Protein 5ZDK (pdb70)

Nearest PDB structures (foldseek):
  5zdk-assembly1_A  TM=1.002E+00  e=0.000E+00  Thermus thermophilus HB8
  5zdo-assembly1_A  TM=1.001E+00  e=0.000E+00  Thermus thermophilus HB8
  5zdl-assembly1_A  TM=9.999E-01  e=0.000E+00  Thermus thermophilus HB8
  4jyz-assembly1_A  TM=9.645E-01  e=1.864E-73  Escherichia coli K-12
  5bnz-assembly2_B  TM=9.426E-01  e=1.570E-72  Pseudomonas aeruginosa PAO1

Solvent-accessible surface area: 23709 Å² total; per-residue (Å²): 151,38,37,5,45,158,20,42,0,4,95,26,0,61,122,10,42,170,128,55,100,10,107,106,0,15,0,3,6,24,16,83,0,19,14,49,4,19,1,11,55,0,16,17,0,3,0,0,7,0,0,7,106,43,61,55,17,40,2,0,0,0,0,10,0,3,47,6,96,72,6,106,73,99,39,0,99,5,0,22,80,0,0,88,52,8,40,5,157,16,64,98,52,40,27,0,4,91,27,4,70,46,0,25,67,0,0,36,31,0,1,95,70,31,71,1,0,0,0,34,17,75,138,133,85,13,43,87,39,50,69,103,14,107,68,8,100,73,26,132,40,62,61,143,74,2,47,93,10,2,61,76,0,83,176,22,95,16,85,84,51,32,58,12,0,9,0,36,46,55,25,62,45,122,39,106,38,14,36,2,16,32,2,2,48,2,8,82,25,94,4,56,66,40,30,130,147,13,29,2,0,1,65,98,47,0,0,4,2,0,0,0,1,58,28,38,2,6,2,0,3,13,35,55,125,13,64,60,25,30,37,2,7,58,39,0,0,80,22,0,92,34,74,52,82,12,54,102,84,76,33,1,56,27,55,37,2,1,120,9,61,4,0,17,9,0,23,40,86,151,48,5,40,86,0,29,148,52,56,94,2,98,16,60,46,5,7,42,2,9,0,0,50,0,9,46,33,23,0,0,54,22,90,1,0,20,69,0,2,86,120,37,20,13,43,152,67,122,78,61,27,92,23,91,49,7,18,80,6,1,43,87,24,1,51,58,62,0,15,15,0,0,0,0,14,46,48,9,66,0,36,5,68,48,32,152,45,100,46,131,17,134,0,64,35,27,41,116,106,11,123,102,158,33,67,7,84,2,3,0,0,11,39,0,39,0,6,76,82,3,7,22,71,136,50,90,190,54,27,126,81,0,2,67,84,33,48,0,40,0,81,31,4,21,0,0,55,27,78,85,30,62,91,109,70,66,100,10,124,43,0,55,0,102,14,16,114,58,1,80,78,46,84,7,141,88,42,98,166,22,128,12,70,0,3,1,2,2,28,138,33,17,47,96,4,28,0,36,21,6,20,61,6,1,157,50,104,70,2,42,148,51,68,62,26,58,66,24,32,26,103,103,7,47,55,70,72,173,2,45,0,1,27,15,0,56,151,33,96,109,94,25,44,0,22,0,22,103,35,0,10,0,21,14,1,80,92,52,24,128,102,131,36,11,11,0,0,43,0,1,42,70,124

Radius of gyration: 30.9 Å; Cα contacts (8 Å, |Δi|>4): 1109; chains: 1; bounding box: 58×42×104 Å

CATH classification: 3.90.800.10

B-factor: mean 51.83, std 15.78, range [20.2, 187.16]

Sequence (543 aa):
MGLVPECFITELVERDLKEGKYAKLVTRFPPEPNGYLHIGHARSIVLNFGLAQDYGGECNLRFDDTNPETEKEEYARAIEEDVRWLGFRPTRVLYASDYFETMYQCALVLIQEGKAYVDDLPEEEMSELRAQGKPSPYRERSVEENLELFERMRRGEFPTGSRVLRAKIDPAHPNFKLRDPVLYRIVHAPHYHVGDRWVIYPMYDFAHPLEDFIEGVTHSLCTLEFENNRTVYDWVIENLKGKCGLPTSPRPHHQYEFARLDLSHTVLSKRKLIKLVEGGYVSGWDDPRLPTLRGLRRRGVRPEAIVEFVRKTGISRNEAQIEMDLFEEVVRDDLNPIAPRVLGVVDPLKVVLTNYEGEEWIEAPYWPRDIPKEGTRPLPFSPELYIERTDFSLNPPKGWKRLAPGQRVRLRHAYVIELEDVVEEGGEVRLLKARIVPGTLGANPEDGVRPKGVIHWVSARHALPVEFRLYGRLFRTKDPEEGGDFLQNLNPEALVVKRGFIEPSVAQDPEDTRYQLERLGYFWRDPVDSRPEALVMNRIVPLK

Organism: Thermus thermophilus (strain ATCC 27634 / DSM 579 / HB8) (NCBI:txid300852)

InterPro domains:
  IPR000924 Glutamyl/glutaminyl-tRNA synthetase [PR00987] (28-40)
  IPR000924 Glutamyl/glutaminyl-tRNA synthetase [PR00987] (42-53)
  IPR000924 Glutamyl/glutaminyl-tRNA synthetase [PR00987] (57-70)
  IPR000924 Glutamyl/glutaminyl-tRNA synthetase [PR00987] (202-212)
  IPR001412 Aminoacyl-tRNA synthetase, class I, conserved site [PS00178] (31-42)
  IPR004514 Glutamine-tRNA synthetase [TIGR00440] (27-546)
  IPR011035 Large ribosomal subunit protein bL25/Gln-tRNA synthetase, anti-codon-binding domain superfamily [SSF50715] (338-544)
  IPR014729 Rossmann-like alpha/beta/alpha sandwich fold [G3DSA:3.40.50.620] (6-341)
  IPR020056 Large ribosomal subunit protein bL25/Gln-tRNA synthetase, N-terminal [G3DSA:2.40.240.10] (346-459)
  IPR020056 Large ribosomal subunit protein bL25/Gln-tRNA synthetase, N-terminal [G3DSA:2.40.240.10] (460-544)
  IPR020058 Glutamyl/glutaminyl-tRNA synthetase, class Ib, catalytic domain [PF00749] (24-335)
  IPR020059 Glutamyl/glutaminyl-tRNA synthetase, class Ib, anti-codon binding domain [PF03950] (338-434)
  IPR049437 tRNA synthetases class I (E and Q), anti-codon binding domain [PF20974] (453-525)
  IPR050132 Glutamine/Glutamate--tRNA Ligase [PTHR43097] (20-545)

Secondary structure (DSSP, 8-state):
--SSPSSHHHHHHHHHHHTTS-SS-EEEE---SSS--BHHHHHHHHHHHHHHHHTT-EEEEEE----TTT--HHHHHHHHHHHHHTT---SEEEEGGGGHHHHHHHHHHHHHTT-EEEE-S-HHHHHHHHHHTPPPTTTT--HHHHHHHHHHHHTT-SPTTS-EEEE-S-TT-SSGGGSS-EEEEE----BTTTBTS-SEEE-HHHHHHHHHHHTT-SEEEEEGGGSTTHHHHHHHHHHHTTSTT--SS---EEEEEPPP-BTT----HHHHHHHHHTTSSSSTT-TTS-BHHHHHHHT--HHHHHHHHHHH--SS---PBPHHHHHHHHHHHHTTT--EE-EESSEEEEEETT--S-EEEEEESS-TTS----EEEEEE-SEEEEEGGGB-SS--SS--SBBTTB-EEETTS-EEEEEEEEESSSSEEEEEEEE-TT-TTS--TTS---S-EE--EETTTPEEEEEEEE--SBSSS--TTSS-STTSB-TTSEEEEEEEE-GGGGGS-TT-EEEETTTEEEEE-TTT-BTTBEEEEEEE---

Foldseek 3Di:
DQLADDDPVLVVCVVCCVVPVDVAAEEEQEEALQDFAFLLSLLVLSVRQRVCVNGVHAYAYEYAYQDQPRHAVVSVVNVVVLSCLLPGDHPYYYYLVVCVVLLVQLVLVCLVVLFKAKAQDAPVVVVVLLVVLHDGPRSPPHSVVRVVVVVCLFVVVDAFRRMFMFTPAGSNDPLSCRNRHTFKGFACHFHNPPGRNGRITTDCLQSVQVVCQVVVRAEYEEADVCPSSQVSSVVNCVVDDVHSPTHVDDGHHYDHWHGAAEFLADDDPVVVCVCDVVVVAPDPLPCLHRGSSVLVLLLQHSVLSSVLSSVVHIHNPNPYHYVVSSQVSSCVVCQQAAFEFAKEFAWAKEFAPAFADKDWAWAFRHDPPHPDTDTDTAIDGRMKTFYPVLEDCDDDDLNQGAYQAAWEAAPQAFIKHFDDFDDDPNDTHYTYIHTQPPGRVHAHPVPPGRSYYTYMHGPVAWAKEWEWEADRQFQGRDLNPDPPNVVGGDPVRTDITIITTTNVVLVDPQSHWHQHPQFAIKGFSPPPADSNYTYIYRSHGDD

Structure (mmCIF, N/CA/C/O backbone):
data_5ZDK
#
_entry.id   5ZDK
#
_cell.length_a   144.660
_cell.length_b   39.413
_cell.length_c   116.051
_cell.angle_alpha   90.000
_cell.angle_beta   116.480
_cell.angle_gamma   90.000
#
_symmetry.space_group_name_H-M   'C 1 2 1'
#
loop_
_entity.id
_entity.type
_entity.pdbx_description
1 polymer 'Glutamine--tRNA ligase'
2 non-polymer "ADENOSINE-5'-TRIPHOSPHATE"
3 non-polymer 'CESIUM ION'
4 non-polymer 'MAGNESIUM ION'
5 non-polymer 'CHLORIDE ION'
6 water water
#
loop_
_atom_site.group_PDB
_atom_site.id
_atom_site.type_symbol
_atom_site.label_atom_id
_atom_site.label_alt_id
_atom_site.label_comp_id
_atom_site.label_asym_id
_atom_site.label_entity_id
_atom_site.label_seq_id
_atom_site.pdbx_PDB_ins_code
_atom_site.Cartn_x
_atom_site.Cartn_y
_atom_site.Cartn_z
_atom_site.occupancy
_atom_site.B_iso_or_equiv
_atom_site.auth_seq_id
_atom_site.auth_comp_id
_atom_site.auth_asym_id
_atom_site.auth_atom_id
_atom_site.pdbx_PDB_model_num
ATOM 1 N N . MET A 1 1 ? 3.956 -10.716 35.741 1.00 103.79 1 MET A N 1
ATOM 2 C CA . MET A 1 1 ? 3.580 -11.709 34.689 1.00 116.35 1 MET A CA 1
ATOM 3 C C . MET A 1 1 ? 3.949 -11.190 33.296 1.00 121.35 1 MET A C 1
ATOM 4 O O . MET A 1 1 ? 4.496 -11.935 32.480 1.00 114.29 1 MET A O 1
ATOM 6 N N . GLY A 1 2 ? 3.645 -9.917 33.028 1.00 119.10 2 GLY A N 1
ATOM 7 C CA . GLY A 1 2 ? 4.064 -9.266 31.787 1.00 110.25 2 GLY A CA 1
ATOM 8 C C . GLY A 1 2 ? 5.414 -8.606 32.008 1.00 101.56 2 GLY A C 1
ATOM 9 O O . GLY A 1 2 ? 5.534 -7.745 32.882 1.00 101.06 2 GLY A O 1
ATOM 10 N N . LEU A 1 3 ? 6.430 -9.011 31.237 1.00 82.00 3 LEU A N 1
ATOM 11 C CA . LEU A 1 3 ? 7.778 -8.466 31.394 1.00 71.32 3 LEU A CA 1
ATOM 12 C C . LEU A 1 3 ? 7.763 -7.003 30.997 1.00 68.05 3 LEU A C 1
ATOM 13 O O . LEU A 1 3 ? 8.333 -6.152 31.661 1.00 65.12 3 LEU A O 1
ATOM 18 N N . VAL A 1 4 ? 7.081 -6.718 29.908 1.00 64.35 4 VAL A N 1
ATOM 19 C CA . VAL A 1 4 ? 6.889 -5.355 29.482 1.00 63.19 4 VAL A CA 1
ATOM 20 C C . VAL A 1 4 ? 5.563 -4.874 30.047 1.00 61.47 4 VAL A C 1
ATOM 21 O O . VAL A 1 4 ? 4.535 -5.474 29.747 1.00 57.32 4 VAL A O 1
ATOM 25 N N . PRO A 1 5 ? 5.571 -3.779 30.837 1.00 66.85 5 PRO A N 1
ATOM 26 C CA . PRO A 1 5 ? 4.341 -3.242 31.464 1.00 70.44 5 PRO A CA 1
ATOM 27 C C . PRO A 1 5 ? 3.380 -2.639 30.437 1.00 68.72 5 PRO A C 1
ATOM 28 O O . PRO A 1 5 ? 3.808 -2.243 29.365 1.00 66.18 5 PRO A O 1
ATOM 32 N N . GLU A 1 6 ? 2.091 -2.594 30.767 1.00 79.51 6 GLU A N 1
ATOM 33 C CA . GLU A 1 6 ? 1.031 -2.167 29.831 1.00 81.66 6 GLU A CA 1
ATOM 34 C C . GLU A 1 6 ? 1.286 -0.792 29.210 1.00 74.21 6 GLU A C 1
ATOM 35 O O . GLU A 1 6 ? 1.693 0.116 29.928 1.00 66.68 6 GLU A O 1
ATOM 41 N N . CYS A 1 7 ? 1.026 -0.657 27.899 1.00 62.69 7 CYS A N 1
ATOM 42 C CA . CYS A 1 7 ? 1.219 0.592 27.139 1.00 61.52 7 CYS A CA 1
ATOM 43 C C . CYS A 1 7 ? 0.787 0.435 25.682 1.00 61.13 7 CYS A C 1
ATOM 44 O O . CYS A 1 7 ? 0.423 -0.678 25.240 1.00 58.55 7 CYS A O 1
ATOM 47 N N . PHE A 1 8 ? 0.853 1.531 24.915 1.00 57.80 8 PHE A N 1
ATOM 48 C CA . PHE A 1 8 ? 0.299 1.510 23.555 0.50 47.48 8 PHE A CA 1
ATOM 49 C C . PHE A 1 8 ? 0.797 0.289 22.794 1.00 47.53 8 PHE A C 1
ATOM 50 O O . PHE A 1 8 ? 0.107 -0.226 21.904 1.00 55.68 8 PHE A O 1
ATOM 58 N N . ILE A 1 9 ? 1.994 -0.172 23.143 1.00 43.83 9 ILE A N 1
ATOM 59 C CA . ILE A 1 9 ? 2.713 -1.128 22.299 1.00 46.16 9 ILE A CA 1
ATOM 60 C C . ILE A 1 9 ? 2.204 -2.542 22.609 1.00 45.50 9 ILE A C 1
ATOM 61 O O . ILE A 1 9 ? 1.895 -3.321 21.707 1.00 40.35 9 ILE A O 1
ATOM 66 N N . THR A 1 10 ? 2.096 -2.857 23.896 1.00 51.86 10 THR A N 1
ATOM 67 C CA . THR A 1 10 ? 1.498 -4.129 24.338 1.00 52.07 10 THR A CA 1
ATOM 68 C C . THR A 1 10 ? 0.112 -4.252 23.754 1.00 50.11 10 THR A C 1
ATOM 69 O O . THR A 1 10 ? -0.226 -5.247 23.154 1.00 51.43 10 THR A O 1
ATOM 73 N N . GLU A 1 11 ? -0.681 -3.204 23.923 1.00 54.08 11 GLU A N 1
ATOM 74 C CA . GLU A 1 11 ? -2.035 -3.158 23.382 1.00 54.85 11 GLU A CA 1
ATOM 75 C C . GLU A 1 11 ? -2.097 -3.390 21.876 1.00 51.63 11 GLU A C 1
ATOM 76 O O . GLU A 1 11 ? -2.923 -4.161 21.371 1.00 55.47 11 GLU A O 1
ATOM 82 N N . LEU A 1 12 ? -1.199 -2.736 21.160 1.00 47.47 12 LEU A N 1
ATOM 83 C CA . LEU A 1 12 ? -1.234 -2.785 19.724 1.00 45.91 12 LEU A CA 1
ATOM 84 C C . LEU A 1 12 ? -0.898 -4.208 19.297 1.00 49.94 12 LEU A C 1
ATOM 85 O O . LEU A 1 12 ? -1.578 -4.810 18.456 1.00 56.52 12 LEU A O 1
ATOM 90 N N . VAL A 1 13 ? 0.156 -4.754 19.881 1.00 51.13 13 VAL A N 1
ATOM 91 C CA . VAL A 1 13 ? 0.522 -6.124 19.605 1.00 52.75 13 VAL A CA 1
ATOM 92 C C . VAL A 1 13 ? -0.676 -7.004 19.922 1.00 59.16 13 VAL A C 1
ATOM 93 O O . VAL A 1 13 ? -1.146 -7.737 19.050 1.00 64.23 13 VAL A O 1
ATOM 97 N N . GLU A 1 14 ? -1.187 -6.904 21.154 1.00 64.73 14 GLU A N 1
ATOM 98 C CA . GLU A 1 14 ? -2.263 -7.794 21.609 1.00 69.53 14 GLU A CA 1
ATOM 99 C C . GLU A 1 14 ? -3.414 -7.765 20.609 1.00 70.48 14 GLU A C 1
ATOM 100 O O . GLU A 1 14 ? -3.862 -8.836 20.157 1.00 65.48 14 GLU A O 1
ATOM 106 N N . ARG A 1 15 ? -3.875 -6.556 20.255 1.00 65.01 15 ARG A N 1
ATOM 107 C CA . ARG A 1 15 ? -4.875 -6.412 19.193 1.00 62.69 15 ARG A CA 1
ATOM 108 C C . ARG A 1 15 ? -4.499 -7.223 17.938 1.00 61.99 15 ARG A C 1
AT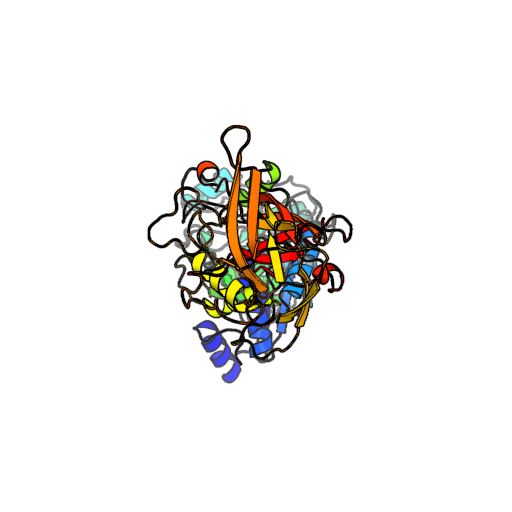OM 109 O O . ARG A 1 15 ? -5.237 -8.154 17.570 1.00 63.46 15 ARG A O 1
ATOM 117 N N . ASP A 1 16 ? -3.349 -6.918 17.322 1.00 57.61 16 ASP A N 1
ATOM 118 C CA . ASP A 1 16 ? -3.018 -7.506 16.000 1.00 62.26 16 ASP A CA 1
ATOM 119 C C . ASP A 1 16 ? -2.857 -9.021 16.130 1.00 60.27 16 ASP A C 1
ATOM 120 O O . ASP A 1 16 ? -3.134 -9.776 15.215 1.00 71.43 16 ASP A O 1
ATOM 125 N N . LEU A 1 17 ? -2.436 -9.461 17.293 1.00 64.38 17 LEU A N 1
ATOM 126 C CA . LEU A 1 17 ? -2.237 -10.877 17.540 1.00 74.32 17 LEU A CA 1
ATOM 127 C C . LEU A 1 17 ? -3.549 -11.655 17.544 1.00 76.00 17 LEU A C 1
ATOM 128 O O . LEU A 1 17 ? -3.654 -12.713 16.897 1.00 67.28 17 LEU A O 1
ATOM 133 N N . LYS A 1 18 ? -4.514 -11.101 18.286 1.00 74.71 18 LYS A N 1
ATOM 134 C CA . LYS A 1 18 ? -5.855 -11.642 18.457 1.00 74.09 18 LYS A CA 1
ATOM 135 C C . LYS A 1 18 ? -6.608 -11.605 17.142 1.00 71.63 18 LYS A C 1
ATOM 136 O O . LYS A 1 18 ? -7.203 -12.609 16.772 1.00 73.50 18 LYS A O 1
ATOM 142 N N . GLU A 1 19 ? -6.559 -10.467 16.435 1.00 72.04 19 GLU A N 1
ATOM 143 C CA . GLU A 1 19 ? -7.202 -10.320 15.106 1.00 72.07 19 GLU A CA 1
ATOM 144 C C . GLU A 1 19 ? -6.509 -11.064 13.933 1.00 71.60 19 GLU A C 1
ATOM 145 O O . GLU A 1 19 ? -6.938 -10.936 12.792 1.00 68.36 19 GLU A O 1
ATOM 151 N N . GLY A 1 20 ? -5.460 -11.841 14.210 1.00 70.60 20 GLY A N 1
ATOM 152 C CA . GLY A 1 20 ? -4.765 -12.600 13.165 1.00 70.17 20 GLY A CA 1
ATOM 153 C C . GLY A 1 20 ? -4.058 -11.764 12.089 1.00 71.80 20 GLY A C 1
ATOM 154 O O . GLY A 1 20 ? -3.616 -12.313 11.063 1.00 64.54 20 GLY A O 1
ATOM 155 N N . LYS A 1 21 ? -3.950 -10.444 12.303 1.00 62.14 21 LYS A N 1
ATOM 156 C CA . LYS A 1 21 ? -3.064 -9.630 11.478 1.00 57.65 21 LYS A CA 1
ATOM 157 C C . LYS A 1 21 ? -1.681 -10.315 11.239 1.00 57.05 21 LYS A C 1
ATOM 158 O O . LYS A 1 21 ? -1.210 -10.358 10.098 1.00 61.95 21 LYS A O 1
ATOM 164 N N . TYR A 1 22 ? -1.066 -10.868 12.291 1.00 52.67 22 TYR A N 1
ATOM 165 C CA . TYR A 1 22 ? 0.182 -11.688 12.193 1.00 48.81 22 TYR A CA 1
ATOM 166 C C . TYR A 1 22 ? -0.004 -13.006 12.947 1.00 49.16 22 TYR A C 1
ATOM 167 O O . TYR A 1 22 ? -0.641 -13.020 14.007 1.00 44.89 22 TYR A O 1
ATOM 176 N N . ALA A 1 23 ? 0.575 -14.101 12.449 1.00 52.27 23 ALA A N 1
ATOM 177 C CA . ALA A 1 23 ? 0.537 -15.370 13.208 1.00 54.10 23 ALA A CA 1
ATOM 178 C C . ALA A 1 23 ? 1.304 -15.253 14.546 1.00 55.85 23 ALA A C 1
ATOM 179 O O . ALA A 1 23 ? 0.676 -15.151 15.605 1.00 66.45 23 ALA A O 1
ATOM 181 N N . LYS A 1 24 ? 2.637 -15.203 14.496 1.00 58.91 24 LYS A N 1
ATOM 182 C CA . LYS A 1 24 ? 3.503 -14.897 15.663 1.00 56.81 24 LYS A CA 1
ATOM 183 C C . LYS A 1 24 ? 3.954 -13.444 15.681 1.00 59.47 24 LYS A C 1
ATOM 184 O O . LYS A 1 24 ? 4.000 -12.769 14.633 1.00 61.29 24 LYS A O 1
ATOM 190 N N . LEU A 1 25 ? 4.326 -12.968 16.870 1.00 63.80 25 LEU A N 1
ATOM 191 C CA . LEU A 1 25 ? 4.986 -11.661 17.016 1.00 56.71 25 LEU A CA 1
ATOM 192 C C . LEU A 1 25 ? 6.490 -11.770 16.737 1.00 58.89 25 LEU A C 1
ATOM 193 O O . LEU A 1 25 ? 7.162 -12.622 17.330 1.00 62.28 25 LEU A O 1
ATOM 198 N N . VAL A 1 26 ? 7.024 -10.909 15.864 1.00 49.04 26 VAL A N 1
ATOM 199 C CA . VAL A 1 26 ? 8.482 -10.876 15.602 1.00 44.69 26 VAL A CA 1
ATOM 200 C C . VAL A 1 26 ? 9.136 -9.474 15.746 1.00 45.28 26 VAL A C 1
ATOM 201 O O . VAL A 1 26 ? 8.960 -8.613 14.908 1.00 45.72 26 VAL A O 1
ATOM 205 N N . THR A 1 27 ? 9.863 -9.248 16.829 1.00 47.53 27 THR A N 1
ATOM 206 C CA . THR A 1 27 ? 10.602 -8.004 17.003 1.00 48.76 27 THR A CA 1
ATOM 207 C C . THR A 1 27 ? 12.056 -8.175 16.544 1.00 53.00 27 THR A C 1
ATOM 208 O O . THR A 1 27 ? 12.504 -9.298 16.238 1.00 54.54 27 THR A O 1
ATOM 212 N N . ARG A 1 28 ? 12.813 -7.082 16.499 1.00 47.17 28 ARG A N 1
ATOM 213 C CA . ARG A 1 28 ? 14.259 -7.256 16.525 1.00 44.06 28 ARG A CA 1
ATOM 214 C C . ARG A 1 28 ? 14.879 -6.259 17.453 1.00 42.46 28 ARG A C 1
ATOM 215 O O . ARG A 1 28 ? 14.263 -5.212 17.737 1.00 52.89 28 ARG A O 1
ATOM 223 N N . PHE A 1 29 ? 16.074 -6.575 17.958 1.00 39.54 29 PHE A N 1
ATOM 224 C CA . PHE A 1 29 ? 16.987 -5.508 18.451 1.00 40.45 29 PHE A CA 1
ATOM 225 C C . PHE A 1 29 ? 18.152 -5.251 17.465 1.00 43.08 29 PHE A C 1
ATOM 226 O O . PHE A 1 29 ? 18.936 -6.189 17.147 1.00 46.43 29 PHE A O 1
ATOM 234 N N . PRO A 1 30 ? 18.255 -4.010 16.944 1.00 38.92 30 PRO A N 1
ATOM 235 C CA . PRO A 1 30 ? 19.285 -3.928 15.913 1.00 39.32 30 PRO A CA 1
ATOM 236 C C . PRO A 1 30 ? 20.596 -3.122 15.980 1.00 35.22 30 PRO A C 1
ATOM 237 O O . PRO A 1 30 ? 20.996 -2.602 14.965 1.00 46.62 30 PRO A O 1
ATOM 241 N N . PRO A 1 31 ? 21.338 -3.147 17.085 1.00 38.03 31 PRO A N 1
ATOM 242 C CA . PRO A 1 31 ? 22.389 -2.123 17.171 1.00 37.61 31 PRO A CA 1
ATOM 243 C C . PRO A 1 31 ? 23.505 -2.273 16.147 1.00 39.91 31 PRO A C 1
ATOM 244 O O . PRO A 1 31 ? 23.621 -3.327 15.457 1.00 40.84 31 PRO A O 1
ATOM 248 N N . GLU A 1 32 ? 24.341 -1.227 16.095 1.00 43.36 32 GLU A N 1
ATOM 249 C CA . GLU A 1 32 ? 25.441 -1.112 15.138 1.00 42.56 32 GLU A CA 1
ATOM 250 C C . GLU A 1 32 ? 26.659 -1.706 15.816 1.00 40.38 32 GLU A C 1
ATOM 251 O O . GLU A 1 32 ? 26.963 -1.358 16.926 1.00 39.13 32 GLU A O 1
ATOM 257 N N . PRO A 1 33 ? 27.365 -2.626 15.163 1.00 40.04 33 PRO A N 1
ATOM 258 C CA . PRO A 1 33 ? 28.475 -3.204 15.889 1.00 37.93 33 PRO A CA 1
ATOM 259 C C . PRO A 1 33 ? 29.682 -2.281 15.841 1.00 47.43 33 PRO A C 1
ATOM 260 O O . PRO A 1 33 ? 30.757 -2.667 15.360 1.00 48.73 33 PRO A O 1
ATOM 264 N N . ASN A 1 34 ? 29.519 -1.057 16.328 1.00 45.67 34 ASN A N 1
ATOM 265 C CA . ASN A 1 34 ? 30.621 -0.107 16.248 1.00 47.52 34 ASN A CA 1
ATOM 266 C C . ASN A 1 34 ? 30.802 0.672 17.549 1.00 49.17 34 ASN A C 1
ATOM 267 O O . ASN A 1 34 ? 31.258 1.832 17.573 1.00 44.51 34 ASN A O 1
ATOM 272 N N . GLY A 1 35 ? 30.434 0.014 18.645 1.00 50.76 35 GLY A N 1
ATOM 273 C CA . GLY A 1 35 ? 30.498 0.630 19.973 1.00 47.09 35 GLY A CA 1
ATOM 274 C C . GLY A 1 35 ? 29.903 -0.312 20.998 1.00 42.29 35 GLY A C 1
ATOM 275 O O . GLY A 1 35 ? 29.356 -1.360 20.653 1.00 40.05 35 GLY A O 1
ATOM 276 N N . TYR A 1 36 ? 30.014 0.077 22.257 1.00 39.03 36 TYR A N 1
ATOM 277 C CA . TYR A 1 36 ? 29.572 -0.745 23.344 1.00 39.63 36 TYR A CA 1
ATOM 278 C C . TYR A 1 36 ? 28.173 -0.269 23.754 1.00 41.17 36 TYR A C 1
ATOM 279 O O . TYR A 1 36 ? 27.798 0.891 23.517 1.00 33.73 36 TYR A O 1
ATOM 288 N N . LEU A 1 37 ? 27.375 -1.169 24.320 1.00 40.29 37 LEU A N 1
ATOM 289 C CA . LEU A 1 37 ? 26.030 -0.790 24.637 1.00 40.66 37 LEU A CA 1
ATOM 290 C C . LEU A 1 37 ? 25.977 -0.146 26.021 1.00 39.40 37 LEU A C 1
ATOM 291 O O . LEU A 1 37 ? 26.819 -0.439 26.859 1.00 36.50 37 LEU A O 1
ATOM 296 N N . HIS A 1 38 ? 24.990 0.721 26.249 1.00 39.07 38 HIS A N 1
ATOM 297 C CA . HIS A 1 38 ? 24.830 1.432 27.533 1.00 39.64 38 HIS A CA 1
ATOM 298 C C . HIS A 1 38 ? 23.381 1.263 28.103 1.00 37.59 38 HIS A C 1
ATOM 299 O O . HIS A 1 38 ? 22.524 0.680 27.431 1.00 40.39 38 HIS A O 1
ATOM 306 N N . ILE A 1 39 ? 23.114 1.802 29.299 1.00 31.92 39 ILE A N 1
ATOM 307 C CA . ILE A 1 39 ? 21.764 1.771 29.914 1.00 35.83 39 ILE A CA 1
ATOM 308 C C . ILE A 1 39 ? 20.577 2.146 29.001 1.00 45.13 39 ILE A C 1
ATOM 309 O O . ILE A 1 39 ? 19.554 1.461 29.037 1.00 44.42 39 ILE A O 1
ATOM 314 N N . GLY A 1 40 ? 20.702 3.222 28.192 1.00 51.84 40 GLY A N 1
ATOM 315 C CA . GLY A 1 40 ? 19.715 3.543 27.166 1.00 41.00 40 GLY A CA 1
ATOM 316 C C . GLY A 1 40 ? 19.406 2.339 26.268 1.00 45.00 40 GLY A C 1
ATOM 317 O O . GLY A 1 40 ? 18.237 1.955 26.114 1.00 48.64 40 GLY A O 1
ATOM 318 N N . HIS A 1 41 ? 20.418 1.724 25.654 1.00 43.25 41 HIS A N 1
ATOM 319 C CA . HIS A 1 41 ? 20.117 0.516 24.873 1.00 45.30 41 HIS A CA 1
ATOM 320 C C . HIS A 1 41 ? 19.319 -0.533 25.675 1.00 41.44 41 HIS A C 1
ATOM 321 O O . HIS A 1 41 ? 18.438 -1.172 25.156 1.00 42.24 41 HIS A O 1
ATOM 328 N N . ALA A 1 42 ? 19.582 -0.695 26.956 1.00 39.03 42 ALA A N 1
ATOM 329 C CA . ALA A 1 42 ? 18.743 -1.601 27.751 1.00 39.99 42 ALA A CA 1
ATOM 330 C C . ALA A 1 42 ? 17.238 -1.430 27.551 1.00 44.83 42 ALA A C 1
ATOM 331 O O . ALA A 1 42 ? 16.496 -2.431 27.474 1.00 50.20 42 ALA A O 1
ATOM 333 N N . ARG A 1 43 ? 16.747 -0.194 27.424 1.00 40.15 43 ARG A N 1
ATOM 334 C CA . ARG A 1 43 ? 15.292 -0.037 27.155 1.00 42.21 43 ARG A CA 1
ATOM 335 C C . ARG A 1 43 ? 14.819 -0.785 25.865 1.00 43.23 43 ARG A C 1
ATOM 336 O O . ARG A 1 43 ? 13.784 -1.479 25.886 1.00 42.70 43 ARG A O 1
ATOM 344 N N . SER A 1 44 ? 15.577 -0.610 24.770 1.00 37.49 44 SER A N 1
ATOM 345 C CA . SER A 1 44 ? 15.312 -1.274 23.511 1.00 37.58 44 SER A CA 1
ATOM 346 C C . SER A 1 44 ? 15.486 -2.840 23.613 1.00 39.41 44 SER A C 1
ATOM 347 O O . SER A 1 44 ? 14.774 -3.612 22.963 1.00 35.32 44 SER A O 1
ATOM 350 N N . ILE A 1 45 ? 16.445 -3.282 24.423 1.00 37.09 45 ILE A N 1
ATOM 351 C CA . ILE A 1 45 ? 16.669 -4.697 24.643 1.00 39.17 45 ILE A CA 1
ATOM 352 C C . ILE A 1 45 ? 15.525 -5.339 25.380 1.00 39.26 45 ILE A C 1
ATOM 353 O O . ILE A 1 45 ? 14.948 -6.330 24.867 1.00 42.50 45 ILE A O 1
ATOM 358 N N . VAL A 1 46 ? 15.153 -4.754 26.535 1.00 42.38 46 VAL A N 1
ATOM 359 C CA . VAL A 1 46 ? 14.028 -5.274 27.367 1.00 39.54 46 VAL A CA 1
ATOM 360 C C . VAL A 1 46 ? 12.720 -5.204 26.591 1.00 42.75 46 VAL A C 1
ATOM 361 O O . VAL A 1 46 ? 11.884 -6.149 26.616 1.00 43.75 46 VAL A O 1
ATOM 365 N N . LEU A 1 47 ? 12.558 -4.121 25.843 1.00 39.32 47 LEU A N 1
ATOM 366 C CA . LEU A 1 47 ? 11.316 -3.976 25.093 1.00 41.48 47 LEU A CA 1
ATOM 367 C C . LEU A 1 47 ? 11.246 -5.038 24.026 1.00 41.07 47 LEU A C 1
ATOM 368 O O . LEU A 1 47 ? 10.241 -5.746 23.909 1.00 46.36 47 LEU A O 1
ATOM 373 N N . ASN A 1 48 ? 12.304 -5.137 23.225 1.00 38.02 48 ASN A N 1
ATOM 374 C CA . ASN A 1 48 ? 12.147 -5.892 22.034 1.00 38.66 48 ASN A CA 1
ATOM 375 C C . ASN A 1 48 ? 12.148 -7.400 22.384 1.00 41.27 48 ASN A C 1
ATOM 376 O O . ASN A 1 48 ? 11.385 -8.151 21.806 1.00 41.77 48 ASN A O 1
ATOM 381 N N . PHE A 1 49 ? 13.013 -7.824 23.296 1.00 38.26 49 PHE A N 1
ATOM 382 C CA . PHE A 1 49 ? 13.174 -9.267 23.571 1.00 47.32 49 PHE A CA 1
ATOM 383 C C . PHE A 1 49 ? 12.073 -9.667 24.552 1.00 53.41 49 PHE A C 1
ATOM 384 O O . PHE A 1 49 ? 11.661 -10.838 24.571 1.00 51.40 49 PHE A O 1
ATOM 392 N N . GLY A 1 50 ? 11.611 -8.678 25.344 1.00 49.41 50 GLY A N 1
ATOM 393 C CA . GLY A 1 50 ? 10.563 -8.863 26.343 1.00 49.98 50 GLY A CA 1
ATOM 394 C C . GLY A 1 50 ? 9.231 -9.200 25.709 1.00 51.82 50 GLY A C 1
ATOM 395 O O . GLY A 1 50 ? 8.558 -10.174 26.104 1.00 56.02 50 GLY A O 1
ATOM 396 N N . LEU A 1 51 ? 8.854 -8.423 24.693 1.00 47.71 51 LEU A N 1
ATOM 397 C CA . LEU A 1 51 ? 7.660 -8.757 23.941 1.00 45.96 51 LEU A CA 1
ATOM 398 C C . LEU A 1 51 ? 7.734 -10.169 23.349 1.00 49.22 51 LEU A C 1
ATOM 399 O O . LEU A 1 51 ? 6.794 -10.937 23.488 1.00 51.90 51 LEU A O 1
ATOM 404 N N . ALA A 1 52 ? 8.839 -10.538 22.718 1.00 45.45 52 ALA A N 1
ATOM 405 C CA . ALA A 1 52 ? 8.910 -11.885 22.168 1.00 56.63 52 ALA A CA 1
ATOM 406 C C . ALA A 1 52 ? 8.479 -12.951 23.221 1.00 59.70 52 ALA A C 1
ATOM 407 O O . ALA A 1 52 ? 7.616 -13.779 22.936 1.00 59.64 52 ALA A O 1
ATOM 409 N N . GLN A 1 53 ? 9.030 -12.884 24.438 1.00 59.50 53 GLN A N 1
ATOM 410 C CA . GLN A 1 53 ? 8.675 -13.846 25.469 1.00 57.30 53 GLN A CA 1
ATOM 411 C C . GLN A 1 53 ? 7.299 -13.652 26.118 1.00 57.60 53 GLN A C 1
ATOM 412 O O . GLN A 1 53 ? 6.525 -14.617 26.201 1.00 59.21 53 GLN A O 1
ATOM 418 N N . ASP A 1 54 ? 6.960 -12.418 26.515 1.00 54.25 54 ASP A N 1
ATOM 419 C CA . ASP A 1 54 ? 5.565 -12.091 26.913 1.00 45.27 54 ASP A CA 1
ATOM 420 C C . ASP A 1 54 ? 4.482 -12.697 25.987 1.00 43.55 54 ASP A C 1
ATOM 421 O O . ASP A 1 54 ? 3.417 -13.023 26.453 1.00 49.56 54 ASP A O 1
ATOM 426 N N . TYR A 1 55 ? 4.711 -12.793 24.675 1.00 43.16 55 TYR A N 1
ATOM 427 C CA . TYR A 1 55 ? 3.639 -13.184 23.741 1.00 47.06 55 TYR A CA 1
ATOM 428 C C . TYR A 1 55 ? 3.942 -14.445 22.919 1.00 46.98 55 TYR A C 1
ATOM 429 O O . TYR A 1 55 ? 3.345 -14.638 21.872 1.00 45.44 55 TYR A O 1
ATOM 438 N N . GLY A 1 56 ? 4.872 -15.277 23.392 1.00 53.27 56 GLY A N 1
ATOM 439 C CA . GLY A 1 56 ? 5.246 -16.538 22.727 1.00 50.38 56 GLY A CA 1
ATOM 440 C C . GLY A 1 56 ? 5.762 -16.323 21.318 1.00 55.12 56 GLY A C 1
ATOM 441 O O . GLY A 1 56 ? 5.581 -17.169 20.444 1.00 52.61 56 GLY A O 1
ATOM 442 N N . GLY A 1 57 ? 6.387 -15.167 21.094 1.00 54.97 57 GLY A N 1
ATOM 443 C CA . GLY A 1 57 ? 6.934 -14.842 19.777 1.00 60.19 57 GLY A CA 1
ATOM 444 C C . GLY A 1 57 ? 8.454 -14.938 19.688 1.00 55.28 57 GLY A C 1
ATOM 445 O O . GLY A 1 57 ? 9.095 -15.477 20.588 1.00 56.72 57 GLY A O 1
ATOM 446 N N . GLU A 1 58 ? 9.020 -14.395 18.608 1.00 48.71 58 GLU A N 1
ATOM 447 C CA . GLU A 1 58 ? 10.452 -14.474 18.371 1.00 53.17 58 GLU A CA 1
ATOM 448 C C . GLU A 1 58 ? 11.027 -13.076 18.435 1.00 48.24 58 GLU A C 1
ATOM 449 O O . GLU A 1 58 ? 10.312 -12.106 18.160 1.00 49.96 58 GLU A O 1
ATOM 455 N N . CYS A 1 59 ? 12.294 -12.975 18.842 1.00 43.88 59 CYS A N 1
ATOM 456 C CA . CYS A 1 59 ? 13.060 -11.735 18.687 1.00 46.28 59 CYS A CA 1
ATOM 457 C C . CYS A 1 59 ? 14.493 -11.943 18.199 1.00 46.76 59 CYS A C 1
ATOM 458 O O . CYS A 1 59 ? 15.254 -12.687 18.811 1.00 47.27 59 CYS A O 1
ATOM 461 N N . ASN A 1 60 ? 14.846 -11.278 17.097 1.00 44.63 60 ASN A N 1
ATOM 462 C CA . ASN A 1 60 ? 16.188 -11.368 16.536 1.00 40.49 60 ASN A CA 1
ATOM 463 C C . ASN A 1 60 ? 17.203 -10.345 17.074 1.00 41.13 60 ASN A C 1
ATOM 464 O O . ASN A 1 60 ? 16.891 -9.174 17.242 1.00 47.21 60 ASN A O 1
ATOM 469 N N . LEU A 1 61 ? 18.418 -10.801 17.332 1.00 39.44 61 LEU A N 1
ATOM 470 C CA . LEU A 1 61 ? 19.552 -9.921 17.510 1.00 43.87 61 LEU A CA 1
ATOM 471 C C . LEU A 1 61 ? 20.177 -9.810 16.142 1.00 49.44 61 LEU A C 1
ATOM 472 O O . LEU A 1 61 ? 20.596 -10.837 15.518 1.00 47.54 61 LEU A O 1
ATOM 477 N N . ARG A 1 62 ? 20.230 -8.577 15.671 1.00 44.33 62 ARG A N 1
ATOM 478 C CA . ARG A 1 62 ? 20.719 -8.318 14.341 1.00 43.48 62 ARG A CA 1
ATOM 479 C C . ARG A 1 62 ? 21.595 -7.104 14.369 1.00 40.50 62 ARG A C 1
ATOM 480 O O . ARG A 1 62 ? 21.236 -6.055 14.921 1.00 37.13 62 ARG A O 1
ATOM 488 N N . PHE A 1 63 ? 22.762 -7.259 13.781 1.00 38.55 63 PHE A N 1
ATOM 489 C CA . PHE A 1 63 ? 23.720 -6.199 13.787 1.00 38.75 63 PHE A CA 1
ATOM 490 C C . PHE A 1 63 ? 23.365 -5.480 12.513 1.00 39.36 63 PHE A C 1
ATOM 491 O O . PHE A 1 63 ? 23.432 -6.094 11.407 1.00 37.53 63 PHE A O 1
ATOM 499 N N . ASP A 1 64 ? 22.917 -4.231 12.662 1.00 34.37 64 ASP A N 1
ATOM 500 C CA . ASP A 1 64 ? 22.693 -3.371 11.482 1.00 41.25 64 ASP A CA 1
ATOM 501 C C . ASP A 1 64 ? 24.034 -2.835 11.088 1.00 36.21 64 ASP A C 1
ATOM 502 O O . ASP A 1 64 ? 24.476 -1.833 11.630 1.00 43.51 64 ASP A O 1
ATOM 507 N N . ASP A 1 65 ? 24.691 -3.529 10.178 1.00 37.25 65 ASP A N 1
ATOM 508 C CA . ASP A 1 65 ? 26.092 -3.265 9.878 1.00 36.49 65 ASP A CA 1
ATOM 509 C C . ASP A 1 65 ? 26.371 -2.906 8.423 1.00 41.91 65 ASP A C 1
ATOM 510 O O . ASP A 1 65 ? 26.955 -3.680 7.653 1.00 54.28 65 ASP A O 1
ATOM 515 N N . THR A 1 66 ? 25.940 -1.700 8.075 1.00 50.10 66 THR A N 1
ATOM 516 C CA . THR A 1 66 ? 26.055 -1.150 6.728 1.00 49.99 66 THR A CA 1
ATOM 517 C C . THR A 1 66 ? 27.060 0.005 6.612 1.00 50.57 66 THR A C 1
ATOM 518 O O . THR A 1 66 ? 27.064 0.745 5.612 1.00 52.74 66 THR A O 1
ATOM 522 N N . ASN A 1 67 ? 27.922 0.142 7.611 1.00 49.96 67 ASN A N 1
ATOM 523 C CA . ASN A 1 67 ? 28.876 1.235 7.628 1.00 55.32 67 ASN A CA 1
ATOM 524 C C . ASN A 1 67 ? 30.230 0.682 7.977 1.00 53.68 67 ASN A C 1
ATOM 525 O O . ASN A 1 67 ? 30.663 0.732 9.145 1.00 64.34 67 ASN A O 1
ATOM 530 N N . PRO A 1 68 ? 30.911 0.156 6.954 1.00 52.13 68 PRO A N 1
ATOM 531 C CA . PRO A 1 68 ? 32.092 -0.703 7.085 1.00 49.92 68 PRO A CA 1
A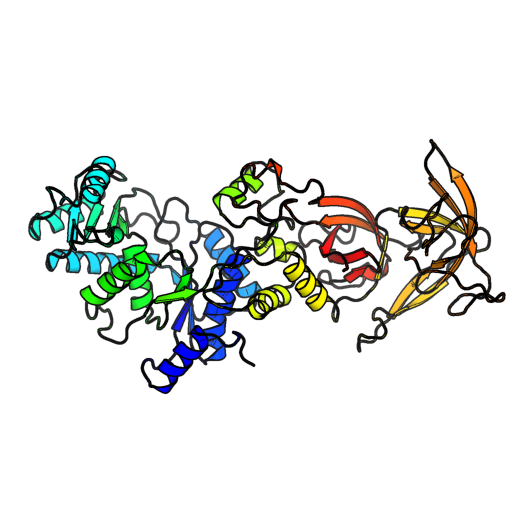TOM 532 C C . PRO A 1 68 ? 33.291 -0.068 7.759 1.00 50.94 68 PRO A C 1
ATOM 533 O O . PRO A 1 68 ? 34.166 -0.818 8.241 1.00 47.10 68 PRO A O 1
ATOM 537 N N . GLU A 1 69 ? 33.330 1.283 7.778 1.00 49.98 69 GLU A N 1
ATOM 538 C CA . GLU A 1 69 ? 34.513 2.077 8.224 1.00 45.40 69 GLU A CA 1
ATOM 539 C C . GLU A 1 69 ? 34.786 1.862 9.687 1.00 40.65 69 GLU A C 1
ATOM 540 O O . GLU A 1 69 ? 35.921 1.651 10.078 1.00 39.09 69 GLU A O 1
ATOM 546 N N . THR A 1 70 ? 33.724 1.883 10.477 1.00 43.18 70 THR A N 1
ATOM 547 C CA . THR A 1 70 ? 33.788 1.844 11.939 1.00 48.15 70 THR A CA 1
ATOM 548 C C . THR A 1 70 ? 33.523 0.474 12.583 1.00 49.39 70 THR A C 1
ATOM 549 O O . THR A 1 70 ? 33.786 0.276 13.755 1.00 56.84 70 THR A O 1
ATOM 553 N N . GLU A 1 71 ? 33.010 -0.471 11.824 1.00 44.31 71 GLU A N 1
ATOM 554 C CA . GLU A 1 71 ? 32.364 -1.626 12.437 1.00 47.76 71 GLU A CA 1
ATOM 555 C C . GLU A 1 71 ? 33.362 -2.761 12.668 1.00 48.87 71 GLU A C 1
ATOM 556 O O . GLU A 1 71 ? 34.169 -3.072 11.795 1.00 48.78 71 GLU A O 1
ATOM 562 N N . LYS A 1 72 ? 33.334 -3.328 13.869 1.00 42.55 72 LYS A N 1
ATOM 563 C CA . LYS A 1 72 ? 34.241 -4.394 14.245 1.00 49.22 72 LYS A CA 1
ATOM 564 C C . LYS A 1 72 ? 33.527 -5.606 14.918 1.00 46.49 72 LYS A C 1
ATOM 565 O O . LYS A 1 72 ? 32.491 -5.438 15.572 1.00 47.31 72 LYS A O 1
ATOM 571 N N . GLU A 1 73 ? 34.101 -6.799 14.774 1.00 45.11 73 GLU A N 1
ATOM 572 C CA . GLU A 1 73 ? 33.526 -8.049 15.303 1.00 43.99 73 GLU A CA 1
ATOM 573 C C . GLU A 1 73 ? 33.533 -8.064 16.844 1.00 45.34 73 GLU A C 1
ATOM 574 O O . GLU A 1 73 ? 32.535 -8.385 17.464 1.00 47.90 73 GLU A O 1
ATOM 580 N N . GLU A 1 74 ? 34.631 -7.673 17.474 1.00 49.24 74 GLU A N 1
ATOM 581 C CA . GLU A 1 74 ? 34.607 -7.454 18.916 1.00 54.51 74 GLU A CA 1
ATOM 582 C C . GLU A 1 74 ? 33.396 -6.604 19.404 1.00 54.65 74 GLU A C 1
ATOM 583 O O . GLU A 1 74 ? 32.920 -6.842 20.517 1.00 53.66 74 GLU A O 1
ATOM 589 N N . TYR A 1 75 ? 32.910 -5.626 18.618 1.00 44.27 75 TYR A N 1
ATOM 590 C CA . TYR A 1 75 ? 31.712 -4.916 19.068 1.00 39.45 75 TYR A CA 1
ATOM 591 C C . TYR A 1 75 ? 30.553 -5.865 18.904 1.00 35.72 75 TYR A C 1
ATOM 592 O O . TYR A 1 75 ? 29.745 -6.000 19.824 1.00 40.56 75 TYR A O 1
ATOM 601 N N . ALA A 1 76 ? 30.470 -6.568 17.783 1.00 32.89 76 ALA A N 1
ATOM 602 C CA . ALA A 1 76 ? 29.404 -7.623 17.685 1.00 41.53 76 ALA A CA 1
ATOM 603 C C . ALA A 1 76 ? 29.388 -8.540 18.890 1.00 40.17 76 ALA A C 1
ATOM 604 O O . ALA A 1 76 ? 28.349 -8.736 19.496 1.00 46.50 76 ALA A O 1
ATOM 606 N N . ARG A 1 77 ? 30.558 -9.022 19.283 1.00 40.82 77 ARG A N 1
ATOM 607 C CA . ARG A 1 77 ? 30.681 -9.933 20.395 1.00 42.02 77 ARG A CA 1
ATOM 608 C C . ARG A 1 77 ? 30.161 -9.299 21.634 1.00 40.60 77 ARG A C 1
ATOM 609 O O . ARG A 1 77 ? 29.319 -9.863 22.311 1.00 49.75 77 ARG A O 1
ATOM 617 N N . ALA A 1 78 ? 30.624 -8.090 21.897 1.00 41.29 78 ALA A N 1
ATOM 618 C CA . ALA A 1 78 ? 30.356 -7.419 23.156 1.00 37.71 78 ALA A CA 1
ATOM 619 C C . ALA A 1 78 ? 28.868 -7.256 23.256 1.00 38.22 78 ALA A C 1
ATOM 620 O O . ALA A 1 78 ? 28.261 -7.674 24.251 1.00 38.46 78 ALA A O 1
ATOM 622 N N . ILE A 1 79 ? 28.276 -6.666 22.211 1.00 38.06 79 ILE A N 1
ATOM 623 C CA . ILE A 1 79 ? 26.805 -6.606 22.051 1.00 35.99 79 ILE A CA 1
ATOM 624 C C . ILE A 1 79 ? 26.065 -7.925 22.445 1.00 37.71 79 ILE A C 1
ATOM 625 O O . ILE A 1 79 ? 25.142 -7.900 23.284 1.00 31.32 79 ILE A O 1
ATOM 630 N N . GLU A 1 80 ? 26.476 -9.064 21.852 1.00 37.40 80 GLU A N 1
ATOM 631 C CA . GLU A 1 80 ? 25.824 -10.356 22.183 1.00 39.38 80 GLU A CA 1
ATOM 632 C C . GLU A 1 80 ? 26.008 -10.761 23.645 1.00 37.40 80 GLU A C 1
ATOM 633 O O . GLU A 1 80 ? 25.070 -11.243 24.265 1.00 38.89 80 GLU A O 1
ATOM 639 N N . GLU A 1 81 ? 27.209 -10.537 24.184 1.00 35.95 81 GLU A N 1
ATOM 640 C CA . GLU A 1 81 ? 27.509 -10.766 25.584 1.00 38.86 81 GLU A CA 1
ATOM 641 C C . GLU A 1 81 ? 26.668 -9.893 26.559 1.00 45.03 81 GLU A C 1
ATOM 642 O O . GLU A 1 81 ? 26.125 -10.398 27.563 1.00 50.28 81 GLU A O 1
ATOM 648 N N . ASP A 1 82 ? 26.532 -8.599 26.279 1.00 43.52 82 ASP A N 1
ATOM 649 C CA . ASP A 1 82 ? 25.683 -7.772 27.123 1.00 39.61 82 ASP A CA 1
ATOM 650 C C . ASP A 1 82 ? 24.230 -8.147 26.969 1.00 36.89 82 ASP A C 1
ATOM 651 O O . ASP A 1 82 ? 23.447 -8.078 27.945 1.00 40.93 82 ASP A O 1
ATOM 656 N N . VAL A 1 83 ? 23.831 -8.534 25.768 1.00 34.44 83 VAL A N 1
ATOM 657 C CA . VAL A 1 83 ? 22.381 -8.927 25.600 1.00 46.03 83 VAL A CA 1
ATOM 658 C C . VAL A 1 83 ? 22.033 -10.171 26.468 1.00 44.08 83 VAL A C 1
ATOM 659 O O . VAL A 1 83 ? 20.952 -10.280 27.057 1.00 46.18 83 VAL A O 1
ATOM 663 N N . ARG A 1 84 ? 22.982 -11.080 26.589 1.00 39.76 84 ARG A N 1
ATOM 664 C CA . ARG A 1 84 ? 22.690 -12.311 27.256 1.00 44.12 84 ARG A CA 1
ATOM 665 C C . ARG A 1 84 ? 22.857 -12.057 28.748 1.00 47.03 84 ARG A C 1
ATOM 666 O O . ARG A 1 84 ? 22.117 -12.601 29.570 1.00 48.91 84 ARG A O 1
ATOM 674 N N . TRP A 1 85 ? 23.769 -11.154 29.098 1.00 47.52 85 TRP A N 1
ATOM 675 C CA . TRP A 1 85 ? 23.987 -10.825 30.512 1.00 40.66 85 TRP A CA 1
ATOM 676 C C . TRP A 1 85 ? 22.685 -10.270 31.122 1.00 41.84 85 TRP A C 1
ATOM 677 O O . TRP A 1 85 ? 22.256 -10.720 32.199 1.00 46.00 85 TRP A O 1
ATOM 688 N N . LEU A 1 86 ? 22.036 -9.329 30.433 1.00 41.58 86 LEU A N 1
ATOM 689 C CA . LEU A 1 86 ? 20.661 -8.886 30.816 1.00 45.30 86 LEU A CA 1
ATOM 690 C C . LEU A 1 86 ? 19.644 -10.013 30.914 1.00 43.48 86 LEU A C 1
ATOM 691 O O . LEU A 1 86 ? 18.534 -9.764 31.367 1.00 43.68 86 LEU A O 1
ATOM 696 N N . GLY A 1 87 ? 20.004 -11.218 30.445 1.00 41.38 87 GLY A N 1
ATOM 697 C CA . GLY A 1 87 ? 19.184 -12.419 30.667 1.00 36.89 87 GLY A CA 1
ATOM 698 C C . GLY A 1 87 ? 18.355 -12.762 29.465 1.00 37.66 87 GLY A C 1
ATOM 699 O O . GLY A 1 87 ? 17.382 -13.470 29.577 1.00 38.62 87 GLY A O 1
ATOM 700 N N . PHE A 1 88 ? 18.713 -12.262 28.296 1.00 38.72 88 PHE A N 1
ATOM 701 C CA . PHE A 1 88 ? 17.827 -12.461 27.142 1.00 44.06 88 PHE A CA 1
ATOM 702 C C . PHE A 1 88 ? 18.424 -13.447 26.155 1.00 47.14 88 PHE A C 1
ATOM 703 O O . PHE A 1 88 ? 19.628 -13.568 26.104 1.00 48.48 88 PHE A O 1
ATOM 711 N N . ARG A 1 89 ? 17.580 -14.153 25.398 1.00 51.31 89 ARG A N 1
ATOM 712 C CA . ARG A 1 89 ? 18.062 -15.267 24.569 1.00 52.28 89 ARG A CA 1
ATOM 713 C C . ARG A 1 89 ? 17.547 -15.085 23.159 1.00 53.07 89 ARG A C 1
ATOM 714 O O . ARG A 1 89 ? 16.479 -15.629 22.815 1.00 49.72 89 ARG A O 1
ATOM 722 N N . PRO A 1 90 ? 18.310 -14.345 22.326 1.00 41.80 90 PRO A N 1
ATOM 723 C CA . PRO A 1 90 ? 17.916 -14.076 20.962 1.00 37.56 90 PRO A CA 1
ATOM 724 C C . PRO A 1 90 ? 17.477 -15.367 20.264 1.00 39.36 90 PRO A C 1
ATOM 725 O O . PRO A 1 90 ? 18.152 -16.406 20.442 1.00 38.30 90 PRO A O 1
ATOM 729 N N . THR A 1 91 ? 16.368 -15.286 19.508 1.00 32.43 91 THR A N 1
ATOM 730 C CA . THR A 1 91 ? 15.943 -16.330 18.623 1.00 33.99 91 THR A CA 1
ATOM 731 C C . THR A 1 91 ? 16.963 -16.626 17.503 1.00 41.07 91 THR A C 1
ATOM 732 O O . THR A 1 91 ? 17.144 -17.774 17.079 1.00 42.20 91 THR A O 1
ATOM 736 N N . ARG A 1 92 ? 17.588 -15.568 16.979 1.00 48.04 92 ARG A N 1
ATOM 737 C CA . ARG A 1 92 ? 18.641 -15.672 15.965 1.00 42.12 92 ARG A CA 1
ATOM 738 C C . ARG A 1 92 ? 19.608 -14.547 16.192 1.00 43.72 92 ARG A C 1
ATOM 739 O O . ARG A 1 92 ? 19.263 -13.469 16.767 1.00 50.30 92 ARG A O 1
ATOM 747 N N . VAL A 1 93 ? 20.821 -14.827 15.753 1.00 38.96 93 VAL A N 1
ATOM 748 C CA . VAL A 1 93 ? 21.907 -13.889 15.677 1.00 43.52 93 VAL A CA 1
ATOM 749 C C . VAL A 1 93 ? 22.210 -13.688 14.194 1.00 45.06 93 VAL A C 1
ATOM 750 O O . VAL A 1 93 ? 22.693 -14.594 13.504 1.00 51.92 93 VAL A O 1
ATOM 754 N N . LEU A 1 94 ? 21.870 -12.503 13.701 1.00 43.05 94 LEU A N 1
ATOM 755 C CA . LEU A 1 94 ? 21.839 -12.267 12.293 1.00 37.29 94 LEU A CA 1
ATOM 756 C C . LEU A 1 94 ? 22.711 -11.035 12.020 1.00 44.35 94 LEU A C 1
ATOM 757 O O . LEU A 1 94 ? 23.015 -10.267 12.921 1.00 47.71 94 LEU A O 1
ATOM 762 N N . TYR A 1 95 ? 23.140 -10.870 10.780 1.00 40.90 95 TYR A N 1
ATOM 763 C CA . TYR A 1 95 ? 23.970 -9.769 10.401 1.00 39.45 95 TYR A CA 1
ATOM 764 C C . TYR A 1 95 ? 23.371 -9.282 9.121 1.00 40.09 95 TYR A C 1
ATOM 765 O O . TYR A 1 95 ? 23.257 -10.075 8.137 1.00 35.71 95 TYR A O 1
ATOM 774 N N . ALA A 1 96 ? 23.050 -7.981 9.108 1.00 33.53 96 ALA A N 1
ATOM 775 C CA . ALA A 1 96 ? 22.466 -7.355 7.941 1.00 33.93 96 ALA A CA 1
ATOM 776 C C . ALA A 1 96 ? 23.388 -7.509 6.732 1.00 30.56 96 ALA A C 1
ATOM 777 O O . ALA A 1 96 ? 22.908 -7.533 5.620 1.00 34.22 96 ALA A O 1
ATOM 779 N N . SER A 1 97 ? 24.699 -7.611 6.926 1.00 25.81 97 SER A N 1
ATOM 780 C CA . SER A 1 97 ? 25.573 -7.752 5.760 1.00 27.67 97 SER A CA 1
ATOM 781 C C . SER A 1 97 ? 25.365 -9.094 5.023 1.00 38.12 97 SER A C 1
ATOM 782 O O . SER A 1 97 ? 25.747 -9.210 3.785 1.00 33.13 97 SER A O 1
ATOM 785 N N . ASP A 1 98 ? 24.785 -10.094 5.739 1.00 29.25 98 ASP A N 1
ATOM 786 C CA . ASP A 1 98 ? 24.440 -11.330 5.015 1.00 37.85 98 ASP A CA 1
ATOM 787 C C . ASP A 1 98 ? 23.312 -11.092 4.051 1.00 39.68 98 ASP A C 1
ATOM 788 O O . ASP A 1 98 ? 23.033 -11.955 3.239 1.00 36.39 98 ASP A O 1
ATOM 793 N N . TYR A 1 99 ? 22.724 -9.888 4.105 1.00 42.06 99 TYR A N 1
ATOM 794 C CA . TYR A 1 99 ? 21.581 -9.524 3.226 1.00 39.76 99 TYR A CA 1
ATOM 795 C C . TYR A 1 99 ? 21.963 -8.798 1.971 1.00 34.15 99 TYR A C 1
ATOM 796 O O . TYR A 1 99 ? 21.147 -8.638 1.097 1.00 39.03 99 TYR A O 1
ATOM 805 N N . PHE A 1 100 ? 23.217 -8.427 1.840 1.00 32.93 100 PHE A N 1
ATOM 806 C CA . PHE A 1 100 ? 23.615 -7.483 0.792 1.00 33.34 100 PHE A CA 1
ATOM 807 C C . PHE A 1 100 ? 23.233 -7.855 -0.643 1.00 39.92 100 PHE A C 1
ATOM 808 O O . PHE A 1 100 ? 22.705 -6.997 -1.405 1.00 42.36 100 PHE A O 1
ATOM 816 N N . GLU A 1 101 ? 23.423 -9.135 -1.002 1.00 40.92 101 GLU A N 1
ATOM 817 C CA . GLU A 1 101 ? 23.150 -9.558 -2.361 1.00 36.11 101 GLU A CA 1
ATOM 818 C C . GLU A 1 101 ? 21.682 -9.370 -2.641 1.00 36.31 101 GLU A C 1
ATOM 819 O O . GLU A 1 101 ? 21.325 -8.861 -3.702 1.00 41.25 101 GLU A O 1
ATOM 825 N N . THR A 1 102 ? 20.823 -9.726 -1.681 1.00 35.66 102 THR A N 1
ATOM 826 C CA . THR A 1 102 ? 19.375 -9.462 -1.840 1.00 37.79 102 THR A CA 1
ATOM 827 C C . THR A 1 102 ? 19.076 -7.933 -1.959 1.00 35.62 102 THR A C 1
ATOM 828 O O . THR A 1 102 ? 18.359 -7.488 -2.871 1.00 34.20 102 THR A O 1
ATOM 832 N N . MET A 1 103 ? 19.637 -7.140 -1.059 1.00 31.43 103 MET A N 1
ATOM 833 C CA . MET A 1 103 ? 19.461 -5.712 -1.141 1.00 41.75 103 MET A CA 1
ATOM 834 C C . MET A 1 103 ? 19.921 -5.169 -2.506 1.00 42.19 103 MET A C 1
ATOM 835 O O . MET A 1 103 ? 19.219 -4.380 -3.119 1.00 44.05 103 MET A O 1
ATOM 840 N N . TYR A 1 104 ? 21.069 -5.630 -2.999 1.00 39.73 104 TYR A N 1
ATOM 841 C CA . TYR A 1 104 ? 21.530 -5.196 -4.315 1.00 42.57 104 TYR A CA 1
ATOM 842 C C . TYR A 1 104 ? 20.560 -5.639 -5.437 1.00 48.89 104 TYR A C 1
ATOM 843 O O . TYR A 1 104 ? 20.243 -4.842 -6.351 1.00 50.67 104 TYR A O 1
ATOM 852 N N . GLN A 1 105 ? 20.046 -6.875 -5.352 1.00 45.94 105 GLN A N 1
ATOM 853 C CA . GLN A 1 105 ? 19.047 -7.305 -6.338 1.00 46.54 105 GLN A CA 1
ATOM 854 C C . GLN A 1 105 ? 17.829 -6.381 -6.308 1.00 41.86 105 GLN A C 1
ATOM 855 O O . GLN A 1 105 ? 17.328 -5.952 -7.338 1.00 43.98 105 GLN A O 1
ATOM 861 N N . CYS A 1 106 ? 17.353 -6.090 -5.106 1.00 44.56 106 CYS A N 1
ATOM 862 C CA . CYS A 1 106 ? 16.325 -5.094 -4.906 1.00 41.61 106 CYS A CA 1
ATOM 863 C C . CYS A 1 106 ? 16.635 -3.740 -5.560 1.00 41.79 106 CYS A C 1
ATOM 864 O O . CYS A 1 106 ? 15.737 -3.075 -6.047 1.00 43.93 106 CYS A O 1
ATOM 867 N N . ALA A 1 107 ? 17.893 -3.313 -5.568 1.00 42.84 107 ALA A N 1
ATOM 868 C CA . ALA A 1 107 ? 18.175 -2.039 -6.216 1.00 40.99 107 ALA A CA 1
ATOM 869 C C . ALA A 1 107 ? 18.013 -2.207 -7.698 1.00 43.70 107 ALA A C 1
ATOM 870 O O . ALA A 1 107 ? 17.425 -1.312 -8.350 1.00 52.77 107 ALA A O 1
ATOM 872 N N . LEU A 1 108 ? 18.468 -3.333 -8.251 1.00 42.58 108 LEU A N 1
ATOM 873 C CA . LEU A 1 108 ? 18.269 -3.529 -9.684 1.00 42.93 108 LEU A CA 1
ATOM 874 C C . LEU A 1 108 ? 16.781 -3.298 -10.039 1.00 45.89 108 LEU A C 1
ATOM 875 O O . LEU A 1 108 ? 16.431 -2.487 -10.929 1.00 47.19 108 LEU A O 1
ATOM 880 N N . VAL A 1 109 ? 15.905 -3.953 -9.279 1.00 43.84 109 VAL A N 1
ATOM 881 C CA . VAL A 1 109 ? 14.489 -3.946 -9.592 1.00 44.20 109 VAL A CA 1
ATOM 882 C C . VAL A 1 109 ? 13.974 -2.495 -9.543 1.00 42.24 109 VAL A C 1
ATOM 883 O O . VAL A 1 109 ? 13.312 -2.065 -10.480 1.00 47.53 109 VAL A O 1
ATOM 887 N N . LEU A 1 110 ? 14.281 -1.764 -8.471 1.00 41.57 110 LEU A N 1
ATOM 888 C CA . LEU A 1 110 ? 14.014 -0.331 -8.400 1.00 45.79 110 LEU A CA 1
ATOM 889 C C . LEU A 1 110 ? 14.390 0.381 -9.697 1.00 48.87 110 LEU A C 1
ATOM 890 O O . LEU A 1 110 ? 13.560 1.058 -10.290 1.00 43.71 110 LEU A O 1
ATOM 895 N N . ILE A 1 111 ? 15.604 0.124 -10.180 1.00 50.21 111 ILE A N 1
ATOM 896 C CA . ILE A 1 111 ? 16.104 0.766 -11.373 1.00 47.65 111 ILE A CA 1
ATOM 897 C C . ILE A 1 111 ? 15.387 0.269 -12.627 1.00 50.64 111 ILE A C 1
ATOM 898 O O . ILE A 1 111 ? 15.032 1.065 -13.464 1.00 52.35 111 ILE A O 1
ATOM 903 N N . GLN A 1 112 ? 15.165 -1.038 -12.767 1.00 54.61 112 GLN A N 1
ATOM 904 C CA . GLN A 1 112 ? 14.353 -1.509 -13.893 1.00 51.91 112 GLN A CA 1
ATOM 905 C C . GLN A 1 112 ? 12.949 -0.907 -13.917 1.00 47.25 112 GLN A C 1
ATOM 906 O O . GLN A 1 112 ? 12.402 -0.664 -14.978 1.00 48.24 112 GLN A O 1
ATOM 912 N N . GLU A 1 113 ? 12.365 -0.679 -12.751 1.00 42.30 113 GLU A N 1
ATOM 913 C CA . GLU A 1 113 ? 11.028 -0.074 -12.681 1.00 49.56 113 GLU A CA 1
ATOM 914 C C . GLU A 1 113 ? 11.027 1.468 -12.791 1.00 49.28 113 GLU A C 1
ATOM 915 O O . GLU A 1 113 ? 10.010 2.096 -12.520 1.00 50.31 113 GLU A O 1
ATOM 921 N N . GLY A 1 114 ? 12.165 2.038 -13.190 1.00 42.62 114 GLY A N 1
ATOM 922 C CA . GLY A 1 114 ? 12.388 3.468 -13.215 1.00 46.15 114 GLY A CA 1
ATOM 923 C C . GLY A 1 114 ? 12.204 4.177 -11.897 1.00 49.72 114 GLY A C 1
ATOM 924 O O . GLY A 1 114 ? 11.873 5.367 -11.875 1.00 49.45 114 GLY A O 1
ATOM 925 N N . LYS A 1 115 ? 12.456 3.461 -10.794 1.00 49.58 115 LYS A N 1
ATOM 926 C CA . LYS A 1 115 ? 12.225 3.988 -9.448 1.00 43.40 115 LYS A CA 1
ATOM 927 C C . LYS A 1 115 ? 13.487 4.448 -8.736 1.00 42.26 115 LYS A C 1
ATOM 928 O O . LYS A 1 115 ? 13.430 4.983 -7.633 1.00 42.99 115 LYS A O 1
ATOM 934 N N . ALA A 1 116 ? 14.624 4.341 -9.402 1.00 41.09 116 ALA A N 1
ATOM 935 C CA . ALA A 1 116 ? 15.886 4.841 -8.807 1.00 44.02 116 ALA A CA 1
ATOM 936 C C . ALA A 1 116 ? 16.763 5.379 -9.930 1.00 48.85 116 ALA A C 1
ATOM 937 O O . ALA A 1 116 ? 16.479 5.101 -11.099 1.00 62.16 116 ALA A O 1
ATOM 939 N N . TYR A 1 117 ? 17.828 6.120 -9.616 1.00 44.48 117 TYR A N 1
ATOM 940 C CA . TYR A 1 117 ? 18.782 6.541 -10.654 1.00 40.94 117 TYR A CA 1
ATOM 941 C C . TYR A 1 117 ? 20.144 6.833 -10.049 1.00 42.05 117 TYR A C 1
ATOM 942 O O . TYR A 1 117 ? 20.275 6.929 -8.825 1.00 44.02 117 TYR A O 1
ATOM 951 N N . VAL A 1 118 ? 21.164 6.961 -10.897 1.00 42.85 118 VAL A N 1
ATOM 952 C CA . VAL A 1 118 ? 22.493 7.282 -10.412 1.00 45.72 118 VAL A CA 1
ATOM 953 C C . VAL A 1 118 ? 22.658 8.809 -10.499 1.00 48.35 118 VAL A C 1
ATOM 954 O O . VAL A 1 118 ? 22.193 9.425 -11.447 1.00 43.53 118 VAL A O 1
ATOM 958 N N . ASP A 1 119 ? 23.273 9.391 -9.473 1.00 46.86 119 ASP A N 1
ATOM 959 C CA . ASP A 1 119 ? 23.511 10.819 -9.393 1.00 46.52 119 ASP A CA 1
ATOM 960 C C . ASP A 1 119 ? 25.002 11.094 -9.389 1.00 46.42 119 ASP A C 1
ATOM 961 O O . ASP A 1 119 ? 25.738 10.602 -8.493 1.00 43.53 119 ASP A O 1
ATOM 966 N N . ASP A 1 120 ? 25.454 11.832 -10.412 1.00 50.74 120 ASP A N 1
ATOM 967 C CA . ASP A 1 120 ? 26.882 12.241 -10.546 1.00 49.45 120 ASP A CA 1
ATOM 968 C C . ASP A 1 120 ? 27.163 13.540 -9.806 1.00 49.07 120 ASP A C 1
ATOM 969 O O . ASP A 1 120 ? 28.319 13.878 -9.571 1.00 59.37 120 ASP A O 1
ATOM 974 N N . LEU A 1 121 ? 26.112 14.269 -9.433 1.00 48.98 121 LEU A N 1
ATOM 975 C CA . LEU A 1 121 ? 26.283 15.575 -8.764 1.00 54.32 121 LEU A CA 1
ATOM 976 C C . LEU A 1 121 ? 27.104 15.423 -7.475 1.00 58.58 121 LEU A C 1
ATOM 977 O O . LEU A 1 121 ? 26.978 14.395 -6.798 1.00 65.69 121 LEU A O 1
ATOM 982 N N . PRO A 1 122 ? 27.983 16.408 -7.154 1.00 58.14 122 PRO A N 1
ATOM 983 C CA . PRO A 1 122 ? 28.702 16.380 -5.869 1.00 52.05 122 PRO A CA 1
ATOM 984 C C . PRO A 1 122 ? 27.729 16.575 -4.732 1.00 51.80 122 PRO A C 1
ATOM 985 O O . PRO A 1 122 ? 26.681 17.207 -4.944 1.00 58.52 122 PRO A O 1
ATOM 989 N N . GLU A 1 123 ? 28.078 16.079 -3.544 1.00 47.98 123 GLU A N 1
ATOM 990 C CA . GLU A 1 123 ? 27.254 16.278 -2.335 1.00 49.19 123 GLU A CA 1
ATOM 991 C C . GLU A 1 123 ? 26.760 17.707 -2.074 1.00 46.80 123 GLU A C 1
ATOM 992 O O . GLU A 1 123 ? 25.577 17.905 -1.827 1.00 48.52 123 GLU A O 1
ATOM 998 N N . GLU A 1 124 ? 27.658 18.693 -2.085 1.00 46.38 124 GLU A N 1
ATOM 999 C CA . GLU A 1 124 ? 27.249 20.105 -1.804 1.00 48.89 124 GLU A CA 1
ATOM 1000 C C . GLU A 1 124 ? 26.157 20.629 -2.742 1.00 45.07 124 GLU A C 1
ATOM 1001 O O . GLU A 1 124 ? 25.131 21.153 -2.310 1.00 46.46 124 GLU A O 1
ATOM 1007 N N . GLU A 1 125 ? 26.365 20.446 -4.030 1.00 45.08 125 GLU A N 1
ATOM 1008 C CA . GLU A 1 125 ? 25.319 20.713 -4.996 1.00 52.56 125 GLU A CA 1
ATOM 1009 C C . GLU A 1 125 ? 24.006 19.927 -4.814 1.00 54.80 125 GLU A C 1
ATOM 1010 O O . GLU A 1 125 ? 22.925 20.470 -5.080 1.00 63.20 125 GLU A O 1
ATOM 1016 N N . MET A 1 126 ? 24.081 18.666 -4.379 1.00 52.97 126 MET A N 1
ATOM 1017 C CA . MET A 1 126 ? 22.861 17.873 -4.220 1.00 51.45 126 MET A CA 1
ATOM 1018 C C . MET A 1 126 ? 22.018 18.480 -3.081 1.00 47.85 126 MET A C 1
ATOM 1019 O O . MET A 1 126 ? 20.789 18.629 -3.197 1.00 51.53 126 MET A O 1
ATOM 1024 N N . SER A 1 127 ? 22.648 18.835 -1.969 1.00 39.48 127 SER A N 1
ATOM 1025 C CA . SER A 1 127 ? 21.799 19.378 -0.923 1.00 44.29 127 SER A CA 1
ATOM 1026 C C . SER A 1 127 ? 21.304 20.817 -1.195 1.00 46.86 127 SER A C 1
ATOM 1027 O O . SER A 1 127 ? 20.368 21.229 -0.546 1.00 50.44 127 SER A O 1
ATOM 1030 N N . GLU A 1 128 ? 21.906 21.575 -2.122 1.00 46.19 128 GLU A N 1
ATOM 1031 C CA . GLU A 1 128 ? 21.358 22.892 -2.442 1.00 52.87 128 GLU A CA 1
ATOM 1032 C C . GLU A 1 128 ? 20.118 22.697 -3.292 1.00 56.15 128 GLU A C 1
ATOM 1033 O O . GLU A 1 128 ? 19.051 23.248 -2.994 1.00 62.17 128 GLU A O 1
ATOM 1039 N N . LEU A 1 129 ? 20.239 21.875 -4.327 1.00 53.25 129 LEU A N 1
ATOM 1040 C CA . LEU A 1 129 ? 19.054 21.416 -5.074 1.00 54.28 129 LEU A CA 1
ATOM 1041 C C . LEU A 1 129 ? 17.929 20.827 -4.186 1.00 49.09 129 LEU A C 1
ATOM 1042 O O . LEU A 1 129 ? 16.763 21.196 -4.370 1.00 50.83 129 LEU A O 1
ATOM 1047 N N . ARG A 1 130 ? 18.249 19.940 -3.228 1.00 46.62 130 ARG A N 1
ATOM 1048 C CA . ARG A 1 130 ? 17.191 19.401 -2.347 1.00 47.34 130 ARG A CA 1
ATOM 1049 C C . ARG A 1 130 ? 16.554 20.592 -1.630 1.00 49.45 130 ARG A C 1
ATOM 1050 O O . ARG A 1 130 ? 15.326 20.762 -1.658 1.00 53.21 130 ARG A O 1
ATOM 1058 N N . ALA A 1 131 ? 17.392 21.457 -1.063 1.00 44.29 131 ALA A N 1
ATOM 1059 C CA . ALA A 1 131 ? 16.912 22.656 -0.352 1.00 45.44 131 ALA A CA 1
ATOM 1060 C C . ALA A 1 131 ? 16.035 23.517 -1.241 1.00 49.04 131 ALA A C 1
ATOM 1061 O O . ALA A 1 131 ? 15.095 24.161 -0.776 1.00 45.88 131 ALA A O 1
ATOM 1063 N N . GLN A 1 132 ? 16.347 23.551 -2.528 1.00 50.63 132 GLN A N 1
ATOM 1064 C CA . GLN A 1 132 ? 15.563 24.385 -3.423 1.00 48.66 132 GLN A CA 1
ATOM 1065 C C . GLN A 1 132 ? 14.311 23.638 -3.871 1.00 55.16 132 GLN A C 1
ATOM 1066 O O . GLN A 1 132 ? 13.447 24.216 -4.513 1.00 55.74 132 GLN A O 1
ATOM 1072 N N . GLY A 1 133 ? 14.216 22.347 -3.547 1.00 50.90 133 GLY A N 1
ATOM 1073 C CA . GLY A 1 133 ? 13.173 21.536 -4.146 1.00 48.23 133 GLY A CA 1
ATOM 1074 C C . GLY A 1 133 ? 13.342 21.233 -5.628 1.00 50.23 133 GLY A C 1
ATOM 1075 O O . GLY A 1 133 ? 12.382 20.809 -6.279 1.00 53.10 133 GLY A O 1
ATOM 1076 N N . LYS A 1 134 ? 14.550 21.422 -6.170 1.00 50.18 134 LYS A N 1
ATOM 1077 C CA . LYS A 1 134 ? 14.842 21.149 -7.611 1.00 53.78 134 LYS A CA 1
ATOM 1078 C C . LYS A 1 134 ? 15.381 19.723 -7.947 1.00 47.45 134 LYS A C 1
ATOM 1079 O O . LYS A 1 134 ? 16.033 19.104 -7.132 1.00 54.45 134 LYS A O 1
ATOM 1085 N N . PRO A 1 135 ? 15.112 19.194 -9.143 1.00 52.60 135 PRO A N 1
ATOM 1086 C CA . PRO A 1 135 ? 15.665 17.856 -9.482 1.00 53.46 135 PRO A CA 1
ATOM 1087 C C . PRO A 1 135 ? 17.111 17.841 -9.902 1.00 51.61 135 PRO A C 1
ATOM 1088 O O . PRO A 1 135 ? 17.571 18.768 -10.554 1.00 72.08 135 PRO A O 1
ATOM 1092 N N . SER A 1 136 ? 17.822 16.780 -9.582 1.00 52.67 136 SER A N 1
ATOM 1093 C CA . SER A 1 136 ? 19.100 16.561 -10.242 1.00 55.81 136 SER A CA 1
ATOM 1094 C C . SER A 1 136 ? 18.982 16.557 -11.791 1.00 49.97 136 SER A C 1
ATOM 1095 O O . SER A 1 136 ? 18.038 16.000 -12.336 1.00 57.21 136 SER A O 1
ATOM 1098 N N . PRO A 1 137 ? 19.941 17.175 -12.499 1.00 48.52 137 PRO A N 1
ATOM 1099 C CA . PRO A 1 137 ? 20.029 17.005 -13.967 1.00 47.88 137 PRO A CA 1
ATOM 1100 C C . PRO A 1 137 ? 20.009 15.548 -14.383 1.00 47.70 137 PRO A C 1
ATOM 1101 O O . PRO A 1 137 ? 19.673 15.227 -15.535 1.00 47.03 137 PRO A O 1
ATOM 1105 N N . TYR A 1 138 ? 20.427 14.678 -13.474 1.00 49.00 138 TYR A N 1
ATOM 1106 C CA . TYR A 1 138 ? 20.695 13.317 -13.847 1.00 51.53 138 TYR A CA 1
ATOM 1107 C C . TYR A 1 138 ? 19.459 12.483 -13.603 1.00 46.72 138 TYR A C 1
ATOM 1108 O O . TYR A 1 138 ? 19.357 11.379 -14.078 1.00 56.30 138 TYR A O 1
ATOM 1117 N N . ARG A 1 139 ? 18.480 13.067 -12.932 1.00 49.67 139 ARG A N 1
ATOM 1118 C CA . ARG A 1 139 ? 17.315 12.328 -12.456 1.00 53.78 139 ARG A CA 1
ATOM 1119 C C . ARG A 1 139 ? 16.519 11.565 -13.516 1.00 56.73 139 ARG A C 1
ATOM 1120 O O . ARG A 1 139 ? 15.915 10.548 -13.200 1.00 59.12 139 ARG A O 1
ATOM 1128 N N . GLU A 1 140 ? 16.479 12.065 -14.753 1.00 64.02 140 GLU A N 1
ATOM 1129 C CA . GLU A 1 140 ? 15.591 11.491 -15.772 1.00 57.12 140 GLU A CA 1
ATOM 1130 C C . GLU A 1 140 ? 16.460 10.776 -16.782 1.00 56.10 140 GLU A C 1
ATOM 1131 O O . GLU A 1 140 ? 16.107 10.668 -17.940 1.00 68.03 140 GLU A O 1
ATOM 1137 N N . ARG A 1 141 ? 17.617 10.312 -16.312 1.00 54.08 141 ARG A N 1
ATOM 1138 C CA . ARG A 1 141 ? 18.395 9.229 -16.927 1.00 47.63 141 ARG A CA 1
ATOM 1139 C C . ARG A 1 141 ? 17.580 7.970 -17.202 1.00 44.77 141 ARG A C 1
ATOM 1140 O O . ARG A 1 141 ? 16.570 7.744 -16.591 1.00 48.93 141 ARG A O 1
ATOM 1148 N N . SER A 1 142 ? 18.045 7.126 -18.105 1.00 47.90 142 SER A N 1
ATOM 1149 C CA . SER A 1 142 ? 17.232 5.989 -18.567 1.00 45.95 142 SER A CA 1
ATOM 1150 C C . SER A 1 142 ? 17.558 4.745 -17.752 1.00 48.24 142 SER A C 1
ATOM 1151 O O . SER A 1 142 ? 18.615 4.676 -17.112 1.00 51.85 142 SER A O 1
ATOM 1154 N N . VAL A 1 143 ? 16.672 3.756 -17.804 1.00 48.45 143 VAL A N 1
ATOM 1155 C CA . VAL A 1 143 ? 16.916 2.461 -17.203 1.00 50.35 143 VAL A CA 1
ATOM 1156 C C . VAL A 1 143 ? 18.264 1.892 -17.653 1.00 53.49 143 VAL A C 1
ATOM 1157 O O . VAL A 1 143 ? 19.024 1.371 -16.847 1.00 57.79 143 VAL A O 1
ATOM 1161 N N . GLU A 1 144 ? 18.595 2.037 -18.923 1.00 56.15 144 GLU A N 1
ATOM 1162 C CA . GLU A 1 144 ? 19.792 1.422 -19.451 1.00 59.43 144 GLU A CA 1
ATOM 1163 C C . GLU A 1 144 ? 21.083 2.026 -18.892 1.00 61.59 144 GLU A C 1
ATOM 1164 O O . GLU A 1 144 ? 22.012 1.300 -18.497 1.00 60.87 144 GLU A O 1
ATOM 1170 N N . GLU A 1 145 ? 21.145 3.356 -18.884 1.00 64.46 145 GLU A N 1
ATOM 1171 C CA . GLU A 1 145 ? 22.349 4.063 -18.471 1.00 59.06 145 GLU A CA 1
ATOM 1172 C C . GLU A 1 145 ? 22.544 3.936 -16.971 1.00 57.34 145 GLU A C 1
ATOM 1173 O O . GLU A 1 145 ? 23.676 3.860 -16.472 1.00 59.64 145 GLU A O 1
ATOM 1179 N N . ASN A 1 146 ? 21.426 3.929 -16.249 1.00 51.91 146 ASN A N 1
ATOM 1180 C CA . ASN A 1 146 ? 21.463 3.749 -14.828 1.00 43.60 146 ASN A CA 1
ATOM 1181 C C . ASN A 1 146 ? 22.013 2.386 -14.410 1.00 51.33 146 ASN A C 1
ATOM 1182 O O . ASN A 1 146 ? 22.788 2.321 -13.434 1.00 46.97 146 ASN A O 1
ATOM 1187 N N . LEU A 1 147 ? 21.638 1.310 -15.129 1.00 51.66 147 LEU A N 1
ATOM 1188 C CA . LEU A 1 147 ? 22.139 -0.050 -14.796 1.00 48.78 147 LEU A CA 1
ATOM 1189 C C . LEU A 1 147 ? 23.630 -0.178 -15.098 1.00 50.42 147 LEU A C 1
ATOM 1190 O O . LEU A 1 147 ? 24.373 -0.783 -14.328 1.00 56.94 147 LEU A O 1
ATOM 1195 N N . GLU A 1 148 ? 24.063 0.406 -16.211 1.00 51.16 148 GLU A N 1
ATOM 1196 C CA . GLU A 1 148 ? 25.467 0.431 -16.563 1.00 52.17 148 GLU A CA 1
ATOM 1197 C C . GLU A 1 148 ? 26.239 1.228 -15.526 1.00 60.63 148 GLU A C 1
ATOM 1198 O O . GLU A 1 148 ? 27.311 0.787 -15.126 1.00 67.22 148 GLU A O 1
ATOM 1204 N N . LEU A 1 149 ? 25.720 2.383 -15.078 1.00 51.08 149 LEU A N 1
ATOM 1205 C CA . LEU A 1 149 ? 26.474 3.181 -14.088 1.00 52.61 149 LEU A CA 1
ATOM 1206 C C . LEU A 1 149 ? 26.531 2.483 -12.713 1.00 49.24 149 LEU A C 1
ATOM 1207 O O . LEU A 1 149 ? 27.572 2.451 -12.035 1.00 47.52 149 LEU A O 1
ATOM 1212 N N . PHE A 1 150 ? 25.404 1.918 -12.311 1.00 40.06 150 PHE A N 1
ATOM 1213 C CA . PHE A 1 150 ? 25.366 1.168 -11.089 1.00 42.78 150 PHE A CA 1
ATOM 1214 C C . PHE A 1 150 ? 26.316 -0.037 -11.126 1.00 48.37 150 PHE A C 1
ATOM 1215 O O . PHE A 1 150 ? 27.005 -0.356 -10.128 1.00 56.91 150 PHE A O 1
ATOM 1223 N N . GLU A 1 151 ? 26.403 -0.672 -12.282 1.00 39.85 151 GLU A N 1
ATOM 1224 C CA . GLU A 1 151 ? 27.343 -1.739 -12.433 1.00 46.86 151 GLU A CA 1
ATOM 1225 C C . GLU A 1 151 ? 28.765 -1.175 -12.357 1.00 46.64 151 GLU A C 1
ATOM 1226 O O . GLU A 1 151 ? 29.673 -1.767 -11.703 1.00 46.69 151 GLU A O 1
ATOM 1232 N N . ARG A 1 152 ? 28.983 -0.008 -12.968 1.00 43.79 152 ARG A N 1
ATOM 1233 C CA . ARG A 1 152 ? 30.330 0.575 -12.883 1.00 40.61 152 ARG A CA 1
ATOM 1234 C C . ARG A 1 152 ? 30.703 1.014 -11.476 1.00 42.99 152 ARG A C 1
ATOM 1235 O O . ARG A 1 152 ? 31.895 1.007 -11.111 1.00 42.46 152 ARG A O 1
ATOM 1243 N N . MET A 1 153 ? 29.686 1.316 -10.656 1.00 41.13 153 MET A N 1
ATOM 1244 C CA . MET A 1 153 ? 29.921 1.622 -9.241 1.00 38.14 153 MET A CA 1
ATOM 1245 C C . MET A 1 153 ? 30.223 0.314 -8.513 1.00 37.55 153 MET A C 1
ATOM 1246 O O . MET A 1 153 ? 31.184 0.245 -7.756 1.00 38.33 153 MET A O 1
ATOM 1251 N N . ARG A 1 154 ? 29.424 -0.724 -8.742 1.00 34.69 154 ARG A N 1
ATOM 1252 C CA . ARG A 1 154 ? 29.719 -2.030 -8.129 1.00 43.20 154 ARG A CA 1
ATOM 1253 C C . ARG A 1 154 ? 31.163 -2.390 -8.329 1.00 42.85 154 ARG A C 1
ATOM 1254 O O . ARG A 1 154 ? 31.801 -2.893 -7.413 1.00 41.77 154 ARG A O 1
ATOM 1262 N N . ARG A 1 155 ? 31.675 -2.121 -9.534 1.00 51.04 155 ARG A N 1
ATOM 1263 C CA . ARG A 1 155 ? 33.005 -2.603 -9.953 1.00 49.67 155 ARG A CA 1
ATOM 1264 C C . ARG A 1 155 ? 34.107 -1.830 -9.250 1.00 50.17 155 ARG A C 1
ATOM 1265 O O . ARG A 1 155 ? 35.272 -2.261 -9.203 1.00 42.84 155 ARG A O 1
ATOM 1273 N N . GLY A 1 156 ? 33.715 -0.689 -8.672 1.00 48.87 156 GLY A N 1
ATOM 1274 C CA . GLY A 1 156 ? 34.615 0.154 -7.895 1.00 43.45 156 GLY A CA 1
ATOM 1275 C C . GLY A 1 156 ? 35.428 0.970 -8.870 1.00 44.75 156 GLY A C 1
ATOM 1276 O O . GLY A 1 156 ? 36.634 1.186 -8.649 1.00 45.75 156 GLY A O 1
ATOM 1277 N N . GLU A 1 157 ? 34.770 1.394 -9.951 1.00 43.40 157 GLU A N 1
ATOM 1278 C CA . GLU A 1 157 ? 35.379 2.249 -10.948 1.00 47.77 157 GLU A CA 1
ATOM 1279 C C . GLU A 1 157 ? 35.494 3.675 -10.405 1.00 51.45 157 GLU A C 1
ATOM 1280 O O . GLU A 1 157 ? 36.450 4.414 -10.717 1.00 50.15 157 GLU A O 1
ATOM 1286 N N . PHE A 1 158 ? 34.518 4.032 -9.586 1.00 49.08 158 PHE A N 1
ATOM 1287 C CA . PHE A 1 158 ? 34.432 5.347 -8.984 1.00 47.35 158 PHE A CA 1
ATOM 1288 C C . PHE A 1 158 ? 34.981 5.392 -7.554 1.00 49.13 158 PHE A C 1
ATOM 1289 O O . PHE A 1 158 ? 34.913 4.400 -6.797 1.00 45.63 158 PHE A O 1
ATOM 1297 N N . PRO A 1 159 ? 35.534 6.553 -7.171 1.00 49.71 159 PRO A N 1
ATOM 1298 C CA . PRO A 1 159 ? 36.127 6.642 -5.852 1.00 49.59 159 PRO A CA 1
ATOM 1299 C C . PRO A 1 159 ? 35.086 6.821 -4.700 1.00 44.50 159 PRO A C 1
ATOM 1300 O O . PRO A 1 159 ? 33.915 7.062 -4.946 1.00 47.55 159 PRO A O 1
ATOM 1304 N N . THR A 1 160 ? 35.528 6.684 -3.456 1.00 42.19 160 THR A N 1
ATOM 1305 C CA . THR A 1 160 ? 34.665 6.832 -2.294 1.00 38.09 160 THR A CA 1
ATOM 1306 C C . THR A 1 160 ? 33.935 8.192 -2.293 1.00 44.65 160 THR A C 1
ATOM 1307 O O . THR A 1 160 ? 34.590 9.261 -2.280 1.00 45.48 160 THR A O 1
ATOM 1311 N N . GLY A 1 161 ? 32.603 8.138 -2.334 1.00 41.23 161 GLY A N 1
ATOM 1312 C CA . GLY A 1 161 ? 31.726 9.283 -2.132 1.00 42.82 161 GLY A CA 1
ATOM 1313 C C . GLY A 1 161 ? 31.205 9.892 -3.425 1.00 50.59 161 GLY A C 1
ATOM 1314 O O . GLY A 1 161 ? 30.321 10.734 -3.408 1.00 52.63 161 GLY A O 1
ATOM 1315 N N . SER A 1 162 ? 31.722 9.445 -4.561 1.00 51.43 162 SER A N 1
ATOM 1316 C CA . SER A 1 162 ? 31.616 10.236 -5.784 1.00 45.67 162 SER A CA 1
ATOM 1317 C C . SER A 1 162 ? 30.290 10.134 -6.523 1.00 51.72 162 SER A C 1
ATOM 1318 O O . SER A 1 162 ? 29.851 11.112 -7.098 1.00 63.00 162 SER A O 1
ATOM 1321 N N . ARG A 1 163 ? 29.691 8.944 -6.557 1.00 48.58 163 ARG A N 1
ATOM 1322 C CA . ARG A 1 163 ? 28.358 8.733 -7.117 1.00 46.58 163 ARG A CA 1
ATOM 1323 C C . ARG A 1 163 ? 27.505 8.011 -6.066 1.00 48.76 163 ARG A C 1
ATOM 1324 O O . ARG A 1 163 ? 28.036 7.264 -5.256 1.00 45.75 163 ARG A O 1
ATOM 1332 N N . VAL A 1 164 ? 26.198 8.272 -6.079 1.00 44.39 164 VAL A N 1
ATOM 1333 C CA . VAL A 1 164 ? 25.231 7.608 -5.242 1.00 38.59 164 VAL A CA 1
ATOM 1334 C C . VAL A 1 164 ? 24.019 7.239 -6.062 1.00 44.48 164 VAL A C 1
ATOM 1335 O O . VAL A 1 164 ? 23.814 7.821 -7.121 1.00 45.97 164 VAL A O 1
ATOM 1339 N N . LEU A 1 165 ? 23.229 6.262 -5.587 1.00 48.75 165 LEU A N 1
ATOM 1340 C CA . LEU A 1 165 ? 21.942 5.897 -6.205 1.00 42.38 165 LEU A CA 1
ATOM 1341 C C . LEU A 1 165 ? 20.879 6.458 -5.280 1.00 47.80 165 LEU A C 1
ATOM 1342 O O . LEU A 1 165 ? 21.015 6.393 -4.036 1.00 53.64 165 LEU A O 1
ATOM 1347 N N . ARG A 1 166 ? 19.847 7.045 -5.885 1.00 42.21 166 ARG A N 1
ATOM 1348 C CA . ARG A 1 166 ? 18.757 7.662 -5.155 1.00 38.50 166 ARG A CA 1
ATOM 1349 C C . ARG A 1 166 ? 17.490 7.187 -5.769 1.00 38.36 166 ARG A C 1
ATOM 1350 O O . ARG A 1 166 ? 17.393 7.092 -6.978 1.00 41.32 166 ARG A O 1
ATOM 1358 N N . ALA A 1 167 ? 16.499 6.941 -4.932 1.00 42.54 167 ALA A N 1
ATOM 1359 C CA . ALA A 1 167 ? 15.131 6.762 -5.381 1.00 46.84 167 ALA A CA 1
ATOM 1360 C C . ALA A 1 167 ? 14.573 8.044 -6.031 1.00 53.49 167 ALA A C 1
ATOM 1361 O O . ALA A 1 167 ? 14.956 9.148 -5.666 1.00 47.36 167 ALA A O 1
ATOM 1363 N N . LYS A 1 168 ? 13.634 7.861 -6.962 1.00 58.02 168 LYS A N 1
ATOM 1364 C CA . LYS A 1 168 ? 12.943 8.933 -7.640 1.00 56.52 168 LYS A CA 1
ATOM 1365 C C . LYS A 1 168 ? 11.598 9.018 -6.975 1.00 61.28 168 LYS A C 1
ATOM 1366 O O . LYS A 1 168 ? 10.744 8.167 -7.200 1.00 70.06 168 LYS A O 1
ATOM 1372 N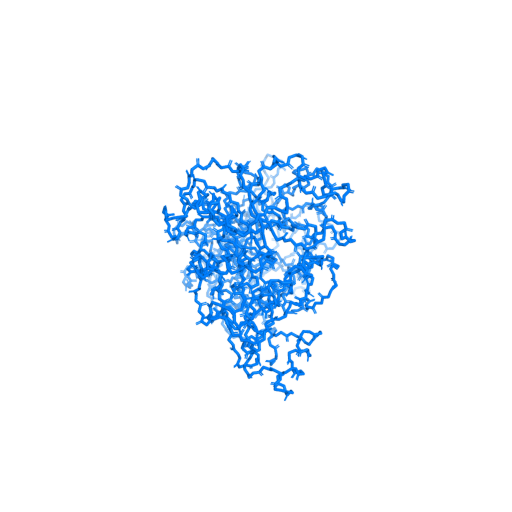 N . ILE A 1 169 ? 11.397 10.011 -6.126 1.00 60.68 169 ILE A N 1
ATOM 1373 C CA . ILE A 1 169 ? 10.099 10.153 -5.436 1.00 59.24 169 ILE A CA 1
ATOM 1374 C C . ILE A 1 169 ? 9.505 11.523 -5.808 1.00 55.01 169 ILE A C 1
ATOM 1375 O O . ILE A 1 169 ? 8.737 11.620 -6.749 1.00 53.19 169 ILE A O 1
ATOM 1380 N N . ASP A 1 170 ? 9.898 12.581 -5.118 1.00 55.98 170 ASP A N 1
ATOM 1381 C CA . ASP A 1 170 ? 9.463 13.904 -5.506 1.00 60.44 170 ASP A CA 1
ATOM 1382 C C . ASP A 1 170 ? 10.537 14.843 -5.057 1.00 57.93 170 ASP A C 1
ATOM 1383 O O . ASP A 1 170 ? 10.748 14.990 -3.858 1.00 63.01 170 ASP A O 1
ATOM 1388 N N . PRO A 1 171 ? 11.225 15.487 -6.011 1.00 56.20 171 PRO A N 1
ATOM 1389 C CA . PRO A 1 171 ? 12.246 16.425 -5.575 1.00 52.59 171 PRO A CA 1
ATOM 1390 C C . PRO A 1 171 ? 11.681 17.646 -4.816 1.00 53.27 171 PRO A C 1
ATOM 1391 O O . PRO A 1 171 ? 12.425 18.247 -4.062 1.00 52.61 171 PRO A O 1
ATOM 1395 N N . ALA A 1 172 ? 10.395 17.982 -4.982 1.00 52.78 172 ALA A N 1
ATOM 1396 C CA . ALA A 1 172 ? 9.789 19.098 -4.234 1.00 62.08 172 ALA A CA 1
ATOM 1397 C C . ALA A 1 172 ? 8.865 18.647 -3.092 1.00 68.87 172 ALA A C 1
ATOM 1398 O O . ALA A 1 172 ? 7.980 19.415 -2.635 1.00 63.85 172 ALA A O 1
ATOM 1400 N N . HIS A 1 173 ? 9.056 17.410 -2.635 1.00 65.82 173 HIS A N 1
ATOM 1401 C CA . HIS A 1 173 ? 8.170 16.850 -1.636 1.00 64.89 173 HIS A CA 1
ATOM 1402 C C . HIS A 1 173 ? 8.198 17.730 -0.391 1.00 65.73 173 HIS A C 1
ATOM 1403 O O . HIS A 1 173 ? 9.239 18.310 -0.087 1.00 58.60 173 HIS A O 1
ATOM 1410 N N . PRO A 1 174 ? 7.049 17.861 0.315 1.00 77.29 174 PRO A N 1
ATOM 1411 C CA . PRO A 1 174 ? 7.013 18.653 1.573 1.00 78.24 174 PRO A CA 1
ATOM 1412 C C . PRO A 1 174 ? 7.821 18.005 2.695 1.00 78.69 174 PRO A C 1
ATOM 1413 O O . PRO A 1 174 ? 8.487 18.702 3.469 1.00 76.98 174 PRO A O 1
ATOM 1417 N N . ASN A 1 175 ? 7.771 16.678 2.773 1.00 73.05 175 ASN A N 1
ATOM 1418 C CA . ASN A 1 175 ? 8.715 15.941 3.598 1.00 68.58 175 ASN A CA 1
ATOM 1419 C C . ASN A 1 175 ? 10.080 15.931 2.881 1.00 73.79 175 ASN A C 1
ATOM 1420 O O . ASN A 1 175 ? 10.281 15.289 1.820 1.00 56.33 175 ASN A O 1
ATOM 1425 N N . PHE A 1 176 ? 10.998 16.698 3.462 1.00 73.23 176 PHE A N 1
ATOM 1426 C CA . PHE A 1 176 ? 12.318 16.906 2.909 1.00 71.54 176 PHE A CA 1
ATOM 1427 C C . PHE A 1 176 ? 13.030 15.567 2.676 1.00 65.98 176 PHE A C 1
ATOM 1428 O O . PHE A 1 176 ? 13.818 15.421 1.744 1.00 70.95 176 PHE A O 1
ATOM 1436 N N . LYS A 1 177 ? 12.733 14.584 3.511 1.00 62.52 177 LYS A N 1
ATOM 1437 C CA . LYS A 1 177 ? 13.464 13.331 3.489 1.00 61.34 177 LYS A CA 1
ATOM 1438 C C . LYS A 1 177 ? 13.025 12.494 2.287 1.00 55.55 177 LYS A C 1
ATOM 1439 O O . LYS A 1 177 ? 13.740 11.594 1.845 1.00 57.98 177 LYS A O 1
ATOM 1441 N N . LEU A 1 178 ? 11.858 12.820 1.743 1.00 54.78 178 LEU A N 1
ATOM 1442 C CA . LEU A 1 178 ? 11.362 12.166 0.515 1.00 54.91 178 LEU A CA 1
ATOM 1443 C C . LEU A 1 178 ? 11.845 12.770 -0.847 1.00 53.59 178 LEU A C 1
ATOM 1444 O O . LEU A 1 178 ? 11.476 12.330 -1.945 1.00 47.10 178 LEU A O 1
ATOM 1449 N N . ARG A 1 179 ? 12.730 13.751 -0.755 1.00 53.46 179 ARG A N 1
ATOM 1450 C CA . ARG A 1 179 ? 13.336 14.305 -1.921 1.00 47.08 179 ARG A CA 1
ATOM 1451 C C . ARG A 1 179 ? 14.424 13.359 -2.453 1.00 44.73 179 ARG A C 1
ATOM 1452 O O . ARG A 1 179 ? 15.651 13.551 -2.252 1.00 38.67 179 ARG A O 1
ATOM 1460 N N . ASP A 1 180 ? 13.965 12.327 -3.151 1.00 42.47 180 ASP A N 1
ATOM 1461 C CA . ASP A 1 180 ? 14.900 11.412 -3.792 1.00 41.29 180 ASP A CA 1
ATOM 1462 C C . ASP A 1 180 ? 15.993 10.938 -2.802 1.00 42.87 180 ASP A C 1
ATOM 1463 O O . ASP A 1 180 ? 17.195 11.104 -3.042 1.00 44.74 180 ASP A O 1
ATOM 1468 N N . PRO A 1 181 ? 15.593 10.332 -1.680 1.00 46.33 181 PRO A N 1
ATOM 1469 C CA . PRO A 1 181 ? 16.637 10.024 -0.693 1.00 47.33 181 PRO A CA 1
ATOM 1470 C C . PRO A 1 181 ? 17.642 9.057 -1.286 1.00 53.14 181 PRO A C 1
ATOM 1471 O O . PRO A 1 181 ? 17.278 8.308 -2.232 1.00 51.16 181 PRO A O 1
ATOM 1475 N N . VAL A 1 182 ? 18.866 9.070 -0.734 1.00 48.85 182 VAL A N 1
ATOM 1476 C CA . VAL A 1 182 ? 19.963 8.205 -1.178 1.00 47.71 182 VAL A CA 1
ATOM 1477 C C . VAL A 1 182 ? 19.767 6.744 -0.739 1.00 44.37 182 VAL A C 1
ATOM 1478 O O . VAL A 1 182 ? 19.569 6.508 0.426 1.00 45.23 182 VAL A O 1
ATOM 1482 N N . LEU A 1 183 ? 19.873 5.790 -1.669 1.00 43.78 183 LEU A N 1
ATOM 1483 C CA . LEU A 1 183 ? 1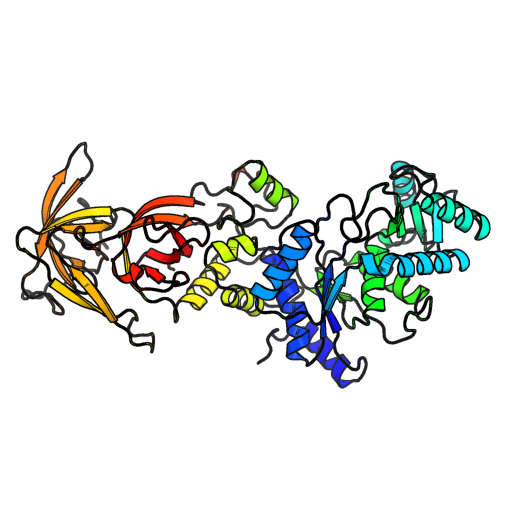9.835 4.345 -1.352 1.00 41.71 183 LEU A CA 1
ATOM 1484 C C . LEU A 1 183 ? 21.213 3.693 -1.212 1.00 42.01 183 LEU A C 1
ATOM 1485 O O . LEU A 1 183 ? 21.435 2.897 -0.283 1.00 42.55 183 LEU A O 1
ATOM 1490 N N . TYR A 1 184 ? 22.132 4.000 -2.146 1.00 43.27 184 TYR A N 1
ATOM 1491 C CA . TYR A 1 184 ? 23.464 3.351 -2.180 1.00 42.14 184 TYR A CA 1
ATOM 1492 C C . TYR A 1 184 ? 24.569 4.386 -2.251 1.00 40.31 184 TYR A C 1
ATOM 1493 O O . TYR A 1 184 ? 24.462 5.314 -3.065 1.00 34.11 184 TYR A O 1
ATOM 1502 N N . ARG A 1 185 ? 25.641 4.201 -1.457 1.00 38.80 185 ARG A N 1
ATOM 1503 C CA . ARG A 1 185 ? 26.872 5.016 -1.596 1.00 37.98 185 ARG A CA 1
ATOM 1504 C C . ARG A 1 185 ? 28.068 4.148 -1.908 1.00 40.70 185 ARG A C 1
ATOM 1505 O O . ARG A 1 185 ? 27.968 2.908 -1.830 1.00 38.31 185 ARG A O 1
ATOM 1513 N N . ILE A 1 186 ? 29.181 4.811 -2.265 1.00 37.09 186 ILE A N 1
ATOM 1514 C CA . ILE A 1 186 ? 30.443 4.164 -2.496 1.00 37.34 186 ILE A CA 1
ATOM 1515 C C . ILE A 1 186 ? 31.416 4.334 -1.360 1.00 40.79 186 ILE A C 1
ATOM 1516 O O . ILE A 1 186 ? 31.703 5.448 -1.003 1.00 48.24 186 ILE A O 1
ATOM 1521 N N . VAL A 1 187 ? 31.885 3.225 -0.773 1.00 42.45 187 VAL A N 1
ATOM 1522 C CA . VAL A 1 187 ? 33.014 3.237 0.157 1.00 44.10 187 VAL A CA 1
ATOM 1523 C C . VAL A 1 187 ? 33.973 2.119 -0.218 1.00 41.77 187 VAL A C 1
ATOM 1524 O O . VAL A 1 187 ? 33.627 0.990 -0.031 1.00 44.51 187 VAL A O 1
ATOM 1528 N N . HIS A 1 188 ? 35.149 2.449 -0.758 1.00 44.92 188 HIS A N 1
ATOM 1529 C CA . HIS A 1 188 ? 36.274 1.503 -1.022 1.00 44.88 188 HIS A CA 1
ATOM 1530 C C . HIS A 1 188 ? 36.922 1.017 0.236 1.00 45.69 188 HIS A C 1
ATOM 1531 O O . HIS A 1 188 ? 38.020 1.417 0.563 1.00 55.41 188 HIS A O 1
ATOM 1538 N N . ALA A 1 189 ? 36.235 0.182 0.973 1.00 48.10 189 ALA A N 1
ATOM 1539 C CA . ALA A 1 189 ? 36.699 -0.165 2.295 1.00 49.48 189 ALA A CA 1
ATOM 1540 C C . ALA A 1 189 ? 36.074 -1.499 2.616 1.00 47.89 189 ALA A C 1
ATOM 1541 O O . ALA A 1 189 ? 34.906 -1.732 2.269 1.00 46.46 189 ALA A O 1
ATOM 1543 N N . PRO A 1 190 ? 36.858 -2.377 3.262 1.00 46.04 190 PRO A N 1
ATOM 1544 C CA . PRO A 1 190 ? 36.391 -3.752 3.575 1.00 44.00 190 PRO A CA 1
ATOM 1545 C C . PRO A 1 190 ? 35.504 -3.806 4.821 1.00 46.32 190 PRO A C 1
ATOM 1546 O O . PRO A 1 190 ? 35.602 -2.966 5.726 1.00 47.37 190 PRO A O 1
ATOM 1550 N N . HIS A 1 191 ? 34.662 -4.824 4.867 1.00 44.05 191 HIS A N 1
ATOM 1551 C CA . HIS A 1 191 ? 33.696 -4.992 5.927 1.00 39.95 191 HIS A CA 1
ATOM 1552 C C . HIS A 1 191 ? 34.145 -6.153 6.813 1.00 42.17 191 HIS A C 1
ATOM 1553 O O . HIS A 1 191 ? 34.487 -7.228 6.305 1.00 47.26 191 HIS A O 1
ATOM 1560 N N . TYR A 1 192 ? 34.065 -5.939 8.127 1.00 38.29 192 TYR A N 1
ATOM 1561 C CA . TYR A 1 192 ? 34.471 -6.854 9.150 1.00 31.81 192 TYR A CA 1
ATOM 1562 C C . TYR A 1 192 ? 33.784 -8.227 9.014 1.00 36.75 192 TYR A C 1
ATOM 1563 O O . TYR A 1 192 ? 34.351 -9.252 9.465 1.00 40.50 192 TYR A O 1
ATOM 1572 N N . HIS A 1 193 ? 32.580 -8.266 8.435 1.00 36.50 193 HIS A N 1
ATOM 1573 C CA . HIS A 1 193 ? 31.819 -9.535 8.348 1.00 43.15 193 HIS A CA 1
ATOM 1574 C C . HIS A 1 193 ? 31.920 -10.178 6.963 1.00 44.19 193 HIS A C 1
ATOM 1575 O O . HIS A 1 193 ? 32.144 -11.384 6.831 1.00 46.18 193 HIS A O 1
ATOM 1582 N N . VAL A 1 194 ? 31.781 -9.376 5.922 1.00 39.66 194 VAL A N 1
ATOM 1583 C CA . VAL A 1 194 ? 31.732 -9.978 4.612 1.00 41.78 194 VAL A CA 1
ATOM 1584 C C . VAL A 1 194 ? 32.984 -9.715 3.797 1.00 44.61 194 VAL A C 1
ATOM 1585 O O . VAL A 1 194 ? 33.098 -10.227 2.701 1.00 49.19 194 VAL A O 1
ATOM 1589 N N . GLY A 1 195 ? 33.920 -8.925 4.331 1.00 41.92 195 GLY A N 1
ATOM 1590 C CA . GLY A 1 195 ? 35.215 -8.763 3.677 1.00 45.20 195 GLY A CA 1
ATOM 1591 C C . GLY A 1 195 ? 35.290 -7.706 2.582 1.00 44.27 195 GLY A C 1
ATOM 1592 O O . GLY A 1 195 ? 34.673 -6.640 2.684 1.00 40.11 195 GLY A O 1
ATOM 1593 N N . ASP A 1 196 ? 36.019 -8.032 1.518 1.00 45.36 196 ASP A N 1
ATOM 1594 C CA . ASP A 1 196 ? 36.326 -7.088 0.440 1.00 42.90 196 ASP A CA 1
ATOM 1595 C C . ASP A 1 196 ? 35.409 -7.278 -0.747 1.00 44.35 196 ASP A C 1
ATOM 1596 O O . ASP A 1 196 ? 35.682 -6.760 -1.809 1.00 49.43 196 ASP A O 1
ATOM 1601 N N . ARG A 1 197 ? 34.315 -8.004 -0.569 1.00 41.93 197 ARG A N 1
ATOM 1602 C CA . ARG A 1 197 ? 33.360 -8.224 -1.646 1.00 42.62 197 ARG A CA 1
ATOM 1603 C C . ARG A 1 197 ? 32.696 -6.967 -2.221 1.00 42.69 197 ARG A C 1
ATOM 1604 O O . ARG A 1 197 ? 32.429 -6.911 -3.407 1.00 50.20 197 ARG A O 1
ATOM 1612 N N . TRP A 1 198 ? 32.356 -6.004 -1.383 1.00 38.08 198 TRP A N 1
ATOM 1613 C CA . TRP A 1 198 ? 31.546 -4.897 -1.840 1.00 42.90 198 TRP A CA 1
ATOM 1614 C C . TRP A 1 198 ? 32.244 -3.596 -1.650 1.00 43.72 198 TRP A C 1
ATOM 1615 O O . TRP A 1 198 ? 32.963 -3.369 -0.650 1.00 36.78 198 TRP A O 1
ATOM 1626 N N . VAL A 1 199 ? 31.933 -2.729 -2.596 1.00 45.71 199 VAL A N 1
ATOM 1627 C CA . VAL A 1 199 ? 32.449 -1.353 -2.643 1.00 47.35 199 VAL A CA 1
ATOM 1628 C C . VAL A 1 199 ? 31.262 -0.387 -2.628 1.00 46.35 199 VAL A C 1
ATOM 1629 O O . VAL A 1 199 ? 31.424 0.849 -2.404 1.00 47.33 199 VAL A O 1
ATOM 1633 N N . ILE A 1 200 ? 30.071 -0.968 -2.856 1.00 39.89 200 ILE A N 1
ATOM 1634 C CA . ILE A 1 200 ? 28.796 -0.268 -2.713 1.00 39.61 200 ILE A CA 1
ATOM 1635 C C . ILE A 1 200 ? 28.021 -0.825 -1.529 1.00 44.67 200 ILE A C 1
ATOM 1636 O O . ILE A 1 200 ? 27.841 -2.095 -1.359 1.00 43.28 200 ILE A O 1
ATOM 1641 N N . TYR A 1 201 ? 27.607 0.118 -0.679 1.00 39.19 201 TYR A N 1
ATOM 1642 C CA . TYR A 1 201 ? 26.874 -0.223 0.535 1.00 42.37 201 TYR A CA 1
ATOM 1643 C C . TYR A 1 201 ? 25.576 0.563 0.599 1.00 39.77 201 TYR A C 1
ATOM 1644 O O . TYR A 1 201 ? 25.567 1.706 0.219 1.00 37.78 201 TYR A O 1
ATOM 1653 N N . PRO A 1 202 ? 24.482 -0.063 1.091 1.00 42.25 202 PRO A N 1
ATOM 1654 C CA . PRO A 1 202 ? 23.203 0.648 1.203 1.00 45.83 202 PRO A CA 1
ATOM 1655 C C . PRO A 1 202 ? 23.186 1.703 2.348 1.00 51.17 202 PRO A C 1
ATOM 1656 O O . PRO A 1 202 ? 24.113 1.740 3.192 1.00 49.26 202 PRO A O 1
ATOM 1660 N N . MET A 1 203 ? 22.169 2.568 2.361 1.00 37.87 203 MET A N 1
ATOM 1661 C CA . MET A 1 203 ? 22.090 3.541 3.438 1.00 40.13 203 MET A CA 1
ATOM 1662 C C . MET A 1 203 ? 21.123 2.925 4.360 1.00 36.32 203 MET A C 1
ATOM 1663 O O . MET A 1 203 ? 20.292 2.122 3.903 1.00 37.71 203 MET A O 1
ATOM 1668 N N . TYR A 1 204 ? 21.197 3.316 5.632 1.00 32.77 204 TYR A N 1
ATOM 1669 C CA . TYR A 1 204 ? 20.174 2.922 6.608 1.00 37.59 204 TYR A CA 1
ATOM 1670 C C . TYR A 1 204 ? 18.717 2.875 6.085 1.00 44.46 204 TYR A C 1
ATOM 1671 O O . TYR A 1 204 ? 18.010 1.858 6.268 1.00 45.56 204 TYR A O 1
ATOM 1680 N N . ASP A 1 205 ? 18.285 3.972 5.447 1.00 42.84 205 ASP A N 1
ATOM 1681 C CA . ASP A 1 205 ? 16.895 4.165 5.069 1.00 39.88 205 ASP A CA 1
ATOM 1682 C C . ASP A 1 205 ? 16.398 3.131 4.118 1.00 41.69 205 ASP A C 1
ATOM 1683 O O . ASP A 1 205 ? 15.191 2.919 4.037 1.00 43.82 205 ASP A O 1
ATOM 1688 N N . PHE A 1 206 ? 17.320 2.468 3.416 1.00 40.47 206 PHE A N 1
ATOM 1689 C CA . PHE A 1 206 ? 16.985 1.419 2.459 1.00 37.63 206 PHE A CA 1
ATOM 1690 C C . PHE A 1 206 ? 17.205 -0.008 3.046 1.00 42.81 206 PHE A C 1
ATOM 1691 O O . PHE A 1 206 ? 16.372 -0.917 2.829 1.00 41.96 206 PHE A O 1
ATOM 1699 N N . ALA A 1 207 ? 18.294 -0.214 3.794 1.00 38.89 207 ALA A N 1
ATOM 1700 C CA . ALA A 1 207 ? 18.605 -1.560 4.291 1.00 42.91 207 ALA A CA 1
ATOM 1701 C C . ALA A 1 207 ? 17.681 -1.893 5.479 1.00 44.71 207 ALA A C 1
ATOM 1702 O O . ALA A 1 207 ? 17.164 -3.005 5.613 1.00 37.90 207 ALA A O 1
ATOM 1704 N N . HIS A 1 208 ? 17.404 -0.915 6.326 1.00 41.91 208 HIS A N 1
ATOM 1705 C CA . HIS A 1 208 ? 16.674 -1.296 7.506 1.00 45.83 208 HIS A CA 1
ATOM 1706 C C . HIS A 1 208 ? 15.319 -1.977 7.167 1.00 47.70 208 HIS A C 1
ATOM 1707 O O . HIS A 1 208 ? 15.091 -3.108 7.578 1.00 40.69 208 HIS A O 1
ATOM 1714 N N . PRO A 1 209 ? 14.424 -1.312 6.387 1.00 46.24 209 PRO A N 1
ATOM 1715 C CA . PRO A 1 209 ? 13.144 -1.983 6.121 1.00 41.03 209 PRO A CA 1
ATOM 1716 C C . PRO A 1 209 ? 13.373 -3.387 5.548 1.00 37.70 209 PRO A C 1
ATOM 1717 O O . PRO A 1 209 ? 12.644 -4.314 5.830 1.00 34.11 209 PRO A O 1
ATOM 1721 N N . LEU A 1 210 ? 14.369 -3.504 4.700 1.00 35.25 210 LEU A N 1
ATOM 1722 C CA . LEU A 1 210 ? 14.608 -4.721 3.959 1.00 36.15 210 LEU A CA 1
ATOM 1723 C C . LEU A 1 210 ? 15.059 -5.909 4.890 1.00 39.19 210 LEU A C 1
ATOM 1724 O O . LEU A 1 210 ? 14.516 -7.011 4.837 1.00 41.61 210 LEU A O 1
ATOM 1729 N N . GLU A 1 211 ? 16.025 -5.654 5.757 1.00 35.34 211 GLU A N 1
ATOM 1730 C CA . GLU A 1 211 ? 16.261 -6.511 6.911 1.00 40.60 211 GLU A CA 1
ATOM 1731 C C . GLU A 1 211 ? 15.009 -6.876 7.724 1.00 42.98 211 GLU A C 1
ATOM 1732 O O . GLU A 1 211 ? 14.750 -8.086 7.985 1.00 38.64 211 GLU A O 1
ATOM 1738 N N . ASP A 1 212 ? 14.244 -5.866 8.143 1.00 38.61 212 ASP A N 1
ATOM 1739 C CA . ASP A 1 212 ? 12.932 -6.161 8.726 1.00 39.46 212 ASP A CA 1
ATOM 1740 C C . ASP A 1 212 ? 12.112 -7.159 7.861 1.00 40.93 212 ASP A C 1
ATOM 1741 O O . ASP A 1 212 ? 11.573 -8.160 8.349 1.00 44.79 212 ASP A O 1
ATOM 1746 N N . PHE A 1 213 ? 12.025 -6.883 6.574 1.00 40.12 213 PHE A N 1
ATOM 1747 C CA . PHE A 1 213 ? 11.074 -7.571 5.722 1.00 41.84 213 PHE A CA 1
ATOM 1748 C C . PHE A 1 213 ? 11.536 -9.021 5.547 1.00 47.39 213 PHE A C 1
ATOM 1749 O O . PHE A 1 213 ? 10.745 -9.971 5.741 1.00 41.57 213 PHE A O 1
ATOM 1757 N N . ILE A 1 214 ? 12.823 -9.142 5.194 1.00 36.44 214 ILE A N 1
ATOM 1758 C CA . ILE A 1 214 ? 13.499 -10.381 5.023 1.00 42.25 214 ILE A CA 1
ATOM 1759 C C . ILE A 1 214 ? 13.327 -11.317 6.217 1.00 46.88 214 ILE A C 1
ATOM 1760 O O . ILE A 1 214 ? 13.126 -12.545 6.032 1.00 39.23 214 ILE A O 1
ATOM 1765 N N . GLU A 1 215 ? 13.372 -10.737 7.416 1.00 41.61 215 GLU A N 1
ATOM 1766 C CA . GLU A 1 215 ? 13.227 -11.525 8.647 1.00 42.65 215 GLU A CA 1
ATOM 1767 C C . GLU A 1 215 ? 11.782 -11.749 9.070 1.00 41.05 215 GLU A C 1
ATOM 1768 O O . GLU A 1 215 ? 11.567 -12.251 10.145 1.00 41.86 215 GLU A O 1
ATOM 1774 N N . GLY A 1 216 ? 10.807 -11.369 8.230 1.00 41.57 216 GLY A N 1
ATOM 1775 C CA . GLY A 1 216 ? 9.402 -11.292 8.644 1.00 33.88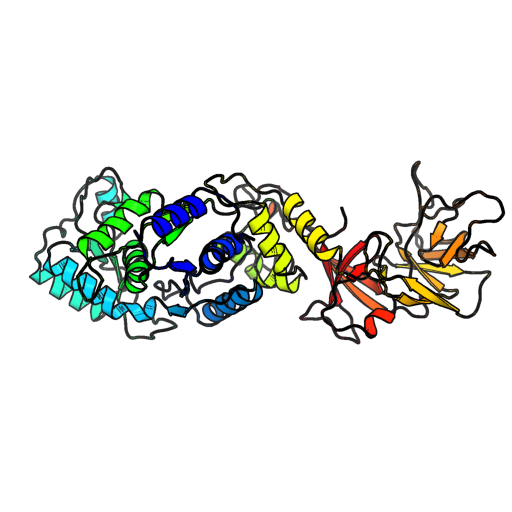 216 GLY A CA 1
ATOM 1776 C C . GLY A 1 216 ? 9.171 -10.689 10.018 1.00 38.83 216 GLY A C 1
ATOM 1777 O O . GLY A 1 216 ? 8.296 -11.174 10.780 1.00 41.14 216 GLY A O 1
ATOM 1778 N N . VAL A 1 217 ? 9.939 -9.648 10.376 1.00 41.54 217 VAL A N 1
ATOM 1779 C CA . VAL A 1 217 ? 9.584 -8.841 11.571 1.00 39.64 217 VAL A CA 1
ATOM 1780 C C . VAL A 1 217 ? 8.113 -8.480 11.426 1.00 38.00 217 VAL A C 1
ATOM 1781 O O . VAL A 1 217 ? 7.645 -8.164 10.329 1.00 43.11 217 VAL A O 1
ATOM 1785 N N . THR A 1 218 ? 7.366 -8.525 12.503 1.00 38.48 218 THR A N 1
ATOM 1786 C CA . THR A 1 218 ? 6.055 -7.911 12.441 1.00 43.85 218 THR A CA 1
ATOM 1787 C C . THR A 1 218 ? 6.016 -6.424 12.901 1.00 39.07 218 THR A C 1
ATOM 1788 O O . THR A 1 218 ? 5.414 -5.616 12.237 1.00 42.77 218 THR A O 1
ATOM 1792 N N . HIS A 1 219 ? 6.652 -6.089 14.018 1.00 38.70 219 HIS A N 1
ATOM 1793 C CA . HIS A 1 219 ? 6.579 -4.735 14.632 1.00 43.53 219 HIS A CA 1
ATOM 1794 C C . HIS A 1 219 ? 7.976 -4.251 14.819 1.00 44.94 219 HIS A C 1
ATOM 1795 O O . HIS A 1 219 ? 8.666 -4.693 15.775 1.00 47.69 219 HIS A O 1
ATOM 1802 N N . SER A 1 220 ? 8.438 -3.420 13.886 1.00 39.00 220 SER A N 1
ATOM 1803 C CA . SER A 1 220 ? 9.787 -2.897 13.983 1.00 41.75 220 SER A CA 1
ATOM 1804 C C . SER A 1 220 ? 9.810 -1.748 14.991 1.00 39.28 220 SER A C 1
ATOM 1805 O O . SER A 1 220 ? 9.238 -0.724 14.715 1.00 38.59 220 SER A O 1
ATOM 1808 N N . LEU A 1 221 ? 10.438 -1.925 16.155 1.00 40.81 221 LEU A N 1
ATOM 1809 C CA . LEU A 1 221 ? 10.404 -0.882 17.198 1.00 41.80 221 LEU A CA 1
ATOM 1810 C C . LEU A 1 221 ? 11.624 0.042 17.316 1.00 45.95 221 LEU A C 1
ATOM 1811 O O . LEU A 1 221 ? 12.739 -0.383 17.676 1.00 44.39 221 LEU A O 1
ATOM 1816 N N . CYS A 1 222 ? 11.383 1.321 17.057 1.00 48.70 222 CYS A N 1
ATOM 1817 C CA . CYS A 1 222 ? 12.451 2.320 16.992 1.00 56.34 222 CYS A CA 1
ATOM 1818 C C . CYS A 1 222 ? 12.177 3.491 17.934 1.00 52.10 222 CYS A C 1
ATOM 1819 O O . CYS A 1 222 ? 11.045 3.724 18.330 1.00 53.94 222 CYS A O 1
ATOM 1822 N N . THR A 1 223 ? 13.231 4.199 18.317 1.00 55.82 223 THR A N 1
ATOM 1823 C CA . THR A 1 223 ? 13.121 5.386 19.128 1.00 53.95 223 THR A CA 1
ATOM 1824 C C . THR A 1 223 ? 12.738 6.489 18.192 1.00 62.70 223 THR A C 1
ATOM 1825 O O . THR A 1 223 ? 12.875 6.313 16.974 1.00 53.00 223 THR A O 1
ATOM 1829 N N . LEU A 1 224 ? 12.355 7.636 18.786 1.00 72.87 224 LEU A N 1
ATOM 1830 C CA . LEU A 1 224 ? 11.607 8.715 18.138 1.00 77.09 224 LEU A CA 1
ATOM 1831 C C . LEU A 1 224 ? 12.362 9.587 17.148 1.00 82.01 224 LEU A C 1
ATOM 1832 O O . LEU A 1 224 ? 11.770 10.486 16.555 1.00 96.31 224 LEU A O 1
ATOM 1837 N N . GLU A 1 225 ? 13.651 9.332 16.952 1.00 94.27 225 GLU A N 1
ATOM 1838 C CA . GLU A 1 225 ? 14.427 10.065 15.930 1.00 107.89 225 GLU A CA 1
ATOM 1839 C C . GLU A 1 225 ? 13.933 9.766 14.500 1.00 122.62 225 GLU A C 1
ATOM 1840 O O . GLU A 1 225 ? 14.064 10.604 13.601 1.00 120.54 225 GLU A O 1
ATOM 1846 N N . PHE A 1 226 ? 13.351 8.579 14.305 1.00 142.33 226 PHE A N 1
ATOM 1847 C CA . PHE A 1 226 ? 12.827 8.161 12.996 1.00 165.03 226 PHE A CA 1
ATOM 1848 C C . PHE A 1 226 ? 11.350 8.552 12.797 1.00 176.93 226 PHE A C 1
ATOM 1849 O O . PHE A 1 226 ? 10.523 7.722 12.388 1.00 187.16 226 PHE A O 1
ATOM 1851 N N . GLU A 1 227 ? 11.035 9.819 13.084 1.00 171.56 227 GLU A N 1
ATOM 1852 C CA . GLU A 1 227 ? 9.688 10.366 12.901 1.00 153.40 227 GLU A CA 1
ATOM 1853 C C . GLU A 1 227 ? 9.421 10.655 11.421 1.00 146.32 227 GLU A C 1
ATOM 1854 O O . GLU A 1 227 ? 8.498 10.091 10.824 1.00 136.89 227 GLU A O 1
ATOM 1856 N N . ASN A 1 228 ? 10.241 11.520 10.830 1.00 136.90 228 ASN A N 1
ATOM 1857 C CA . ASN A 1 228 ? 10.112 11.836 9.412 1.00 138.79 228 ASN A CA 1
ATOM 1858 C C . ASN A 1 228 ? 10.640 10.700 8.516 1.00 137.95 228 ASN A C 1
ATOM 1859 O O . ASN A 1 228 ? 10.305 10.629 7.319 1.00 133.48 228 ASN A O 1
ATOM 1861 N N . ASN A 1 229 ? 11.450 9.814 9.105 1.00 124.36 229 ASN A N 1
ATOM 1862 C CA . ASN A 1 229 ? 12.004 8.653 8.391 1.00 121.63 229 ASN A CA 1
ATOM 1863 C C . ASN A 1 229 ? 10.962 7.567 8.036 1.00 113.80 229 ASN A C 1
ATOM 1864 O O . ASN A 1 229 ? 11.199 6.749 7.136 1.00 112.60 229 ASN A O 1
ATOM 1866 N N . ARG A 1 230 ? 9.812 7.587 8.724 1.00 103.75 230 ARG A N 1
ATOM 1867 C CA . ARG A 1 230 ? 8.731 6.584 8.547 1.00 96.10 230 ARG A CA 1
ATOM 1868 C C . ARG A 1 230 ? 8.183 6.474 7.112 1.00 75.60 230 ARG A C 1
ATOM 1869 O O . ARG A 1 230 ? 7.906 5.360 6.623 1.00 61.04 230 ARG A O 1
ATOM 1871 N N . THR A 1 231 ? 8.043 7.627 6.455 1.00 58.82 231 THR A N 1
ATOM 1872 C CA . THR A 1 231 ? 7.519 7.705 5.094 1.00 52.89 231 THR A CA 1
ATOM 1873 C C . THR A 1 231 ? 8.407 6.940 4.076 1.00 48.73 231 THR A C 1
ATOM 1874 O O . THR A 1 231 ? 7.866 6.298 3.180 1.00 44.60 231 THR A O 1
ATOM 1876 N N . VAL A 1 232 ? 9.741 7.016 4.220 1.00 45.02 232 VAL A N 1
ATOM 1877 C CA . VAL A 1 232 ? 10.698 6.307 3.327 1.00 50.36 232 VAL A CA 1
ATOM 1878 C C . VAL A 1 232 ? 10.686 4.784 3.608 1.00 47.12 232 VAL A C 1
ATOM 1879 O O . VAL A 1 232 ? 10.760 3.955 2.684 1.00 45.50 232 VAL A O 1
ATOM 1883 N N . TYR A 1 233 ? 10.598 4.441 4.895 1.00 49.44 233 TYR A N 1
ATOM 1884 C CA . TYR A 1 233 ? 10.452 3.060 5.354 1.00 49.44 233 TYR A CA 1
ATOM 1885 C C . TYR A 1 233 ? 9.309 2.385 4.601 1.00 52.99 233 TYR A C 1
ATOM 1886 O O . TYR A 1 233 ? 9.501 1.298 4.058 1.00 52.33 233 TYR A O 1
ATOM 1895 N N . ASP A 1 234 ? 8.144 3.041 4.525 1.00 56.08 234 ASP A N 1
ATOM 1896 C CA . ASP A 1 234 ? 6.956 2.454 3.853 1.00 51.62 234 ASP A CA 1
ATOM 1897 C C . ASP A 1 234 ? 7.195 2.356 2.363 1.00 50.92 234 ASP A C 1
ATOM 1898 O O . ASP A 1 234 ? 6.804 1.333 1.711 1.00 43.72 234 ASP A O 1
ATOM 1903 N N . TRP A 1 235 ? 7.801 3.433 1.830 1.00 43.85 235 TRP A N 1
ATOM 1904 C CA . TRP A 1 235 ? 8.122 3.511 0.409 1.00 45.89 235 TRP A CA 1
ATOM 1905 C C . TRP A 1 235 ? 8.981 2.300 -0.056 1.00 43.52 235 TRP A C 1
ATOM 1906 O O . TRP A 1 235 ? 8.739 1.741 -1.110 1.00 43.31 235 TRP A O 1
ATOM 1917 N N . VAL A 1 236 ? 9.987 1.909 0.725 1.00 44.42 236 VAL A N 1
ATOM 1918 C CA . VAL A 1 236 ? 10.821 0.753 0.357 1.00 41.86 236 VAL A CA 1
ATOM 1919 C C . VAL A 1 236 ? 10.019 -0.547 0.444 1.00 41.51 236 VAL A C 1
ATOM 1920 O O . VAL A 1 236 ? 10.032 -1.331 -0.489 1.00 38.34 236 VAL A O 1
ATOM 1924 N N . ILE A 1 237 ? 9.331 -0.765 1.564 1.00 41.60 237 ILE A N 1
ATOM 1925 C CA . ILE A 1 237 ? 8.425 -1.886 1.707 1.00 49.38 237 ILE A CA 1
ATOM 1926 C C . ILE A 1 237 ? 7.451 -2.019 0.530 1.00 56.95 237 ILE A C 1
ATOM 1927 O O . ILE A 1 237 ? 7.359 -3.091 -0.111 1.00 64.14 237 ILE A O 1
ATOM 1932 N N . GLU A 1 238 ? 6.745 -0.925 0.240 1.00 59.28 238 GLU A N 1
ATOM 1933 C CA . GLU A 1 238 ? 5.648 -0.938 -0.728 1.00 56.30 238 GLU A CA 1
ATOM 1934 C C . GLU A 1 238 ? 6.089 -1.100 -2.174 1.00 53.23 238 GLU A C 1
ATOM 1935 O O . GLU A 1 238 ? 5.373 -1.729 -2.979 1.00 48.01 238 GLU A O 1
ATOM 1941 N N . ASN A 1 239 ? 7.253 -0.541 -2.517 1.00 50.56 239 ASN A N 1
ATOM 1942 C CA . ASN A 1 239 ? 7.744 -0.686 -3.907 1.00 50.57 239 ASN A CA 1
ATOM 1943 C C . ASN A 1 239 ? 8.465 -2.006 -4.206 1.00 53.01 239 ASN A C 1
ATOM 1944 O O . ASN A 1 239 ? 8.797 -2.277 -5.370 1.00 51.52 239 ASN A O 1
ATOM 1949 N N . LEU A 1 240 ? 8.665 -2.825 -3.158 1.00 51.68 240 LEU A N 1
ATOM 1950 C CA . LEU A 1 240 ? 9.435 -4.066 -3.222 1.00 50.23 240 LEU A CA 1
ATOM 1951 C C . LEU A 1 240 ? 8.729 -5.340 -2.706 1.00 57.73 240 LEU A C 1
ATOM 1952 O O . LEU A 1 240 ? 9.224 -6.446 -2.935 1.00 51.23 240 LEU A O 1
ATOM 1957 N N . LYS A 1 241 ? 7.599 -5.199 -2.006 1.00 58.89 241 LYS A N 1
ATOM 1958 C CA . LYS A 1 241 ? 6.805 -6.371 -1.634 1.00 55.67 241 LYS A CA 1
ATOM 1959 C C . LYS A 1 241 ? 6.606 -7.355 -2.803 1.00 53.22 241 LYS A C 1
ATOM 1960 O O . LYS A 1 241 ? 6.360 -6.964 -3.930 1.00 51.53 241 LYS A O 1
ATOM 1966 N N . GLY A 1 242 ? 6.759 -8.642 -2.520 1.00 57.39 242 GLY A N 1
ATOM 1967 C CA . GLY A 1 242 ? 6.680 -9.645 -3.553 1.00 52.65 242 GLY A CA 1
ATOM 1968 C C . GLY A 1 242 ? 7.760 -9.572 -4.622 1.00 56.29 242 GLY A C 1
ATOM 1969 O O . GLY A 1 242 ? 7.635 -10.238 -5.666 1.00 59.99 242 GLY A O 1
ATOM 1970 N N . LYS A 1 243 ? 8.838 -8.815 -4.374 1.00 49.17 243 LYS A N 1
ATOM 1971 C CA . LYS A 1 243 ? 9.966 -8.797 -5.330 1.00 43.86 243 LYS A CA 1
ATOM 1972 C C . LYS A 1 243 ? 11.259 -9.411 -4.772 1.00 41.59 243 LYS A C 1
ATOM 1973 O O . LYS A 1 243 ? 11.486 -9.442 -3.545 1.00 41.65 243 LYS A O 1
ATOM 1979 N N . CYS A 1 244 ? 12.125 -9.889 -5.655 1.00 40.90 244 CYS A N 1
ATOM 1980 C CA . CYS A 1 244 ? 13.359 -10.639 -5.231 1.00 54.97 244 CYS A CA 1
ATOM 1981 C C . CYS A 1 244 ? 13.210 -11.632 -4.043 1.00 57.29 244 CYS A C 1
ATOM 1982 O O . CYS A 1 244 ? 14.139 -11.779 -3.242 1.00 54.16 244 CYS A O 1
ATOM 1985 N N . GLY A 1 245 ? 12.057 -12.290 -3.921 1.00 53.06 245 GLY A N 1
ATOM 1986 C CA . GLY A 1 245 ? 11.883 -13.310 -2.900 1.00 48.62 245 GLY A CA 1
ATOM 1987 C C . GLY A 1 245 ? 11.380 -12.758 -1.587 1.00 57.98 245 GLY A C 1
ATOM 1988 O O . GLY A 1 245 ? 11.379 -13.459 -0.559 1.00 53.00 245 GLY A O 1
ATOM 1989 N N . LEU A 1 246 ? 10.977 -11.485 -1.607 1.00 58.15 246 LEU A N 1
ATOM 1990 C CA . LEU A 1 246 ? 10.318 -10.883 -0.452 1.00 51.21 246 LEU A CA 1
ATOM 1991 C C . LEU A 1 246 ? 8.867 -11.320 -0.406 1.00 52.22 246 LEU A C 1
ATOM 1992 O O . LEU A 1 246 ? 8.243 -11.558 -1.456 1.00 51.24 246 LEU A O 1
ATOM 1997 N N . PRO A 1 247 ? 8.297 -11.383 0.802 1.00 56.11 247 PRO A N 1
ATOM 1998 C CA . PRO A 1 247 ? 6.891 -11.756 0.884 1.00 58.13 247 PRO A CA 1
ATOM 1999 C C . PRO A 1 247 ? 6.027 -10.613 0.334 1.00 59.48 247 PRO A C 1
ATOM 2000 O O . PRO A 1 247 ? 6.448 -9.456 0.385 1.00 60.63 247 PRO A O 1
ATOM 2004 N N . THR A 1 248 ? 4.865 -10.947 -0.228 1.00 60.48 248 THR A N 1
ATOM 2005 C CA . THR A 1 248 ? 3.898 -9.953 -0.714 1.00 56.76 248 THR A CA 1
ATOM 2006 C C . THR A 1 248 ? 3.035 -9.494 0.443 1.00 56.18 248 THR A C 1
ATOM 2007 O O . THR A 1 248 ? 2.490 -8.400 0.389 1.00 56.77 248 THR A O 1
ATOM 2011 N N . SER A 1 249 ? 2.887 -10.384 1.440 1.00 54.04 249 SER A N 1
ATOM 2012 C CA . SER A 1 249 ? 2.232 -10.151 2.739 1.00 56.73 249 SER A CA 1
ATOM 2013 C C . SER A 1 249 ? 2.526 -11.312 3.733 1.00 55.29 249 SER A C 1
ATOM 2014 O O . SER A 1 249 ? 2.795 -12.452 3.302 1.00 53.83 249 SER A O 1
ATOM 2017 N N . PRO A 1 250 ? 2.521 -11.020 5.063 1.00 49.07 250 PRO A N 1
ATOM 2018 C CA . PRO A 1 250 ? 2.318 -9.715 5.718 1.00 47.39 250 PRO A CA 1
ATOM 2019 C C . PRO A 1 250 ? 3.547 -8.807 5.608 1.00 48.00 250 PRO A C 1
ATOM 2020 O O . PRO A 1 250 ? 4.488 -9.084 4.866 1.00 47.81 250 PRO A O 1
ATOM 2024 N N . ARG A 1 251 ? 3.519 -7.706 6.322 1.00 50.87 251 ARG A N 1
ATOM 2025 C CA . ARG A 1 251 ? 4.619 -6.780 6.256 1.00 46.74 251 ARG A CA 1
ATOM 2026 C C . ARG A 1 251 ? 4.792 -6.122 7.614 1.00 45.61 251 ARG A C 1
ATOM 2027 O O . ARG A 1 251 ? 3.789 -5.975 8.365 1.00 43.55 251 ARG A O 1
ATOM 2035 N N . PRO A 1 252 ? 6.054 -5.757 7.936 1.00 40.04 252 PRO A N 1
ATOM 2036 C CA . PRO A 1 252 ? 6.447 -5.108 9.180 1.00 43.32 252 PRO A CA 1
ATOM 2037 C C . PRO A 1 252 ? 6.003 -3.656 9.194 1.00 40.77 252 PRO A C 1
ATOM 2038 O O . PRO A 1 252 ? 5.957 -3.093 8.119 1.00 38.90 252 PRO A O 1
ATOM 2042 N N . HIS A 1 253 ? 5.651 -3.104 10.367 1.00 40.50 253 HIS A N 1
ATOM 2043 C CA A HIS A 1 253 ? 5.350 -1.668 10.539 0.50 48.31 253 HIS A CA 1
ATOM 2044 C CA B HIS A 1 253 ? 5.379 -1.666 10.518 0.50 47.85 253 HIS A CA 1
ATOM 2045 C C . HIS A 1 253 ? 6.144 -1.073 11.703 1.00 49.75 253 HIS A C 1
ATOM 2046 O O . HIS A 1 253 ? 6.342 -1.732 12.722 1.00 58.22 253 HIS A O 1
ATOM 2059 N N . GLN A 1 254 ? 6.577 0.176 11.548 1.00 50.97 254 GLN A N 1
ATOM 2060 C CA . GLN A 1 254 ? 7.367 0.907 12.534 1.00 50.79 254 GLN A CA 1
ATOM 2061 C C . GLN A 1 254 ? 6.495 1.444 13.658 1.00 47.92 254 GLN A C 1
ATOM 2062 O O . GLN A 1 254 ? 5.384 1.814 13.430 1.00 44.75 254 GLN A O 1
ATOM 2068 N N . TYR A 1 255 ? 7.005 1.452 14.880 1.00 52.84 255 TYR A N 1
ATOM 2069 C CA . TYR A 1 255 ? 6.336 2.070 16.032 1.00 56.69 255 TYR A CA 1
ATOM 2070 C C . TYR A 1 255 ? 7.439 2.642 16.886 1.00 57.84 255 TYR A C 1
ATOM 2071 O O . TYR A 1 255 ? 8.533 2.079 16.951 1.00 63.04 255 TYR A O 1
ATOM 2080 N N . GLU A 1 256 ? 7.147 3.762 17.522 1.00 58.09 256 GLU A N 1
ATOM 2081 C CA . GLU A 1 256 ? 8.161 4.596 18.137 1.00 63.21 256 GLU A CA 1
ATOM 2082 C C . GLU A 1 256 ? 7.940 4.787 19.637 1.00 60.54 256 GLU A C 1
ATOM 2083 O O . GLU A 1 256 ? 6.832 5.121 20.051 1.00 62.41 256 GLU A O 1
ATOM 2089 N N . PHE A 1 257 ? 8.993 4.587 20.440 1.00 51.41 257 PHE A N 1
ATOM 2090 C CA . PHE A 1 257 ? 8.940 4.736 21.910 1.00 46.44 257 PHE A CA 1
ATOM 2091 C C . PHE A 1 257 ? 9.985 5.790 22.329 1.00 48.40 257 PHE A C 1
ATOM 2092 O O . PHE A 1 257 ? 10.868 6.131 21.545 1.00 48.57 257 PHE A O 1
ATOM 2100 N N . ALA A 1 258 ? 9.891 6.328 23.539 1.00 48.96 258 ALA A N 1
ATOM 2101 C CA . ALA A 1 258 ? 10.825 7.400 23.909 1.00 50.58 258 ALA A CA 1
ATOM 2102 C C . ALA A 1 258 ? 12.159 6.808 24.343 1.00 52.82 258 ALA A C 1
ATOM 2103 O O . ALA A 1 258 ? 12.223 5.823 25.086 1.00 55.49 258 ALA A O 1
ATOM 2105 N N . ARG A 1 259 ? 13.227 7.436 23.877 1.00 53.74 259 ARG A N 1
ATOM 2106 C CA . ARG A 1 259 ? 14.571 6.977 24.141 1.00 47.00 259 ARG A CA 1
ATOM 2107 C C . ARG A 1 259 ? 14.817 7.411 25.539 1.00 45.73 259 ARG A C 1
ATOM 2108 O O . ARG A 1 259 ? 14.263 8.392 25.955 1.00 45.87 259 ARG A O 1
ATOM 2116 N N . LEU A 1 260 ? 15.646 6.677 26.258 1.00 47.30 260 LEU A N 1
ATOM 2117 C CA . LEU A 1 260 ? 15.942 7.002 27.627 1.00 49.36 260 LEU A CA 1
ATOM 2118 C C . LEU A 1 260 ? 17.017 8.089 27.710 1.00 48.12 260 LEU A C 1
ATOM 2119 O O . LEU A 1 260 ? 18.010 8.086 26.950 1.00 43.57 260 LEU A O 1
ATOM 2124 N N . ASP A 1 261 ? 16.771 9.037 28.611 1.00 47.09 261 ASP A N 1
ATOM 2125 C CA . ASP A 1 261 ? 17.700 10.145 28.894 1.00 45.55 261 ASP A CA 1
ATOM 2126 C C . ASP A 1 261 ? 17.626 10.157 30.379 1.00 45.69 261 ASP A C 1
ATOM 2127 O O . ASP A 1 261 ? 16.536 10.314 30.975 1.00 44.76 261 ASP A O 1
ATOM 2132 N N . LEU A 1 262 ? 18.804 9.971 30.962 1.00 40.29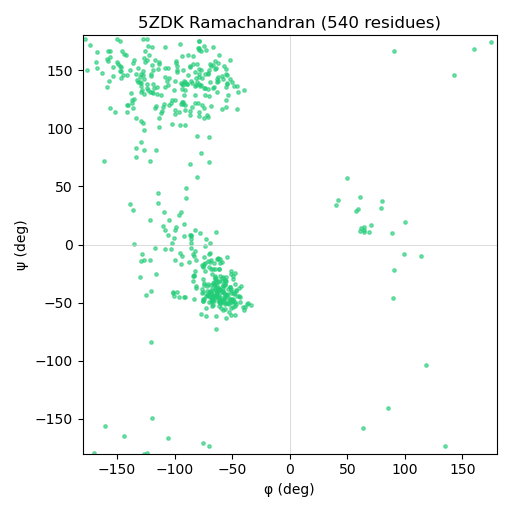 262 LEU A N 1
ATOM 2133 C CA . LEU A 1 262 ? 18.962 9.701 32.366 1.00 39.91 262 LEU A CA 1
ATOM 2134 C C . LEU A 1 262 ? 19.768 10.852 32.936 1.00 43.09 262 LEU A C 1
ATOM 2135 O O . LEU A 1 262 ? 20.794 11.237 32.355 1.00 44.57 262 LEU A O 1
ATOM 2140 N N . SER A 1 263 ? 19.352 11.380 34.081 1.00 45.10 263 SER A N 1
ATOM 2141 C CA . SER A 1 263 ? 20.038 12.569 34.612 1.00 49.77 263 SER A CA 1
ATOM 2142 C C . SER A 1 263 ? 21.475 12.194 34.958 1.00 50.49 263 SER A C 1
ATOM 2143 O O . SER A 1 263 ? 21.785 11.014 35.138 1.00 54.07 263 SER A O 1
ATOM 2146 N N . HIS A 1 264 ? 22.348 13.183 35.005 1.00 50.30 264 HIS A N 1
ATOM 2147 C CA . HIS A 1 264 ? 23.707 12.991 35.522 1.00 51.01 264 HIS A CA 1
ATOM 2148 C C . HIS A 1 264 ? 24.637 12.140 34.696 1.00 48.13 264 HIS A C 1
ATOM 2149 O O . HIS A 1 264 ? 25.736 11.842 35.124 1.00 47.57 264 HIS A O 1
ATOM 2156 N N . THR A 1 265 ? 24.225 11.815 33.482 1.00 56.13 265 THR A N 1
ATOM 2157 C CA . THR A 1 265 ? 24.928 10.817 32.678 1.00 58.22 265 THR A CA 1
ATOM 2158 C C . THR A 1 265 ? 24.770 11.283 31.278 1.00 56.39 265 THR A C 1
ATOM 2159 O O . THR A 1 265 ? 23.694 11.788 30.934 1.00 51.18 265 THR A O 1
ATOM 2163 N N . VAL A 1 266 ? 25.821 11.087 30.478 1.00 53.03 266 VAL A N 1
ATOM 2164 C CA . VAL A 1 266 ? 25.740 11.187 29.023 1.00 50.17 266 VAL A CA 1
ATOM 2165 C C . VAL A 1 266 ? 25.755 9.775 28.389 1.00 53.68 266 VAL A C 1
ATOM 2166 O O . VAL A 1 266 ? 26.439 8.849 28.900 1.00 51.10 266 VAL A O 1
ATOM 2170 N N . LEU A 1 267 ? 24.973 9.621 27.305 1.00 49.31 267 LEU A N 1
ATOM 2171 C CA . LEU A 1 267 ? 24.938 8.393 26.535 1.00 42.86 267 LEU A CA 1
ATOM 2172 C C . LEU A 1 267 ? 25.416 8.527 25.075 1.00 47.07 267 LEU A C 1
ATOM 2173 O O . LEU A 1 267 ? 25.436 7.514 24.349 1.00 49.89 267 LEU A O 1
ATOM 2178 N N . SER A 1 268 ? 25.754 9.735 24.604 1.00 47.29 268 SER A N 1
ATOM 2179 C CA . SER A 1 268 ? 26.088 9.894 23.153 1.00 51.34 268 SER A CA 1
ATOM 2180 C C . SER A 1 268 ? 27.478 9.378 22.936 1.00 48.87 268 SER A C 1
ATOM 2181 O O . SER A 1 268 ? 28.359 9.609 23.780 1.00 49.67 268 SER A O 1
ATOM 2184 N N . LYS A 1 269 ? 27.638 8.634 21.841 1.00 53.68 269 LYS A N 1
ATOM 2185 C CA . LYS A 1 269 ? 28.882 7.921 21.518 1.00 54.02 269 LYS A CA 1
ATOM 2186 C C . LYS A 1 269 ? 30.031 8.914 21.472 1.00 51.57 269 LYS A C 1
ATOM 2187 O O . LYS A 1 269 ? 31.112 8.638 22.007 1.00 52.24 269 LYS A O 1
ATOM 2193 N N . ARG A 1 270 ? 29.767 10.075 20.868 1.00 51.15 270 ARG A N 1
ATOM 2194 C CA . ARG A 1 270 ? 30.740 11.161 20.759 1.00 57.15 270 ARG A CA 1
ATOM 2195 C C . ARG A 1 270 ? 31.311 11.502 22.112 1.00 57.13 270 ARG A C 1
ATOM 2196 O O . ARG A 1 270 ? 32.544 11.417 22.333 1.00 60.13 270 ARG A O 1
ATOM 2204 N N . LYS A 1 271 ? 30.419 11.863 23.029 1.00 46.56 271 LYS A N 1
ATOM 2205 C CA . LYS A 1 271 ? 30.891 12.268 24.319 1.00 51.53 271 LYS A CA 1
ATOM 2206 C C . LYS A 1 271 ? 31.557 11.113 25.047 1.00 51.89 271 LYS A C 1
ATOM 2207 O O . LYS A 1 271 ? 32.599 11.292 25.694 1.00 56.17 271 LYS A O 1
ATOM 2213 N N . LEU A 1 272 ? 31.005 9.911 24.898 1.00 51.57 272 LEU A N 1
ATOM 2214 C CA . LEU A 1 272 ? 31.598 8.768 25.595 1.00 50.55 272 LEU A CA 1
ATOM 2215 C C . LEU A 1 272 ? 33.007 8.497 25.121 1.00 47.77 272 LEU A C 1
ATOM 2216 O O . LEU A 1 272 ? 33.900 8.301 25.948 1.00 46.70 272 LEU A O 1
ATOM 2221 N N . ILE A 1 273 ? 33.212 8.519 23.795 1.00 56.98 273 ILE A N 1
ATOM 2222 C CA . ILE A 1 273 ? 34.564 8.407 23.200 1.00 54.97 273 ILE A CA 1
ATOM 2223 C C . ILE A 1 273 ? 35.499 9.499 23.742 1.00 55.72 273 ILE A C 1
ATOM 2224 O O . ILE A 1 273 ? 36.696 9.244 23.959 1.00 47.92 273 ILE A O 1
ATOM 2229 N N . LYS A 1 274 ? 34.937 10.683 24.006 1.00 52.72 274 LYS A N 1
ATOM 2230 C CA . LYS A 1 274 ? 35.706 11.791 24.548 1.00 58.41 274 LYS A CA 1
ATOM 2231 C C . LYS A 1 274 ? 36.316 11.384 25.902 1.00 55.63 274 LYS A C 1
ATOM 2232 O O . LYS A 1 274 ? 37.557 11.481 26.106 1.00 54.71 274 LYS A O 1
ATOM 2238 N N . LEU A 1 275 ? 35.427 10.939 26.805 1.00 49.71 275 LEU A N 1
ATOM 2239 C CA . LEU A 1 275 ? 35.745 10.514 28.179 1.00 47.73 275 LEU A CA 1
ATOM 2240 C C . LEU A 1 275 ? 36.761 9.391 28.219 1.00 53.20 275 LEU A C 1
ATOM 2241 O O . LEU A 1 275 ? 37.646 9.398 29.066 1.00 56.40 275 LEU A O 1
ATOM 2246 N N . VAL A 1 276 ? 36.651 8.412 27.324 1.00 57.40 276 VAL A N 1
ATOM 2247 C CA . VAL A 1 276 ? 37.651 7.360 27.365 1.00 56.98 276 VAL A CA 1
ATOM 2248 C C . VAL A 1 276 ? 38.988 7.860 26.839 1.00 64.30 276 VAL A C 1
ATOM 2249 O O . VAL A 1 276 ? 39.972 7.900 27.596 1.00 63.57 276 VAL A O 1
ATOM 2253 N N . GLU A 1 277 ? 39.017 8.282 25.577 1.00 66.40 277 GLU A N 1
ATOM 2254 C CA . GLU A 1 277 ? 40.271 8.752 24.969 1.00 76.41 277 GLU A CA 1
ATOM 2255 C C . GLU A 1 277 ? 41.047 9.784 25.819 1.00 75.35 277 GLU A C 1
ATOM 2256 O O . GLU A 1 277 ? 42.262 9.607 26.042 1.00 72.16 277 GLU A O 1
ATOM 2262 N N . GLY A 1 278 ? 40.341 10.801 26.338 1.00 64.03 278 GLY A N 1
ATOM 2263 C CA . GLY A 1 278 ? 40.963 11.829 27.191 1.00 65.72 278 GLY A CA 1
ATOM 2264 C C . GLY A 1 278 ? 41.237 11.418 28.637 1.00 65.69 278 GLY A C 1
ATOM 2265 O O . GLY A 1 278 ? 41.549 12.278 29.464 1.00 62.21 278 GLY A O 1
ATOM 2266 N N . GLY A 1 279 ? 41.075 10.116 28.936 1.00 64.99 279 GLY A N 1
ATOM 2267 C CA . GLY A 1 279 ? 41.425 9.480 30.222 1.00 55.52 279 GLY A CA 1
ATOM 2268 C C . GLY A 1 279 ? 40.690 10.014 31.433 1.00 57.87 279 GLY A C 1
ATOM 2269 O O . GLY A 1 279 ? 41.078 9.740 32.567 1.00 65.56 279 GLY A O 1
ATOM 2270 N N . TYR A 1 280 ? 39.652 10.807 31.189 1.00 52.28 280 TYR A N 1
ATOM 2271 C CA . TYR A 1 280 ? 38.683 11.211 32.199 1.00 51.51 280 TYR A CA 1
ATOM 2272 C C . TYR A 1 280 ? 38.107 10.006 33.003 1.00 51.54 280 TYR A C 1
ATOM 2273 O O . TYR A 1 280 ? 37.610 10.156 34.116 1.00 46.34 280 TYR A O 1
ATOM 2282 N N . VAL A 1 281 ? 38.181 8.824 32.393 1.00 46.37 281 VAL A N 1
ATOM 2283 C CA . VAL A 1 281 ? 37.604 7.571 32.891 1.00 45.10 281 VAL A CA 1
ATOM 2284 C C . VAL A 1 281 ? 38.556 6.487 32.403 1.00 43.17 281 VAL A C 1
ATOM 2285 O O . VAL A 1 281 ? 39.227 6.642 31.377 1.00 39.95 281 VAL A O 1
ATOM 2289 N N . SER A 1 282 ? 38.683 5.413 33.148 1.00 43.94 282 SER A N 1
ATOM 2290 C CA . SER A 1 282 ? 39.811 4.486 32.864 1.00 47.98 282 SER A CA 1
ATOM 2291 C C . SER A 1 282 ? 39.703 3.589 31.613 1.00 42.53 282 SER A C 1
ATOM 2292 O O . SER A 1 282 ? 40.677 2.979 31.218 1.00 41.76 282 SER A O 1
ATOM 2295 N N . GLY A 1 283 ? 38.536 3.521 30.986 1.00 39.48 283 GLY A N 1
ATOM 2296 C CA . GLY A 1 283 ? 38.288 2.440 30.013 1.00 47.61 283 GLY A CA 1
ATOM 2297 C C . GLY A 1 283 ? 36.799 2.261 29.789 1.00 43.09 283 GLY A C 1
ATOM 2298 O O . GLY A 1 283 ? 35.990 2.822 30.545 1.00 44.90 283 GLY A O 1
ATOM 2299 N N . TRP A 1 284 ? 36.417 1.502 28.763 1.00 40.29 284 TRP A N 1
ATOM 2300 C CA . TRP A 1 284 ? 34.969 1.331 28.470 1.00 39.82 284 TRP A CA 1
ATOM 2301 C C . TRP A 1 284 ? 34.172 0.599 29.564 1.00 41.58 284 TRP A C 1
ATOM 2302 O O . TRP A 1 284 ? 32.970 0.865 29.718 1.00 37.81 284 TRP A O 1
ATOM 2313 N N . ASP A 1 285 ? 34.830 -0.298 30.321 1.00 41.48 285 ASP A N 1
ATOM 2314 C CA . ASP A 1 285 ? 34.175 -0.970 31.462 1.00 40.34 285 ASP A CA 1
ATOM 2315 C C . ASP A 1 285 ? 34.257 -0.185 32.798 1.00 42.38 285 ASP A C 1
ATOM 2316 O O . ASP A 1 285 ? 33.904 -0.693 33.867 1.00 39.64 285 ASP A O 1
ATOM 2321 N N . ASP A 1 286 ? 34.740 1.054 32.750 1.00 38.91 286 ASP A N 1
ATOM 2322 C CA . ASP A 1 286 ? 34.827 1.838 33.989 1.00 40.95 286 ASP A CA 1
ATOM 2323 C C . ASP A 1 286 ? 33.482 1.907 34.725 1.00 37.07 286 ASP A C 1
ATOM 2324 O O . ASP A 1 286 ? 32.461 2.251 34.118 1.00 38.93 286 ASP A O 1
ATOM 2329 N N . PRO A 1 287 ? 33.466 1.582 36.025 1.00 35.96 287 PRO A N 1
ATOM 2330 C CA . PRO A 1 287 ? 32.188 1.632 36.723 1.00 36.31 287 PRO A CA 1
ATOM 2331 C C . PRO A 1 287 ? 31.570 3.056 36.753 1.00 39.25 287 PRO A C 1
ATOM 2332 O O . PRO A 1 287 ? 30.398 3.206 37.086 1.00 36.46 287 PRO A O 1
ATOM 2336 N N . ARG A 1 288 ? 32.339 4.074 36.379 1.00 38.72 288 ARG A N 1
ATOM 2337 C CA . ARG A 1 288 ? 31.806 5.454 36.353 1.00 40.25 288 ARG A CA 1
ATOM 2338 C C . ARG A 1 288 ? 30.881 5.622 35.192 1.00 40.12 288 ARG A C 1
ATOM 2339 O O . ARG A 1 288 ? 30.023 6.502 35.237 1.00 43.97 288 ARG A O 1
ATOM 2347 N N . LEU A 1 289 ? 31.045 4.769 34.171 1.00 35.40 289 LEU A N 1
ATOM 2348 C CA . LEU A 1 289 ? 30.271 4.854 32.927 1.00 34.04 289 LEU A CA 1
ATOM 2349 C C . LEU A 1 289 ? 28.980 4.136 32.976 1.00 34.58 289 LEU A C 1
ATOM 2350 O O . LEU A 1 289 ? 28.866 3.123 33.669 1.00 54.58 289 LEU A O 1
ATOM 2355 N N . PRO A 1 290 ? 27.998 4.584 32.175 1.00 37.18 290 PRO A N 1
ATOM 2356 C CA . PRO A 1 290 ? 26.728 3.839 32.106 1.00 34.54 290 PRO A CA 1
ATOM 2357 C C . PRO A 1 290 ? 26.731 2.799 30.965 1.00 32.53 290 PRO A C 1
ATOM 2358 O O . PRO A 1 290 ? 25.667 2.386 30.525 1.00 39.17 290 PRO A O 1
ATOM 2362 N N . THR A 1 291 ? 27.885 2.431 30.434 1.00 32.12 291 THR A N 1
ATOM 2363 C CA . THR A 1 291 ? 27.943 1.280 29.536 1.00 37.49 291 THR A CA 1
ATOM 2364 C C . THR A 1 291 ? 27.396 0.092 30.313 1.00 35.05 291 THR A C 1
ATOM 2365 O O . THR A 1 291 ? 27.466 0.083 31.544 1.00 37.92 291 THR A O 1
ATOM 2369 N N . LEU A 1 292 ? 26.851 -0.899 29.604 1.00 38.61 292 LEU A N 1
ATOM 2370 C CA . LEU A 1 292 ? 26.425 -2.160 30.239 1.00 36.18 292 LEU A CA 1
ATOM 2371 C C . LEU A 1 292 ? 27.623 -2.839 30.879 1.00 35.62 292 LEU A C 1
ATOM 2372 O O . LEU A 1 292 ? 27.559 -3.163 32.064 1.00 44.58 292 LEU A O 1
ATOM 2377 N N . ARG A 1 293 ? 28.713 -2.998 30.122 1.00 40.44 293 ARG A N 1
ATOM 2378 C CA . ARG A 1 293 ? 30.097 -3.367 30.611 1.00 43.10 293 ARG A CA 1
ATOM 2379 C C . ARG A 1 293 ? 30.486 -2.756 31.960 1.00 43.22 293 ARG A C 1
ATOM 2380 O O . ARG A 1 293 ? 31.044 -3.449 32.837 1.00 46.60 293 ARG A O 1
ATOM 2388 N N . GLY A 1 294 ? 30.290 -1.436 32.069 1.00 37.51 294 GLY A N 1
ATOM 2389 C CA . GLY A 1 294 ? 30.706 -0.673 33.223 1.00 33.13 294 GLY A CA 1
ATOM 2390 C C . GLY A 1 294 ? 29.746 -0.940 34.370 1.00 30.59 294 GLY A C 1
ATOM 2391 O O . GLY A 1 294 ? 30.182 -1.197 35.507 1.00 30.88 294 GLY A O 1
ATOM 2392 N N . LEU A 1 295 ? 28.439 -0.847 34.109 1.00 30.16 295 LEU A N 1
ATOM 2393 C CA . LEU A 1 295 ? 27.454 -1.259 35.135 1.00 34.07 295 LEU A CA 1
ATOM 2394 C C . LEU A 1 295 ? 27.689 -2.710 35.632 1.00 33.40 295 LEU A C 1
ATOM 2395 O O . LEU A 1 295 ? 27.676 -2.946 36.826 1.00 30.72 295 LEU A O 1
ATOM 2400 N N . ARG A 1 296 ? 27.986 -3.645 34.719 1.00 33.66 296 ARG A N 1
ATOM 2401 C CA . ARG A 1 296 ? 28.337 -4.997 35.134 1.00 35.64 296 ARG A CA 1
ATOM 2402 C C . ARG A 1 296 ? 29.513 -5.015 36.089 1.00 38.83 296 ARG A C 1
ATOM 2403 O O . ARG A 1 296 ? 29.451 -5.638 37.163 1.00 43.58 296 ARG A O 1
ATOM 2411 N N . ARG A 1 297 ? 30.586 -4.330 35.686 1.00 36.22 297 ARG A N 1
ATOM 2412 C CA . ARG A 1 297 ? 31.817 -4.324 36.439 1.00 31.21 297 ARG A CA 1
ATOM 2413 C C . ARG A 1 297 ? 31.601 -3.626 37.767 1.00 37.47 297 ARG A C 1
ATOM 2414 O O . ARG A 1 297 ? 32.166 -4.046 38.794 1.00 42.68 297 ARG A O 1
ATOM 2422 N N . ARG A 1 298 ? 30.738 -2.599 37.755 1.00 36.03 298 ARG A N 1
ATOM 2423 C CA . ARG A 1 298 ? 30.433 -1.839 38.932 1.00 35.03 298 ARG A CA 1
ATOM 2424 C C . ARG A 1 298 ? 29.865 -2.728 40.034 1.00 37.21 298 ARG A C 1
ATOM 2425 O O . ARG A 1 298 ? 29.994 -2.425 41.214 1.00 36.82 298 ARG A O 1
ATOM 2433 N N . GLY A 1 299 ? 29.194 -3.813 39.650 1.00 42.08 299 GLY A N 1
ATOM 2434 C CA . GLY A 1 299 ? 28.445 -4.629 40.607 1.00 41.28 299 GLY A CA 1
ATOM 2435 C C . GLY A 1 299 ? 26.942 -4.646 40.431 1.00 43.00 299 GLY A C 1
ATOM 2436 O O . GLY A 1 299 ? 26.227 -5.488 41.035 1.00 42.55 299 GLY A O 1
ATOM 2437 N N . VAL A 1 300 ? 26.444 -3.768 39.572 1.00 36.36 300 VAL A N 1
ATOM 2438 C CA . VAL A 1 300 ? 25.021 -3.762 39.344 1.00 42.65 300 VAL A CA 1
ATOM 2439 C C . VAL A 1 300 ? 24.614 -5.103 38.728 1.00 47.01 300 VAL A C 1
ATOM 2440 O O . VAL A 1 300 ? 25.350 -5.697 37.940 1.00 53.42 300 VAL A O 1
ATOM 2444 N N . ARG A 1 301 ? 23.480 -5.617 39.177 1.00 53.26 301 ARG A N 1
ATOM 2445 C CA . ARG A 1 301 ? 22.943 -6.887 38.686 1.00 48.80 301 ARG A CA 1
ATOM 2446 C C . ARG A 1 301 ? 22.053 -6.666 37.470 1.00 44.14 301 ARG A C 1
ATOM 2447 O O . ARG A 1 301 ? 21.301 -5.689 37.405 1.00 50.04 301 ARG A O 1
ATOM 2455 N N . PRO A 1 302 ? 22.070 -7.614 36.537 1.00 39.38 302 PRO A N 1
ATOM 2456 C CA . PRO A 1 302 ? 21.262 -7.326 35.394 1.00 40.60 302 PRO A CA 1
ATOM 2457 C C . PRO A 1 302 ? 19.800 -7.163 35.808 1.00 44.97 302 PRO A C 1
ATOM 2458 O O . PRO A 1 302 ? 19.043 -6.419 35.144 1.00 51.78 302 PRO A O 1
ATOM 2462 N N . GLU A 1 303 ? 19.411 -7.811 36.908 1.00 41.39 303 GLU A N 1
ATOM 2463 C CA . GLU A 1 303 ? 17.999 -7.781 37.324 1.00 40.35 303 GLU A CA 1
ATOM 2464 C C . GLU A 1 303 ? 17.614 -6.365 37.678 1.00 37.30 303 GLU A C 1
ATOM 2465 O O . GLU A 1 303 ? 16.486 -5.968 37.381 1.00 36.80 303 GLU A O 1
ATOM 2471 N N . ALA A 1 304 ? 18.534 -5.615 38.295 1.00 32.24 304 ALA A N 1
ATOM 2472 C CA . ALA A 1 304 ? 18.219 -4.200 38.629 1.00 42.79 304 ALA A CA 1
ATOM 2473 C C . ALA A 1 304 ? 18.066 -3.377 37.353 1.00 43.23 304 ALA A C 1
ATOM 2474 O O . ALA A 1 304 ? 17.259 -2.453 37.302 1.00 47.37 304 ALA A O 1
ATOM 2476 N N . ILE A 1 305 ? 18.828 -3.730 36.315 1.00 40.50 305 ILE A N 1
ATOM 2477 C CA . ILE A 1 305 ? 18.742 -2.982 35.076 1.00 35.19 305 ILE A CA 1
ATOM 2478 C C . ILE A 1 305 ? 17.445 -3.254 34.368 1.00 38.38 305 ILE A C 1
ATOM 2479 O O . ILE A 1 305 ? 16.784 -2.336 33.886 1.00 38.53 305 ILE A O 1
ATOM 2484 N N . VAL A 1 306 ? 17.053 -4.526 34.318 1.00 39.71 306 VAL A N 1
ATOM 2485 C CA . VAL A 1 306 ? 15.808 -4.851 33.693 1.00 38.04 306 VAL A CA 1
ATOM 2486 C C . VAL A 1 306 ? 14.678 -4.198 34.455 1.00 40.41 306 VAL A C 1
ATOM 2487 O O . VAL A 1 306 ? 13.764 -3.608 33.852 1.00 37.39 306 VAL A O 1
ATOM 2491 N N . GLU A 1 307 ? 14.741 -4.319 35.782 1.00 41.45 307 GLU A N 1
ATOM 2492 C CA . GLU A 1 307 ? 13.697 -3.809 36.639 1.00 44.61 307 GLU A CA 1
ATOM 2493 C C . GLU A 1 307 ? 13.587 -2.277 36.457 1.00 43.56 307 GLU A C 1
ATOM 2494 O O . GLU A 1 307 ? 12.487 -1.756 36.248 1.00 39.57 307 GLU A O 1
ATOM 2500 N N . PHE A 1 308 ? 14.731 -1.593 36.488 1.00 36.55 308 PHE A N 1
ATOM 2501 C CA . PHE A 1 308 ? 14.794 -0.158 36.197 1.00 45.64 308 PHE A CA 1
ATOM 2502 C C . PHE A 1 308 ? 14.054 0.262 34.915 1.00 48.40 308 PHE A C 1
ATOM 2503 O O . PHE A 1 308 ? 13.390 1.332 34.863 1.00 54.73 308 PHE A O 1
ATOM 2511 N N . VAL A 1 309 ? 14.239 -0.547 33.878 1.00 42.47 309 VAL A N 1
ATOM 2512 C CA . VAL A 1 309 ? 13.689 -0.302 32.589 1.00 41.85 309 VAL A CA 1
ATOM 2513 C C . VAL A 1 309 ? 12.231 -0.576 32.699 1.00 46.20 309 VAL A C 1
ATOM 2514 O O . VAL A 1 309 ? 11.433 0.272 32.376 1.00 57.56 309 VAL A O 1
ATOM 2518 N N . ARG A 1 310 ? 11.885 -1.766 33.168 1.00 56.36 310 ARG A N 1
ATOM 2519 C CA . ARG A 1 310 ? 10.499 -2.146 33.385 1.00 58.63 310 ARG A CA 1
ATOM 2520 C C . ARG A 1 310 ? 9.787 -1.060 34.234 1.00 59.54 310 ARG A C 1
ATOM 2521 O O . ARG A 1 310 ? 8.832 -0.392 33.744 1.00 58.73 310 ARG A O 1
ATOM 2529 N N . LYS A 1 311 ? 10.279 -0.830 35.454 1.00 52.50 311 LYS A N 1
ATOM 2530 C CA . LYS A 1 311 ? 9.695 0.206 36.331 1.00 48.40 311 LYS A CA 1
ATOM 2531 C C . LYS A 1 311 ? 9.317 1.474 35.546 1.00 51.91 311 LYS A C 1
ATOM 2532 O O . LYS A 1 311 ? 8.157 1.835 35.525 1.00 54.77 311 LYS A O 1
ATOM 2538 N N . THR A 1 312 ? 10.274 2.085 34.836 1.00 57.07 312 THR A N 1
ATOM 2539 C CA . THR A 1 312 ? 10.089 3.441 34.261 1.00 55.41 312 THR A CA 1
ATOM 2540 C C . THR A 1 312 ? 9.090 3.543 33.130 1.00 51.43 312 THR A C 1
ATOM 2541 O O . THR A 1 312 ? 8.623 4.634 32.808 1.00 59.54 312 THR A O 1
ATOM 2545 N N . GLY A 1 313 ? 8.808 2.420 32.493 1.00 47.02 313 GLY A N 1
ATOM 2546 C CA . GLY A 1 313 ? 7.766 2.343 31.484 1.00 43.45 313 GLY A CA 1
ATOM 2547 C C . GLY A 1 313 ? 8.236 2.616 30.059 1.00 49.21 313 GLY A C 1
ATOM 2548 O O . GLY A 1 313 ? 9.364 3.109 29.802 1.00 47.51 313 GLY A O 1
ATOM 2549 N N . ILE A 1 314 ? 7.343 2.263 29.137 1.00 50.25 314 ILE A N 1
ATOM 2550 C CA . ILE A 1 314 ? 7.502 2.480 27.719 1.00 49.86 314 ILE A CA 1
ATOM 2551 C C . ILE A 1 314 ? 6.353 3.397 27.311 1.00 54.50 314 ILE A C 1
ATOM 2552 O O . ILE A 1 314 ? 5.175 3.134 27.651 1.00 46.86 314 ILE A O 1
ATOM 2557 N N . SER A 1 315 ? 6.719 4.467 26.587 1.00 55.70 315 SER A N 1
ATOM 2558 C CA . SER A 1 315 ? 5.807 5.535 26.157 1.00 60.61 315 SER A CA 1
ATOM 2559 C C . SER A 1 315 ? 6.450 6.493 25.153 1.00 56.87 315 SER A C 1
ATOM 2560 O O . SER A 1 315 ? 7.598 6.328 24.745 1.00 55.58 315 SER A O 1
ATOM 2563 N N . ARG A 1 316 ? 5.678 7.487 24.742 1.00 62.71 316 ARG A N 1
ATOM 2564 C CA . ARG A 1 316 ? 6.198 8.597 23.963 1.00 66.97 316 ARG A CA 1
ATOM 2565 C C . ARG A 1 316 ? 6.766 9.678 24.915 1.00 62.03 316 ARG A C 1
ATOM 2566 O O . ARG A 1 316 ? 7.168 10.733 24.449 1.00 60.82 316 ARG A O 1
ATOM 2574 N N . ASN A 1 317 ? 6.832 9.372 26.224 1.00 63.51 317 ASN A N 1
ATOM 2575 C CA . ASN A 1 317 ? 7.062 10.352 27.322 1.00 67.89 317 ASN A CA 1
ATOM 2576 C C . ASN A 1 317 ? 8.531 10.671 27.662 1.00 71.63 317 ASN A C 1
ATOM 2577 O O . ASN A 1 317 ? 9.053 10.348 28.745 1.00 70.91 317 ASN A O 1
ATOM 2579 N N . GLU A 1 318 ? 9.177 11.350 26.729 1.00 76.71 318 GLU A N 1
ATOM 2580 C CA . GLU A 1 318 ? 10.621 11.580 26.772 1.00 89.55 318 GLU A CA 1
ATOM 2581 C C . GLU A 1 318 ? 11.158 12.445 27.954 1.00 91.25 318 GLU A C 1
ATOM 2582 O O . GLU A 1 318 ? 12.350 12.844 27.947 1.00 87.40 318 GLU A O 1
ATOM 2588 N N . ALA A 1 319 ? 10.301 12.719 28.954 1.00 71.97 319 ALA A N 1
ATOM 2589 C CA . ALA A 1 319 ? 10.739 13.271 30.258 1.00 64.06 319 ALA A CA 1
ATOM 2590 C C . ALA A 1 319 ? 12.084 12.646 30.788 1.00 64.79 319 ALA A C 1
ATOM 2591 O O . ALA A 1 319 ? 12.267 11.411 30.776 1.00 63.07 319 ALA A O 1
ATOM 2593 N N . GLN A 1 320 ? 13.030 13.472 31.237 1.00 55.87 320 GLN A N 1
ATOM 2594 C CA . GLN A 1 320 ? 14.296 12.920 31.755 1.00 55.97 320 GLN A CA 1
ATOM 2595 C C . GLN A 1 320 ? 14.097 12.179 33.073 1.00 60.46 320 GLN A C 1
ATOM 2596 O O . GLN A 1 320 ? 13.344 12.639 33.960 1.00 58.04 320 GLN A O 1
ATOM 2602 N N . ILE A 1 321 ? 14.804 11.054 33.197 1.00 58.49 321 ILE A N 1
ATOM 2603 C CA . ILE A 1 321 ? 14.718 10.189 34.376 1.00 54.09 321 ILE A CA 1
ATOM 2604 C C . ILE A 1 321 ? 15.769 10.638 35.365 1.00 57.27 321 ILE A C 1
ATOM 2605 O O . ILE A 1 321 ? 16.879 11.004 34.961 1.00 57.06 321 ILE A O 1
ATOM 2610 N N . GLU A 1 322 ? 15.430 10.655 36.654 1.00 57.58 322 GLU A N 1
ATOM 2611 C CA . GLU A 1 322 ? 16.394 11.129 37.631 1.00 58.21 322 GLU A CA 1
ATOM 2612 C C . GLU A 1 322 ? 17.283 9.972 38.034 1.00 52.79 322 GLU A C 1
ATOM 2613 O O . GLU A 1 322 ? 16.831 8.852 38.221 1.00 48.41 322 GLU A O 1
ATOM 2619 N N . MET A 1 323 ? 18.556 10.261 38.199 1.00 52.08 323 MET A N 1
ATOM 2620 C CA . MET A 1 323 ? 19.470 9.268 38.676 1.00 52.77 323 MET A CA 1
ATOM 2621 C C . MET A 1 323 ? 18.997 8.778 40.059 1.00 56.69 323 MET A C 1
ATOM 2622 O O . MET A 1 323 ? 18.993 7.581 40.286 1.00 49.34 323 MET A O 1
ATOM 2627 N N . ASP A 1 324 ? 18.529 9.666 40.952 1.00 56.56 324 ASP A N 1
ATOM 2628 C CA . ASP A 1 324 ? 17.927 9.176 42.207 1.00 57.47 324 ASP A CA 1
ATOM 2629 C C . ASP A 1 324 ? 17.200 7.850 42.002 1.00 55.53 324 ASP A C 1
ATOM 2630 O O . ASP A 1 324 ? 17.445 6.852 42.706 1.00 45.19 324 ASP A O 1
ATOM 2635 N N . LEU A 1 325 ? 16.319 7.852 41.006 1.00 56.46 325 LEU A N 1
ATOM 2636 C CA . LEU A 1 325 ? 15.486 6.703 40.703 1.00 56.58 325 LEU A CA 1
ATOM 2637 C C . LEU A 1 325 ? 16.310 5.410 40.513 1.00 61.48 325 LEU A C 1
ATOM 2638 O O . LEU A 1 325 ? 16.024 4.367 41.164 1.00 63.79 325 LEU A O 1
ATOM 2643 N N . PHE A 1 326 ? 17.349 5.498 39.671 1.00 57.93 326 PHE A N 1
ATOM 2644 C CA . PHE A 1 326 ? 18.177 4.327 39.294 1.00 53.31 326 PHE A CA 1
ATOM 2645 C C . PHE A 1 326 ? 18.842 3.733 40.511 1.00 51.58 326 PHE A C 1
ATOM 2646 O O . PHE A 1 326 ? 18.773 2.510 40.745 1.00 51.24 326 PHE A O 1
ATOM 2654 N N . GLU A 1 327 ? 19.469 4.624 41.277 1.00 44.83 327 GLU A N 1
ATOM 2655 C CA . GLU A 1 327 ? 20.110 4.293 42.518 1.00 45.12 327 GLU A CA 1
ATOM 2656 C C . GLU A 1 327 ? 19.190 3.540 43.502 1.00 51.40 327 GLU A C 1
ATOM 2657 O O . GLU A 1 327 ? 19.594 2.478 44.055 1.00 48.90 327 GLU A O 1
ATOM 2663 N N . GLU A 1 328 ? 17.961 4.032 43.669 1.00 46.98 328 GLU A N 1
ATOM 2664 C CA . GLU A 1 328 ? 16.970 3.353 44.505 1.00 50.25 328 GLU A CA 1
ATOM 2665 C C . GLU A 1 328 ? 16.579 1.905 44.004 1.00 53.27 328 GLU A C 1
ATOM 2666 O O . GLU A 1 328 ? 16.296 1.019 44.799 1.00 46.78 328 GLU A O 1
ATOM 2672 N N . VAL A 1 329 ? 16.591 1.662 42.697 1.00 49.35 329 VAL A N 1
ATOM 2673 C CA . VAL A 1 329 ? 16.264 0.340 42.174 1.00 49.50 329 VAL A CA 1
ATOM 2674 C C . VAL A 1 329 ? 17.431 -0.661 42.417 1.00 58.40 329 VAL A C 1
ATOM 2675 O O . VAL A 1 329 ? 17.225 -1.855 42.694 1.00 56.40 329 VAL A O 1
ATOM 2679 N N . VAL A 1 330 ? 18.656 -0.150 42.342 1.00 58.49 330 VAL A N 1
ATOM 2680 C CA . VAL A 1 330 ? 19.829 -0.938 42.639 1.00 50.94 330 VAL A CA 1
ATOM 2681 C C . VAL A 1 330 ? 19.794 -1.347 44.123 1.00 54.30 330 VAL A C 1
ATOM 2682 O O . VAL A 1 330 ? 19.740 -2.552 44.473 1.00 51.12 330 VAL A O 1
ATOM 2686 N N . ARG A 1 331 ? 19.805 -0.343 44.989 1.00 53.95 331 ARG A N 1
ATOM 2687 C CA . ARG A 1 331 ? 19.551 -0.536 46.422 1.00 54.15 331 ARG A CA 1
ATOM 2688 C C . ARG A 1 331 ? 18.457 -1.561 46.693 1.00 54.65 331 ARG A C 1
ATOM 2689 O O . ARG A 1 331 ? 18.688 -2.536 47.418 1.00 54.19 331 ARG A O 1
ATOM 2697 N N . ASP A 1 332 ? 17.287 -1.364 46.074 1.00 50.93 332 ASP A N 1
ATOM 2698 C CA . ASP A 1 332 ? 16.179 -2.314 46.238 1.00 53.17 332 ASP A CA 1
ATOM 2699 C C . ASP A 1 332 ? 16.494 -3.709 45.728 1.00 47.92 332 ASP A C 1
ATOM 2700 O O . ASP A 1 332 ? 16.111 -4.665 46.349 1.00 54.62 332 ASP A O 1
ATOM 2705 N N . ASP A 1 333 ? 17.195 -3.819 44.608 1.00 45.54 333 ASP A N 1
ATOM 2706 C CA . ASP A 1 333 ? 17.522 -5.128 44.058 1.00 48.12 333 ASP A CA 1
ATOM 2707 C C . ASP A 1 333 ? 18.482 -5.879 45.015 1.00 53.01 333 ASP A C 1
ATOM 2708 O O . ASP A 1 333 ? 18.415 -7.113 45.139 1.00 49.73 333 ASP A O 1
ATOM 2713 N N . LEU A 1 334 ? 19.341 -5.131 45.713 1.00 50.01 334 LEU A N 1
ATOM 2714 C CA . LEU A 1 334 ? 20.423 -5.773 46.474 1.00 45.82 334 LEU A CA 1
ATOM 2715 C C . LEU A 1 334 ? 20.023 -6.009 47.915 1.00 46.93 334 LEU A C 1
ATOM 2716 O O . LEU A 1 334 ? 20.643 -6.817 48.594 1.00 48.37 334 LEU A O 1
ATOM 2721 N N . ASN A 1 335 ? 18.972 -5.324 48.364 1.00 47.14 335 ASN A N 1
ATOM 2722 C CA . ASN A 1 335 ? 18.533 -5.406 49.754 1.00 48.67 335 ASN A CA 1
ATOM 2723 C C . ASN A 1 335 ? 18.300 -6.804 50.308 1.00 48.44 335 ASN A C 1
ATOM 2724 O O . ASN A 1 335 ? 18.799 -7.093 51.394 1.00 58.87 335 ASN A O 1
ATOM 2729 N N . PRO A 1 336 ? 17.572 -7.680 49.586 1.00 46.60 336 PRO A N 1
ATOM 2730 C CA . PRO A 1 336 ? 17.373 -9.044 50.158 1.00 49.88 336 PRO A CA 1
ATOM 2731 C C . PRO A 1 336 ? 18.464 -10.069 49.870 1.00 49.35 336 PRO A C 1
ATOM 2732 O O . PRO A 1 336 ? 18.333 -11.218 50.272 1.00 56.20 336 PRO A O 1
ATOM 2736 N N . ILE A 1 337 ? 19.524 -9.697 49.171 1.00 51.71 337 ILE A N 1
ATOM 2737 C CA . ILE A 1 337 ? 20.477 -10.724 48.695 1.00 51.11 337 ILE A CA 1
ATOM 2738 C C . ILE A 1 337 ? 21.916 -10.404 49.073 1.00 54.70 337 ILE A C 1
ATOM 2739 O O . ILE A 1 337 ? 22.814 -11.221 48.856 1.00 58.37 337 ILE A O 1
ATOM 2744 N N . ALA A 1 338 ? 22.132 -9.204 49.611 1.00 50.47 338 ALA A N 1
ATOM 2745 C CA . ALA A 1 338 ? 23.453 -8.768 50.049 1.00 47.58 338 ALA A CA 1
ATOM 2746 C C . ALA A 1 338 ? 23.592 -9.033 51.530 1.00 45.22 338 ALA A C 1
ATOM 2747 O O . ALA A 1 338 ? 23.055 -8.273 52.315 1.00 47.58 338 ALA A O 1
ATOM 2749 N N . PRO A 1 339 ? 24.319 -10.103 51.923 1.00 41.86 339 PRO A N 1
ATOM 2750 C CA . PRO A 1 339 ? 24.638 -10.258 53.314 1.00 38.56 339 PRO A CA 1
ATOM 2751 C C . PRO A 1 339 ? 25.324 -9.017 53.857 1.00 43.17 339 PRO A C 1
ATOM 2752 O O . PRO A 1 339 ? 26.091 -8.384 53.118 1.00 50.39 339 PRO A O 1
ATOM 2756 N N . ARG A 1 340 ? 25.069 -8.696 55.133 1.00 42.97 340 ARG A N 1
ATOM 2757 C CA . ARG A 1 340 ? 25.686 -7.560 55.819 1.00 45.25 340 ARG A CA 1
ATOM 2758 C C . ARG A 1 340 ? 26.935 -8.006 56.582 1.00 48.37 340 ARG A C 1
ATOM 2759 O O . ARG A 1 340 ? 26.877 -8.906 57.453 1.00 45.60 340 ARG A O 1
ATOM 2767 N N . VAL A 1 341 ? 28.060 -7.381 56.206 1.00 44.05 341 VAL A N 1
ATOM 2768 C CA . VAL A 1 341 ? 29.337 -7.533 56.863 1.00 40.16 341 VAL A CA 1
ATOM 2769 C C . VAL A 1 341 ? 29.796 -6.146 57.263 1.00 40.11 341 VAL A C 1
ATOM 2770 O O . VAL A 1 341 ? 29.135 -5.161 56.949 1.00 39.55 341 VAL A O 1
ATOM 2774 N N . LEU A 1 342 ? 30.922 -6.064 57.950 1.00 35.35 342 LEU A N 1
ATOM 2775 C CA . LEU A 1 342 ? 31.412 -4.811 58.423 1.00 36.22 342 LEU A CA 1
ATOM 2776 C C . LEU A 1 342 ? 32.799 -4.611 57.878 1.00 38.07 342 LEU A C 1
ATOM 2777 O O . LEU A 1 342 ? 33.640 -5.517 58.027 1.00 32.69 342 LEU A O 1
ATOM 2782 N N . GLY A 1 343 ? 33.044 -3.399 57.343 1.00 36.04 343 GLY A N 1
ATOM 2783 C CA . GLY A 1 343 ? 34.349 -2.969 56.811 1.00 36.30 343 GLY A CA 1
ATOM 2784 C C . GLY A 1 343 ? 34.524 -1.510 57.186 1.00 43.26 343 GLY A C 1
ATOM 2785 O O . GLY A 1 343 ? 33.566 -0.830 57.536 1.00 43.92 343 GLY A O 1
ATOM 2786 N N . VAL A 1 344 ? 35.755 -1.022 57.117 1.00 44.34 344 VAL A N 1
ATOM 2787 C CA . VAL A 1 344 ? 36.065 0.357 57.462 1.00 39.79 344 VAL A CA 1
ATOM 2788 C C . VAL A 1 344 ? 36.854 1.011 56.324 1.00 42.50 344 VAL A C 1
ATOM 2789 O O . VAL A 1 344 ? 37.819 0.458 55.781 1.00 37.94 344 VAL A O 1
ATOM 2793 N N . VAL A 1 345 ? 36.406 2.207 55.981 1.00 43.43 345 VAL A N 1
ATOM 2794 C CA . VAL A 1 345 ? 36.835 2.918 54.787 1.00 45.46 345 VAL A CA 1
ATOM 2795 C C . VAL A 1 345 ? 37.896 4.025 55.106 1.00 48.93 345 VAL A C 1
ATOM 2796 O O . VAL A 1 345 ? 38.917 4.179 54.411 1.00 47.80 345 VAL A O 1
ATOM 2800 N N . ASP A 1 346 ? 37.683 4.757 56.200 1.00 50.69 346 ASP A N 1
ATOM 2801 C CA . ASP A 1 346 ? 38.630 5.754 56.635 1.00 47.32 346 ASP A CA 1
ATOM 2802 C C . ASP A 1 346 ? 39.156 5.319 57.978 1.00 49.94 346 ASP A C 1
ATOM 2803 O O . ASP A 1 346 ? 38.698 5.799 59.005 1.00 55.85 346 ASP A O 1
ATOM 2808 N N . PRO A 1 347 ? 40.134 4.411 57.996 1.00 52.72 347 PRO A N 1
ATOM 2809 C CA . PRO A 1 347 ? 40.305 3.751 59.286 1.00 47.80 347 PRO A CA 1
ATOM 2810 C C . PRO A 1 347 ? 40.927 4.644 60.285 1.00 44.95 347 PRO A C 1
ATOM 2811 O O . PRO A 1 347 ? 41.926 5.281 59.955 1.00 45.62 347 PRO A O 1
ATOM 2815 N N . LEU A 1 348 ? 40.368 4.658 61.503 1.00 38.03 348 LEU A N 1
ATOM 2816 C CA . LEU A 1 348 ? 41.056 5.228 62.630 1.00 37.29 348 LEU A CA 1
ATOM 2817 C C . LEU A 1 348 ? 41.181 4.217 63.775 1.00 44.52 348 LEU A C 1
ATOM 2818 O O . LEU A 1 348 ? 40.228 3.473 64.089 1.00 49.52 348 LEU A O 1
ATOM 2823 N N . LYS A 1 349 ? 42.352 4.181 64.402 1.00 46.83 349 LYS A N 1
ATOM 2824 C CA . LYS A 1 349 ? 42.632 3.138 65.385 1.00 48.86 349 LYS A CA 1
ATOM 2825 C C . LYS A 1 349 ? 42.045 3.469 66.751 1.00 50.91 349 LYS A C 1
ATOM 2826 O O . LYS A 1 349 ? 41.936 4.632 67.124 1.00 49.64 349 LYS A O 1
ATOM 2832 N N . VAL A 1 350 ? 41.653 2.434 67.487 1.00 50.61 350 VAL A N 1
ATOM 2833 C CA . VAL A 1 350 ? 41.119 2.553 68.840 1.00 45.17 350 VAL A CA 1
ATOM 2834 C C . VAL A 1 350 ? 41.673 1.386 69.634 1.00 49.08 350 VAL A C 1
ATOM 2835 O O . VAL A 1 350 ? 41.484 0.207 69.280 1.00 52.49 350 VAL A O 1
ATOM 2839 N N . VAL A 1 351 ? 42.400 1.733 70.683 1.00 45.13 351 VAL A N 1
ATOM 2840 C CA . VAL A 1 351 ? 42.993 0.781 71.557 1.00 44.11 351 VAL A CA 1
ATOM 2841 C C . VAL A 1 351 ? 42.096 0.678 72.806 1.00 50.26 351 VAL A C 1
ATOM 2842 O O . VAL A 1 351 ? 41.694 1.694 73.385 1.00 58.30 351 VAL A O 1
ATOM 2846 N N . LEU A 1 352 ? 41.796 -0.542 73.226 1.00 51.46 352 LEU A N 1
ATOM 2847 C CA . LEU A 1 352 ? 41.040 -0.761 74.460 1.00 51.81 352 LEU A CA 1
ATOM 2848 C C . LEU A 1 352 ? 41.913 -1.142 75.684 1.00 59.50 352 LEU A C 1
ATOM 2849 O O . LEU A 1 352 ? 42.520 -2.227 75.746 1.00 61.82 352 LEU A O 1
ATOM 2854 N N . THR A 1 353 ? 41.956 -0.222 76.653 1.00 60.04 353 THR A N 1
ATOM 2855 C CA . THR A 1 353 ? 42.815 -0.324 77.827 1.00 59.99 353 THR A CA 1
ATOM 2856 C C . THR A 1 353 ? 42.306 -1.430 78.761 1.00 57.57 353 THR A C 1
ATOM 2857 O O . THR A 1 353 ? 43.090 -2.223 79.237 1.00 60.32 353 THR A O 1
ATOM 2861 N N . ASN A 1 354 ? 40.998 -1.508 78.977 1.00 52.00 354 ASN A N 1
ATOM 2862 C CA . ASN A 1 354 ? 40.407 -2.561 79.826 1.00 60.43 354 ASN A CA 1
ATOM 2863 C C . ASN A 1 354 ? 39.977 -3.882 79.124 1.00 63.87 354 ASN A C 1
ATOM 2864 O O . ASN A 1 354 ? 38.905 -4.419 79.446 1.00 72.64 354 ASN A O 1
ATOM 2869 N N . TYR A 1 355 ? 40.766 -4.379 78.160 1.00 56.09 355 TYR A N 1
ATOM 2870 C CA . TYR A 1 355 ? 40.425 -5.608 77.441 1.00 50.79 355 TYR A CA 1
ATOM 2871 C C . TYR A 1 355 ? 41.676 -6.244 76.938 1.00 49.72 355 TYR A C 1
ATOM 2872 O O . TYR A 1 355 ? 42.623 -5.562 76.594 1.00 50.10 355 TYR A O 1
ATOM 2881 N N . GLU A 1 356 ? 41.696 -7.566 76.938 1.00 55.86 356 GLU A N 1
ATOM 2882 C CA . GLU A 1 356 ? 42.867 -8.302 76.480 1.00 57.95 356 GLU A CA 1
ATOM 2883 C C . GLU A 1 356 ? 42.395 -9.553 75.761 1.00 51.36 356 GLU A C 1
ATOM 2884 O O . GLU A 1 356 ? 41.231 -9.948 75.906 1.00 44.59 356 GLU A O 1
ATOM 2890 N N . GLY A 1 357 ? 43.309 -10.168 75.001 1.00 53.79 357 GLY A N 1
ATOM 2891 C CA . GLY A 1 357 ? 43.050 -11.363 74.191 1.00 51.28 357 GLY A CA 1
ATOM 2892 C C . GLY A 1 357 ? 42.036 -11.156 73.068 1.00 58.84 357 GLY A C 1
ATOM 2893 O O . GLY A 1 357 ? 41.793 -10.033 72.595 1.00 53.19 357 GLY A O 1
ATOM 2894 N N . GLU A 1 358 ? 41.440 -12.255 72.633 1.00 56.39 358 GLU A N 1
ATOM 2895 C CA . GLU A 1 358 ? 40.480 -12.192 71.572 1.00 54.31 358 GLU A CA 1
ATOM 2896 C C . GLU A 1 358 ? 39.209 -12.862 72.035 1.00 50.85 358 GLU A C 1
ATOM 2897 O O . GLU A 1 358 ? 39.116 -13.261 73.179 1.00 62.82 358 GLU A O 1
ATOM 2903 N N . GLU A 1 359 ? 38.210 -12.899 71.174 1.00 51.68 359 GLU A N 1
ATOM 2904 C CA . GLU A 1 359 ? 36.894 -13.481 71.438 1.00 47.39 359 GLU A CA 1
ATOM 2905 C C . GLU A 1 359 ? 36.196 -13.343 70.087 1.00 47.66 359 GLU A C 1
ATOM 2906 O O . GLU A 1 359 ? 36.538 -12.465 69.281 1.00 48.33 359 GLU A O 1
ATOM 2912 N N . TRP A 1 360 ? 35.286 -14.251 69.790 1.00 50.42 360 TRP A N 1
ATOM 2913 C CA . TRP A 1 360 ? 34.679 -14.267 68.468 1.00 51.71 360 TRP A CA 1
ATOM 2914 C C . TRP A 1 360 ? 33.193 -14.264 68.671 1.00 51.88 360 TRP A C 1
ATOM 2915 O O . TRP A 1 360 ? 32.687 -14.864 69.629 1.00 61.78 360 TRP A O 1
ATOM 2926 N N . ILE A 1 361 ? 32.480 -13.606 67.780 1.00 50.20 361 ILE A N 1
ATOM 2927 C CA . ILE A 1 361 ? 31.087 -13.266 68.071 1.00 52.70 361 ILE A CA 1
ATOM 2928 C C . ILE A 1 361 ? 30.238 -13.827 66.964 1.00 57.62 361 ILE A C 1
ATOM 2929 O O . ILE A 1 361 ? 30.627 -13.737 65.789 1.00 68.66 361 ILE A O 1
ATOM 2934 N N . GLU A 1 362 ? 29.128 -14.478 67.327 1.00 63.30 362 GLU A N 1
ATOM 2935 C CA . GLU A 1 362 ? 28.169 -14.901 66.312 1.00 61.44 362 GLU A CA 1
ATOM 2936 C C . GLU A 1 362 ? 27.516 -13.601 65.936 1.00 58.47 362 GLU A C 1
ATOM 2937 O O . GLU A 1 362 ? 26.923 -12.937 66.796 1.00 59.78 362 GLU A O 1
ATOM 2943 N N . ALA A 1 363 ? 27.675 -13.217 64.674 1.00 52.41 363 ALA A N 1
ATOM 2944 C CA . ALA A 1 363 ? 26.965 -12.064 64.140 1.00 52.16 363 ALA A CA 1
ATOM 2945 C C . ALA A 1 363 ? 26.046 -12.414 62.945 1.00 45.30 363 ALA A C 1
ATOM 2946 O O . ALA A 1 363 ? 26.487 -13.048 61.996 1.00 47.16 363 ALA A O 1
ATOM 2948 N N . PRO A 1 364 ? 24.778 -11.954 62.984 1.00 43.83 364 PRO A N 1
ATOM 2949 C CA . PRO A 1 364 ? 23.825 -12.144 61.884 1.00 45.55 364 PRO A CA 1
ATOM 2950 C C . PRO A 1 364 ? 24.139 -11.292 60.615 1.00 45.99 364 PRO A C 1
ATOM 2951 O O . PRO A 1 364 ? 24.424 -10.090 60.714 1.00 43.85 364 PRO A O 1
ATOM 2955 N N . TYR A 1 365 ? 24.078 -11.957 59.464 1.00 43.85 365 TYR A N 1
ATOM 2956 C CA . TYR A 1 365 ? 24.262 -11.395 58.128 1.00 49.40 365 TYR A CA 1
ATOM 2957 C C . TYR A 1 365 ? 23.023 -10.602 57.686 1.00 50.04 365 TYR A C 1
ATOM 2958 O O . TYR A 1 365 ? 23.142 -9.659 56.898 1.00 49.41 365 TYR A O 1
ATOM 2967 N N . TRP A 1 366 ? 21.848 -11.009 58.188 1.00 50.26 366 TRP A N 1
ATOM 2968 C CA . TRP A 1 366 ? 20.558 -10.432 57.816 1.00 45.69 366 TRP A CA 1
ATOM 2969 C C . TRP A 1 366 ? 19.870 -9.728 58.975 1.00 51.75 366 TRP A C 1
ATOM 2970 O O . TRP A 1 366 ? 19.800 -10.253 60.072 1.00 55.71 366 TRP A O 1
ATOM 2981 N N . PRO A 1 367 ? 19.348 -8.567 58.709 1.00 59.74 367 PRO A N 1
ATOM 2982 C CA . PRO A 1 367 ? 18.648 -7.786 59.704 1.00 55.82 367 PRO A CA 1
ATOM 2983 C C . PRO A 1 367 ? 17.276 -8.341 59.863 1.00 52.67 367 PRO A C 1
ATOM 2984 O O . PRO A 1 367 ? 16.891 -9.221 59.161 1.00 54.85 367 PRO A O 1
ATOM 2988 N N . ARG A 1 368 ? 16.539 -7.815 60.803 0.68 53.76 368 ARG A N 1
ATOM 2989 C CA . ARG A 1 368 ? 15.287 -8.393 61.188 0.68 59.24 368 ARG A CA 1
ATOM 2990 C C . ARG A 1 368 ? 14.292 -8.500 60.040 0.68 60.68 368 ARG A C 1
ATOM 2991 O O . ARG A 1 368 ? 13.544 -9.457 59.970 0.68 46.99 368 ARG A O 1
ATOM 2993 N N . ASP A 1 369 ? 14.260 -7.507 59.162 1.00 68.17 369 ASP A N 1
ATOM 2994 C CA . ASP A 1 369 ? 13.330 -7.510 58.052 1.00 67.52 369 ASP A CA 1
ATOM 2995 C C . ASP A 1 369 ? 13.603 -8.504 56.956 1.00 62.76 369 ASP A C 1
ATOM 2996 O O . ASP A 1 369 ? 12.771 -8.696 56.118 1.00 61.09 369 ASP A O 1
ATOM 3001 N N . ILE A 1 370 ? 14.775 -9.099 56.917 1.00 60.57 370 ILE A N 1
ATOM 3002 C CA . ILE A 1 370 ? 15.089 -10.044 55.823 1.00 68.69 370 ILE A CA 1
ATOM 3003 C C . ILE A 1 370 ? 14.901 -11.506 56.318 1.00 79.08 370 ILE A C 1
ATOM 3004 O O . ILE A 1 370 ? 15.510 -11.892 57.332 1.00 74.48 370 ILE A O 1
ATOM 3009 N N . PRO A 1 371 ? 14.056 -12.323 55.623 1.00 95.06 371 PRO A N 1
ATOM 3010 C CA . PRO A 1 371 ? 13.681 -13.669 56.124 1.00 95.51 371 PRO A CA 1
ATOM 3011 C C . PRO A 1 371 ? 14.834 -14.647 56.173 1.00 98.32 371 PRO A C 1
ATOM 3012 O O . PRO A 1 371 ? 14.710 -15.686 56.818 1.00 111.62 371 PRO A O 1
ATOM 3016 N N . LYS A 1 372 ? 15.929 -14.334 55.480 1.00 89.01 372 LYS A N 1
ATOM 3017 C CA . LYS A 1 372 ? 17.111 -15.192 55.491 1.00 75.38 372 LYS A CA 1
ATOM 3018 C C . LYS A 1 372 ? 17.716 -15.327 56.909 1.00 72.98 372 LYS A C 1
ATOM 3019 O O . LYS A 1 372 ? 17.648 -14.400 57.739 1.00 69.89 372 LYS A O 1
ATOM 3025 N N . GLU A 1 373 ? 18.232 -16.511 57.222 1.00 69.18 373 GLU A N 1
ATOM 3026 C CA . GLU A 1 373 ? 19.055 -16.655 58.421 1.00 74.42 373 GLU A CA 1
ATOM 3027 C C . GLU A 1 373 ? 20.486 -16.849 57.932 1.00 66.47 373 GLU A C 1
ATOM 3028 O O . GLU A 1 373 ? 20.709 -17.001 56.735 1.00 53.25 373 GLU A O 1
ATOM 3034 N N . GLY A 1 374 ? 21.451 -16.802 58.846 1.00 68.40 374 GLY A N 1
ATOM 3035 C CA . GLY A 1 374 ? 22.858 -16.788 58.468 1.00 65.82 374 GLY A CA 1
ATOM 3036 C C . GLY A 1 374 ? 23.585 -15.857 59.431 1.00 69.10 374 GLY A C 1
ATOM 3037 O O . GLY A 1 374 ? 23.074 -14.821 59.835 1.00 69.73 374 GLY A O 1
ATOM 3038 N N . THR A 1 375 ? 24.818 -16.227 59.722 1.00 61.13 375 THR A N 1
ATOM 3039 C CA . THR A 1 375 ? 25.548 -15.859 60.885 1.00 46.70 375 THR A CA 1
ATOM 3040 C C . THR A 1 375 ? 27.026 -16.003 60.461 1.00 46.31 375 THR A C 1
ATOM 3041 O O . THR A 1 375 ? 27.348 -16.647 59.443 1.00 45.00 375 THR A O 1
ATOM 3045 N N . ARG A 1 376 ? 27.949 -15.383 61.180 1.00 47.83 376 ARG A N 1
ATOM 3046 C CA . ARG A 1 376 ? 29.374 -15.652 60.894 1.00 44.75 376 ARG A CA 1
ATOM 3047 C C . ARG A 1 376 ? 30.154 -15.279 62.124 1.00 46.38 376 ARG A C 1
ATOM 3048 O O . ARG A 1 376 ? 29.656 -14.547 62.977 1.00 48.13 376 ARG A O 1
ATOM 3056 N N . PRO A 1 377 ? 31.369 -15.824 62.242 1.00 50.99 377 PRO A N 1
ATOM 3057 C CA . PRO A 1 377 ? 32.230 -15.444 63.345 1.00 46.67 377 PRO A CA 1
ATOM 3058 C C . PRO A 1 377 ? 32.929 -14.087 63.071 1.00 50.86 377 PRO A C 1
ATOM 3059 O O . PRO A 1 377 ? 33.667 -13.916 62.066 1.00 44.90 377 PRO A O 1
ATOM 3063 N N . LEU A 1 378 ? 32.685 -13.144 63.977 1.00 46.25 378 LEU A N 1
ATOM 3064 C CA . LEU A 1 378 ? 33.200 -11.825 63.858 1.00 40.75 378 LEU A CA 1
ATOM 3065 C C . LEU A 1 378 ? 34.198 -11.650 64.950 1.00 34.08 378 LEU A C 1
ATOM 3066 O O . LEU A 1 378 ? 33.847 -11.602 66.113 1.00 39.92 378 LEU A O 1
ATOM 3071 N N . PRO A 1 379 ? 35.464 -11.516 64.598 1.00 32.44 379 PRO A N 1
ATOM 3072 C CA . PRO A 1 379 ? 36.491 -11.372 65.630 1.00 34.48 379 PRO A CA 1
ATOM 3073 C C . PRO A 1 379 ? 36.552 -9.992 66.339 1.00 43.95 379 PRO A C 1
ATOM 3074 O O . PRO A 1 379 ? 36.474 -8.966 65.655 1.00 46.41 379 PRO A O 1
ATOM 3078 N N . PHE A 1 380 ? 36.669 -9.994 67.678 1.00 40.85 380 PHE A N 1
ATOM 3079 C CA . PHE A 1 380 ? 36.852 -8.817 68.466 1.00 41.52 380 PHE A CA 1
ATOM 3080 C C . PHE A 1 380 ? 38.188 -8.931 69.159 1.00 47.07 380 PHE A C 1
ATOM 3081 O O . PHE A 1 380 ? 38.681 -10.032 69.303 1.00 65.51 380 PHE A O 1
ATOM 3089 N N . SER A 1 381 ? 38.774 -7.814 69.590 1.00 44.38 381 SER A N 1
ATOM 3090 C CA . SER A 1 381 ? 40.123 -7.739 70.174 1.00 41.52 381 SER A CA 1
ATOM 3091 C C . SER A 1 381 ? 40.377 -6.300 70.703 1.00 47.18 381 SER A C 1
ATOM 3092 O O . SER A 1 381 ? 39.574 -5.413 70.427 1.00 49.05 381 SER A O 1
ATOM 3095 N N . PRO A 1 382 ? 41.496 -6.055 71.443 1.00 51.68 382 PRO A N 1
ATOM 3096 C CA . PRO A 1 382 ? 41.780 -4.742 72.054 1.00 53.50 382 PRO A CA 1
ATOM 3097 C C . PRO A 1 382 ? 42.116 -3.615 71.049 1.00 54.30 382 PRO A C 1
ATOM 3098 O O . PRO A 1 382 ? 42.130 -2.426 71.423 1.00 50.66 382 PRO A O 1
ATOM 3102 N N . GLU A 1 383 ? 42.413 -3.994 69.809 1.00 46.71 383 GLU A N 1
ATOM 3103 C CA . GLU A 1 383 ? 42.675 -3.031 68.760 1.00 47.09 383 GLU A CA 1
ATOM 3104 C C . GLU A 1 383 ? 41.657 -3.118 67.641 1.00 48.43 383 GLU A C 1
ATOM 3105 O O . GLU A 1 383 ? 41.547 -4.164 66.983 1.00 49.46 383 GLU A O 1
ATOM 3111 N N . LEU A 1 384 ? 40.897 -2.031 67.435 1.00 44.80 384 LEU A N 1
ATOM 3112 C CA . LEU A 1 384 ? 39.960 -1.937 66.296 1.00 42.50 384 LEU A CA 1
ATOM 3113 C C . LEU A 1 384 ? 40.272 -0.727 65.449 1.00 47.55 384 LEU A C 1
ATOM 3114 O O . LEU A 1 384 ? 41.082 0.142 65.856 1.00 44.68 384 LEU A O 1
ATOM 3119 N N . TYR A 1 385 ? 39.606 -0.671 64.293 1.00 41.86 385 TYR A N 1
ATOM 3120 C CA . TYR A 1 385 ? 39.543 0.507 63.448 1.00 37.99 385 TYR A CA 1
ATOM 3121 C C . TYR A 1 385 ? 38.079 0.880 63.382 1.00 41.03 385 TYR A C 1
ATOM 3122 O O . TYR A 1 385 ? 37.197 0.008 63.272 1.00 40.03 385 TYR A O 1
ATOM 3131 N N . ILE A 1 386 ? 37.812 2.173 63.475 1.00 39.63 386 ILE A N 1
ATOM 3132 C CA . ILE A 1 386 ? 36.466 2.717 63.256 1.00 38.37 386 ILE A CA 1
ATOM 3133 C C . ILE A 1 386 ? 36.593 3.805 62.177 1.00 41.62 386 ILE A C 1
ATOM 3134 O O . ILE A 1 386 ? 37.726 4.234 61.858 1.00 49.09 386 ILE A O 1
ATOM 3139 N N . GLU A 1 387 ? 35.480 4.255 61.600 1.00 39.64 387 GLU A N 1
ATOM 3140 C CA . GLU A 1 387 ? 35.577 5.366 60.667 1.00 37.90 387 GLU A CA 1
ATOM 3141 C C . GLU A 1 387 ? 36.098 6.625 61.425 1.00 38.83 387 GLU A C 1
ATOM 3142 O O . GLU A 1 387 ? 35.622 6.949 62.528 1.00 34.79 387 GLU A O 1
ATOM 3148 N N . ARG A 1 388 ? 37.094 7.297 60.869 1.00 38.79 388 ARG A N 1
ATOM 3149 C CA . ARG A 1 388 ? 37.505 8.637 61.382 1.00 51.01 388 ARG A CA 1
ATOM 3150 C C . ARG A 1 388 ? 36.293 9.529 61.677 1.00 49.07 388 ARG A C 1
ATOM 3151 O O . ARG A 1 388 ? 36.209 10.150 62.748 1.00 56.36 388 ARG A O 1
ATOM 3159 N N . THR A 1 389 ? 35.351 9.514 60.728 1.00 45.08 389 THR A N 1
ATOM 3160 C CA . THR A 1 389 ? 34.109 10.277 60.696 1.00 46.63 389 THR A CA 1
ATOM 3161 C C . THR A 1 389 ? 33.055 9.850 61.749 1.00 51.20 389 THR A C 1
ATOM 3162 O O . THR A 1 389 ? 31.950 10.342 61.751 1.00 49.69 389 THR A O 1
ATOM 3166 N N . ASP A 1 390 ? 33.360 8.876 62.596 1.00 55.00 390 ASP A N 1
ATOM 3167 C CA . ASP A 1 390 ? 32.435 8.449 63.647 1.00 48.00 390 ASP A CA 1
ATOM 3168 C C . ASP A 1 390 ? 33.008 8.932 64.970 1.00 49.61 390 ASP A C 1
ATOM 3169 O O . ASP A 1 390 ? 32.578 8.484 66.063 1.00 48.35 390 ASP A O 1
ATOM 3174 N N . PHE A 1 391 ? 34.006 9.823 64.864 1.00 49.88 391 PHE A N 1
ATOM 3175 C CA . PHE A 1 391 ? 34.583 10.492 66.029 1.00 49.86 391 PHE A CA 1
ATOM 3176 C C . PHE A 1 391 ? 34.676 12.024 65.932 1.00 57.24 391 PHE A C 1
ATOM 3177 O O . PHE A 1 391 ? 35.180 12.587 64.929 1.00 54.20 391 PHE A O 1
ATOM 3185 N N . SER A 1 392 ? 34.205 12.688 66.993 1.00 56.66 392 SER A N 1
ATOM 3186 C CA . SER A 1 392 ? 34.366 14.143 67.152 1.00 62.03 392 SER A CA 1
ATOM 3187 C C . SER A 1 392 ? 34.919 14.498 68.515 1.00 67.12 392 SER A C 1
ATOM 3188 O O . SER A 1 392 ? 34.507 13.919 69.542 1.00 65.72 392 SER A O 1
ATOM 3191 N N . LEU A 1 393 ? 35.828 15.472 68.518 1.00 65.54 393 LEU A N 1
ATOM 3192 C CA . LEU A 1 393 ? 36.195 16.192 69.737 1.00 62.33 393 LEU A CA 1
ATOM 3193 C C . LEU A 1 393 ? 35.147 17.277 69.979 1.00 59.94 393 LEU A C 1
ATOM 3194 O O . LEU A 1 393 ? 34.937 17.729 71.084 1.00 61.52 393 LEU A O 1
ATOM 3199 N N . ASN A 1 394 ? 34.461 17.677 68.922 1.00 66.84 394 ASN A N 1
ATOM 3200 C CA . ASN A 1 394 ? 33.495 18.744 69.020 1.00 64.05 394 ASN A CA 1
ATOM 3201 C C . ASN A 1 394 ? 32.217 18.315 68.311 1.00 68.21 394 ASN A C 1
ATOM 3202 O O . ASN A 1 394 ? 31.921 18.778 67.207 1.00 76.34 394 ASN A O 1
ATOM 3207 N N . PRO A 1 395 ? 31.443 17.426 68.956 1.00 67.83 395 PRO A N 1
ATOM 3208 C CA . PRO A 1 395 ? 30.259 16.847 68.317 1.00 64.83 395 PRO A CA 1
ATOM 3209 C C . PRO A 1 395 ? 29.084 17.833 68.279 1.00 61.86 395 PRO A C 1
ATOM 3210 O O . PRO A 1 395 ? 28.887 18.593 69.241 1.00 59.57 395 PRO A O 1
ATOM 3214 N N . PRO A 1 396 ? 28.296 17.815 67.190 1.00 63.01 396 PRO A N 1
ATOM 3215 C CA . PRO A 1 396 ? 27.076 18.648 67.123 1.00 60.78 396 PRO A CA 1
ATOM 3216 C C . PRO A 1 396 ? 25.939 18.183 68.071 1.00 71.99 396 PRO A C 1
ATOM 3217 O O . PRO A 1 396 ? 26.153 17.273 68.902 1.00 68.16 396 PRO A O 1
ATOM 3221 N N . LYS A 1 397 ? 24.760 18.818 67.956 1.00 70.75 397 LYS A N 1
ATOM 3222 C CA . LYS A 1 397 ? 23.568 18.441 68.715 1.00 67.71 397 LYS A CA 1
ATOM 3223 C C . LYS A 1 397 ? 23.219 16.974 68.508 1.00 67.70 397 LYS A C 1
ATOM 3224 O O . LYS A 1 397 ? 23.267 16.188 69.446 1.00 72.69 397 LYS A O 1
ATOM 3229 N N . GLY A 1 398 ? 22.887 16.594 67.281 1.00 71.35 398 GLY A N 1
ATOM 3230 C CA . GLY A 1 398 ? 22.399 15.229 67.034 1.00 74.70 398 GLY A CA 1
ATOM 3231 C C . GLY A 1 398 ? 23.348 14.073 67.344 1.00 78.25 398 GLY A C 1
ATOM 3232 O O . GLY A 1 398 ? 22.914 12.924 67.419 1.00 93.19 398 GLY A O 1
ATOM 3233 N N . TRP A 1 399 ? 24.625 14.378 67.575 1.00 71.72 399 TRP A N 1
ATOM 3234 C CA . TRP A 1 399 ? 25.702 13.406 67.423 1.00 59.92 399 TRP A CA 1
ATOM 3235 C C . TRP A 1 399 ? 25.405 12.069 68.053 1.00 64.61 399 TRP A C 1
ATOM 3236 O O . TRP A 1 399 ? 25.297 11.950 69.275 1.00 57.42 399 TRP A O 1
ATOM 3247 N N . LYS A 1 400 ? 25.331 11.049 67.214 1.00 63.03 400 LYS A N 1
ATOM 3248 C CA . LYS A 1 400 ? 24.925 9.751 67.690 1.00 61.08 400 LYS A CA 1
ATOM 3249 C C . LYS A 1 400 ? 26.079 8.759 67.800 1.00 62.35 400 LYS A C 1
ATOM 3250 O O . LYS A 1 400 ? 25.876 7.580 68.071 1.00 58.85 400 LYS A O 1
ATOM 3256 N N . ARG A 1 401 ? 27.298 9.260 67.611 1.00 57.39 401 ARG A N 1
ATOM 3257 C CA . ARG A 1 401 ? 28.456 8.384 67.516 1.00 50.23 401 ARG A CA 1
ATOM 3258 C C . ARG A 1 401 ? 29.404 8.735 68.628 1.00 44.99 401 ARG A C 1
ATOM 3259 O O . ARG A 1 401 ? 28.954 9.202 69.670 1.00 44.99 401 ARG A O 1
ATOM 3267 N N . LEU A 1 402 ? 30.706 8.566 68.405 1.00 46.01 402 LEU A N 1
ATOM 3268 C CA . LEU A 1 402 ? 31.651 8.626 69.510 1.00 48.08 402 LEU A CA 1
ATOM 3269 C C . LEU A 1 402 ? 32.261 10.015 69.713 1.00 54.63 402 LEU A C 1
ATOM 3270 O O . LEU A 1 402 ? 32.599 10.721 68.743 1.00 57.16 402 LEU A O 1
ATOM 3275 N N . ALA A 1 403 ? 32.356 10.393 70.993 1.00 55.72 403 ALA A N 1
ATOM 3276 C CA . ALA A 1 403 ? 32.802 11.705 71.420 1.00 58.37 403 ALA A CA 1
ATOM 3277 C C . ALA A 1 403 ? 33.309 11.648 72.872 1.00 65.51 403 ALA A C 1
ATOM 3278 O O . ALA A 1 403 ? 33.075 10.652 73.566 1.00 66.22 403 ALA A O 1
ATOM 3280 N N . PRO A 1 404 ? 34.017 12.716 73.326 1.00 64.86 404 PRO A N 1
ATOM 3281 C CA . PRO A 1 404 ? 34.676 12.713 74.631 1.00 64.06 404 PRO A CA 1
ATOM 3282 C C . PRO A 1 404 ? 33.834 12.528 75.890 1.00 67.88 404 PRO A C 1
ATOM 3283 O O . PRO A 1 404 ? 34.405 12.275 76.955 1.00 77.00 404 PRO A O 1
ATOM 3287 N N . GLY A 1 405 ? 32.513 12.617 75.795 1.00 66.26 405 GLY A N 1
ATOM 3288 C CA . GLY A 1 405 ? 31.669 12.213 76.931 1.00 70.32 405 GLY A CA 1
ATOM 3289 C C . GLY A 1 405 ? 30.447 11.444 76.459 1.00 76.64 405 GLY A C 1
ATOM 3290 O O . GLY A 1 405 ? 29.365 11.563 77.024 1.00 70.14 405 GLY A O 1
ATOM 3291 N N . GLN A 1 406 ? 30.620 10.664 75.398 1.00 78.05 406 GLN A N 1
ATOM 3292 C CA . GLN A 1 406 ? 29.503 10.013 74.737 1.00 73.38 406 GLN A CA 1
ATOM 3293 C C . GLN A 1 406 ? 29.904 8.588 74.438 1.00 67.43 406 GLN A C 1
ATOM 3294 O O . GLN A 1 406 ? 30.847 8.342 73.688 1.00 68.55 406 GLN A O 1
ATOM 3300 N N . ARG A 1 407 ? 29.194 7.645 75.040 1.00 60.55 407 ARG A N 1
ATOM 3301 C CA . ARG A 1 407 ? 29.515 6.236 74.845 1.00 52.84 407 ARG A CA 1
ATOM 3302 C C . ARG A 1 407 ? 29.022 5.873 73.454 1.00 52.71 407 ARG A C 1
ATOM 3303 O O . ARG A 1 407 ? 28.363 6.722 72.822 1.00 44.84 407 ARG A O 1
ATOM 3311 N N . VAL A 1 408 ? 29.358 4.668 72.950 1.00 44.55 408 VAL A N 1
ATOM 3312 C CA . VAL A 1 408 ? 28.841 4.229 71.641 1.00 43.81 408 VAL A CA 1
ATOM 3313 C C . VAL A 1 408 ? 28.773 2.725 71.532 1.00 46.66 408 VAL A C 1
ATOM 3314 O O . VAL A 1 408 ? 29.560 1.997 72.175 1.00 48.93 408 VAL A O 1
ATOM 3318 N N . ARG A 1 409 ? 27.845 2.256 70.698 1.00 43.02 409 ARG A N 1
ATOM 3319 C CA . ARG A 1 409 ? 27.681 0.831 70.525 1.00 44.57 409 ARG A CA 1
ATOM 3320 C C . ARG A 1 409 ? 28.457 0.417 69.291 1.00 42.70 409 ARG A C 1
ATOM 3321 O O . ARG A 1 409 ? 28.117 0.818 68.177 1.00 42.52 409 ARG A O 1
ATOM 3329 N N . LEU A 1 410 ? 29.504 -0.384 69.484 1.00 43.58 410 LEU A N 1
ATOM 3330 C CA . LEU A 1 410 ? 30.102 -1.104 68.356 1.00 39.08 410 LEU A CA 1
ATOM 3331 C C . LEU A 1 410 ? 29.082 -2.141 67.898 1.00 37.96 410 LEU A C 1
ATOM 3332 O O . LEU A 1 410 ? 28.658 -2.989 68.703 1.00 41.67 410 LEU A O 1
ATOM 3337 N N . ARG A 1 411 ? 28.642 -2.032 66.646 1.00 34.43 411 ARG A N 1
ATOM 3338 C CA . ARG A 1 411 ? 27.663 -2.974 66.047 1.00 41.27 411 ARG A CA 1
ATOM 3339 C C . ARG A 1 411 ? 27.990 -4.464 66.366 1.00 38.37 411 ARG A C 1
ATOM 3340 O O . ARG A 1 411 ? 29.121 -4.854 66.182 1.00 31.43 411 ARG A O 1
ATOM 3348 N N . HIS A 1 412 ? 26.999 -5.241 66.832 1.00 42.67 412 HIS A N 1
ATOM 3349 C CA . HIS A 1 412 ? 27.166 -6.669 67.233 1.00 42.70 412 HIS A CA 1
ATOM 3350 C C . HIS A 1 412 ? 28.068 -6.979 68.432 1.00 44.72 412 HIS A C 1
ATOM 3351 O O . HIS A 1 412 ? 28.441 -8.128 68.638 1.00 55.51 412 HIS A O 1
ATOM 3358 N N . ALA A 1 413 ? 28.447 -5.974 69.203 1.00 40.48 413 ALA A N 1
ATOM 3359 C CA . ALA A 1 413 ? 29.385 -6.200 70.285 1.00 39.63 413 ALA A CA 1
ATOM 3360 C C . ALA A 1 413 ? 29.254 -5.033 71.268 1.00 41.97 413 ALA A C 1
ATOM 3361 O O . ALA A 1 413 ? 28.220 -4.359 71.273 1.00 54.23 413 ALA A O 1
ATOM 3363 N N . TYR A 1 414 ? 30.307 -4.780 72.047 1.00 46.54 414 TYR A N 1
ATOM 3364 C CA . TYR A 1 414 ? 30.291 -3.863 73.191 1.00 47.97 414 TYR A CA 1
ATOM 3365 C C . TYR A 1 414 ? 29.993 -2.388 73.042 1.00 46.60 414 TYR A C 1
ATOM 3366 O O . TYR A 1 414 ? 30.059 -1.808 71.951 1.00 50.34 414 TYR A O 1
ATOM 3375 N N . VAL A 1 415 ? 29.674 -1.769 74.171 1.00 52.91 415 VAL A N 1
ATOM 3376 C CA . VAL A 1 415 ? 29.577 -0.310 74.245 1.00 43.92 415 VAL A CA 1
ATOM 3377 C C . VAL A 1 415 ? 30.963 0.061 74.677 1.00 47.31 415 VAL A C 1
ATOM 3378 O O . VAL A 1 415 ? 31.552 -0.627 75.528 1.00 49.99 415 VAL A O 1
ATOM 3382 N N . ILE A 1 416 ? 31.527 1.103 74.072 1.00 45.68 416 ILE A N 1
ATOM 3383 C CA . ILE A 1 416 ? 32.794 1.596 74.573 1.00 42.52 416 ILE A CA 1
ATOM 3384 C C . ILE A 1 416 ? 32.647 3.069 74.908 1.00 45.87 416 ILE A C 1
ATOM 3385 O O . ILE A 1 416 ? 31.729 3.713 74.409 1.00 57.05 416 ILE A O 1
ATOM 3390 N N . GLU A 1 417 ? 33.521 3.603 75.756 1.00 52.62 417 GLU A N 1
ATOM 3391 C CA . GLU A 1 417 ? 33.599 5.054 75.973 1.00 57.29 417 GLU A CA 1
ATOM 3392 C C . GLU A 1 417 ? 35.048 5.488 75.822 1.00 56.09 417 GLU A C 1
ATOM 3393 O O . GLU A 1 417 ? 35.963 4.739 76.145 1.00 48.82 417 GLU A O 1
ATOM 3399 N N . LEU A 1 418 ? 35.230 6.701 75.310 1.00 63.97 418 LEU A N 1
ATOM 3400 C CA . LEU A 1 418 ? 36.536 7.332 75.130 1.00 69.79 418 LEU A CA 1
ATOM 3401 C C . LEU A 1 418 ? 37.277 7.579 76.471 1.00 72.53 418 LEU A C 1
ATOM 3402 O O . LEU A 1 418 ? 36.649 7.928 77.464 1.00 68.64 418 LEU A O 1
ATOM 3407 N N . GLU A 1 419 ? 38.602 7.395 76.479 1.00 69.79 419 GLU A N 1
ATOM 3408 C CA . GLU A 1 419 ? 39.439 7.548 77.680 1.00 68.64 419 GLU A CA 1
ATOM 3409 C C . GLU A 1 419 ? 40.570 8.533 77.463 1.00 62.55 419 GLU A C 1
ATOM 3410 O O . GLU A 1 419 ? 40.884 9.295 78.338 1.00 53.14 419 GLU A O 1
ATOM 3416 N N . ASP A 1 420 ? 41.233 8.454 76.315 1.00 69.44 420 ASP A N 1
ATOM 3417 C CA . ASP A 1 420 ? 42.281 9.400 75.963 1.00 68.69 420 ASP A CA 1
ATOM 3418 C C . ASP A 1 420 ? 42.250 9.514 74.453 1.00 66.92 420 ASP A C 1
ATOM 3419 O O . ASP A 1 420 ? 41.740 8.625 73.778 1.00 59.84 420 ASP A O 1
ATOM 3424 N N . VAL A 1 421 ? 42.742 10.646 73.954 1.00 68.17 421 VAL A N 1
ATOM 3425 C CA . VAL A 1 421 ? 42.902 10.915 72.525 1.00 66.74 421 VAL A CA 1
ATOM 3426 C C . VAL A 1 421 ? 44.324 11.396 72.275 1.00 68.78 421 VAL A C 1
ATOM 3427 O O . VAL A 1 421 ? 44.661 12.545 72.612 1.00 63.97 421 VAL A O 1
ATOM 3431 N N . VAL A 1 422 ? 45.146 10.523 7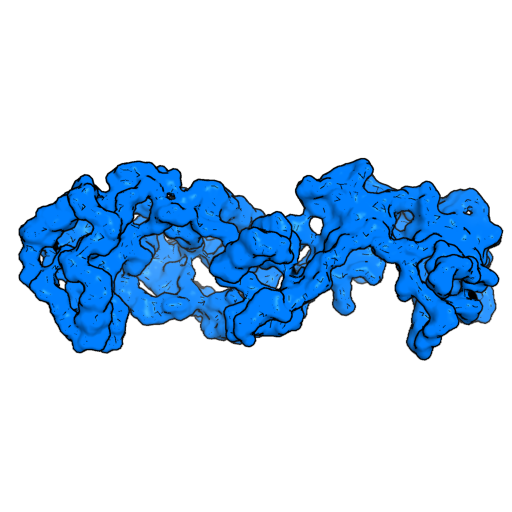1.691 1.00 67.13 422 VAL A N 1
ATOM 3432 C CA . VAL A 1 422 ? 46.500 10.901 71.283 1.00 72.46 422 VAL A CA 1
ATOM 3433 C C . VAL A 1 422 ? 46.441 11.597 69.930 1.00 70.07 422 VAL A C 1
ATOM 3434 O O . VAL A 1 422 ? 45.923 11.022 68.966 1.00 66.97 422 VAL A O 1
ATOM 3438 N N . GLU A 1 423 ? 46.946 12.842 69.903 1.00 67.18 423 GLU A N 1
ATOM 3439 C CA . GLU A 1 423 ? 47.044 13.678 68.706 1.00 64.17 423 GLU A CA 1
ATOM 3440 C C . GLU A 1 423 ? 48.484 13.762 68.232 1.00 65.90 423 GLU A C 1
ATOM 3441 O O . GLU A 1 423 ? 49.402 13.604 69.015 1.00 73.26 423 GLU A O 1
ATOM 3447 N N . GLU A 1 424 ? 48.688 13.959 66.938 1.00 74.90 424 GLU A N 1
ATOM 3448 C CA . GLU A 1 424 ? 50.032 14.171 66.404 1.00 85.84 424 GLU A CA 1
ATOM 3449 C C . GLU A 1 424 ? 49.914 14.929 65.089 1.00 95.35 424 GLU A C 1
ATOM 3450 O O . GLU A 1 424 ? 49.314 14.434 64.126 1.00 109.71 424 GLU A O 1
ATOM 3456 N N . GLY A 1 425 ? 50.476 16.133 65.061 1.00 90.18 425 GLY A N 1
ATOM 3457 C CA . GLY A 1 425 ? 50.454 16.958 63.862 1.00 88.62 425 GLY A CA 1
ATOM 3458 C C . GLY A 1 425 ? 49.113 17.642 63.715 1.00 98.14 425 GLY A C 1
ATOM 3459 O O . GLY A 1 425 ? 48.647 17.875 62.592 1.00 96.86 425 GLY A O 1
ATOM 3460 N N . GLY A 1 426 ? 48.490 17.950 64.856 1.00 100.13 426 GLY A N 1
ATOM 3461 C CA . GLY A 1 426 ? 47.236 18.713 64.899 1.00 98.14 426 GLY A CA 1
ATOM 3462 C C . GLY A 1 426 ? 45.987 17.851 64.833 1.00 91.93 426 GLY A C 1
ATOM 3463 O O . GLY A 1 426 ? 45.031 18.057 65.608 1.00 75.19 426 GLY A O 1
ATOM 3464 N N . GLU A 1 427 ? 46.005 16.893 63.901 1.00 80.85 427 GLU A N 1
ATOM 3465 C CA . GLU A 1 427 ? 44.915 15.919 63.709 1.00 88.20 427 GLU A CA 1
ATOM 3466 C C . GLU A 1 427 ? 45.028 14.618 64.554 1.00 73.17 427 GLU A C 1
ATOM 3467 O O . GLU A 1 427 ? 46.099 14.271 65.052 1.00 64.54 427 GLU A O 1
ATOM 3473 N N . VAL A 1 428 ? 43.914 13.896 64.680 1.00 68.62 428 VAL A N 1
ATOM 3474 C CA . VAL A 1 428 ? 43.834 12.720 65.577 1.00 65.28 428 VAL A CA 1
ATOM 3475 C C . VAL A 1 428 ? 44.401 11.454 64.968 1.00 59.85 428 VAL A C 1
ATOM 3476 O O . VAL A 1 428 ? 44.220 11.232 63.774 1.00 56.76 428 VAL A O 1
ATOM 3480 N N . ARG A 1 429 ? 45.050 10.623 65.793 1.00 61.66 429 ARG A N 1
ATOM 3481 C CA . ARG A 1 429 ? 45.831 9.447 65.321 1.00 58.46 429 ARG A CA 1
ATOM 3482 C C . ARG A 1 429 ? 45.499 8.123 66.043 1.00 55.62 429 ARG A C 1
ATOM 3483 O O . ARG A 1 429 ? 45.699 7.034 65.489 1.00 45.73 429 ARG A O 1
ATOM 3491 N N . LEU A 1 430 ? 45.045 8.197 67.296 1.00 49.13 430 LEU A N 1
ATOM 3492 C CA . LEU A 1 430 ? 44.621 6.991 67.992 1.00 47.26 430 LEU A CA 1
ATOM 3493 C C . LEU A 1 430 ? 43.684 7.320 69.133 1.00 49.14 430 LEU A C 1
ATOM 3494 O O . LEU A 1 430 ? 43.929 8.242 69.868 1.00 55.49 430 LEU A O 1
ATOM 3499 N N . LEU A 1 431 ? 42.596 6.561 69.261 1.00 53.58 431 LEU A N 1
ATOM 3500 C CA . LEU A 1 431 ? 41.716 6.654 70.421 1.00 49.09 431 LEU A CA 1
ATOM 3501 C C . LEU A 1 431 ? 42.163 5.663 71.436 1.00 48.58 431 LEU A C 1
ATOM 3502 O O . LEU A 1 431 ? 42.568 4.559 71.093 1.00 49.26 431 LEU A O 1
ATOM 3507 N N . LYS A 1 432 ? 42.103 6.079 72.690 1.00 50.04 432 LYS A N 1
ATOM 3508 C CA . LYS A 1 432 ? 42.261 5.180 73.798 1.00 53.49 432 LYS A CA 1
ATOM 3509 C C . LYS A 1 432 ? 40.901 5.053 74.451 1.00 54.65 432 LYS A C 1
ATOM 3510 O O . LYS A 1 432 ? 40.363 6.061 74.918 1.00 56.08 432 LYS A O 1
ATOM 3516 N N . ALA A 1 433 ? 40.353 3.844 74.526 1.00 46.41 433 ALA A N 1
ATOM 3517 C CA . ALA A 1 433 ? 39.008 3.700 75.084 1.00 46.67 433 ALA A CA 1
ATOM 3518 C C . ALA A 1 433 ? 38.712 2.396 75.862 1.00 52.99 433 ALA A C 1
ATOM 3519 O O . ALA A 1 433 ? 39.525 1.482 75.935 1.00 56.94 433 ALA A O 1
ATOM 3521 N N . ARG A 1 434 ? 37.528 2.325 76.442 1.00 55.99 434 ARG A N 1
ATOM 3522 C CA . ARG A 1 434 ? 37.221 1.351 77.476 1.00 61.26 434 ARG A CA 1
ATOM 3523 C C . ARG A 1 434 ? 35.911 0.636 77.088 1.00 56.37 434 ARG A C 1
ATOM 3524 O O . ARG A 1 434 ? 34.986 1.273 76.578 1.00 46.50 434 ARG A O 1
ATOM 3532 N N . ILE A 1 435 ? 35.816 -0.672 77.286 1.00 48.95 435 ILE A N 1
ATOM 3533 C CA . ILE A 1 435 ? 34.457 -1.245 77.199 1.00 60.57 435 ILE A CA 1
ATOM 3534 C C . ILE A 1 435 ? 33.661 -0.970 78.490 1.00 63.00 435 ILE A C 1
ATOM 3535 O O . ILE A 1 435 ? 34.209 -1.072 79.590 1.00 65.04 435 ILE A O 1
ATOM 3540 N N . VAL A 1 436 ? 32.392 -0.574 78.351 1.00 62.63 436 VAL A N 1
ATOM 3541 C CA . VAL A 1 436 ? 31.434 -0.603 79.467 1.00 60.63 436 VAL A CA 1
ATOM 3542 C C . VAL A 1 436 ? 31.069 -2.086 79.751 1.00 61.54 436 VAL A C 1
ATOM 3543 O O . VAL A 1 436 ? 30.398 -2.729 78.937 1.00 54.06 436 VAL A O 1
ATOM 3547 N N . PRO A 1 437 ? 31.506 -2.612 80.918 1.00 70.24 437 PRO A N 1
ATOM 3548 C CA . PRO A 1 437 ? 31.764 -4.036 81.286 1.00 77.26 437 PRO A CA 1
ATOM 3549 C C . PRO A 1 437 ? 30.761 -5.177 80.958 1.00 76.70 437 PRO A C 1
ATOM 3550 O O . PRO A 1 437 ? 31.209 -6.300 80.600 1.00 69.62 437 PRO A O 1
ATOM 3554 N N . GLY A 1 438 ? 29.456 -4.937 81.096 1.00 59.36 438 GLY A N 1
ATOM 3555 C CA . GLY A 1 438 ? 28.493 -6.013 80.800 1.00 58.47 438 GLY A CA 1
ATOM 3556 C C . GLY A 1 438 ? 27.571 -5.791 79.603 1.00 65.95 438 GLY A C 1
ATOM 3557 O O . GLY A 1 438 ? 26.408 -6.220 79.605 1.00 67.60 438 GLY A O 1
ATOM 3558 N N . THR A 1 439 ? 28.104 -5.146 78.568 1.00 63.27 439 THR A N 1
ATOM 3559 C CA . THR A 1 439 ? 27.308 -4.612 77.475 1.00 55.47 439 THR A CA 1
ATOM 3560 C C . THR A 1 439 ? 27.304 -5.473 76.200 1.00 62.96 439 THR A C 1
ATOM 3561 O O . THR A 1 439 ? 26.704 -5.076 75.193 1.00 63.60 439 THR A O 1
ATOM 3565 N N . LEU A 1 440 ? 27.918 -6.662 76.248 1.00 60.74 440 LEU A N 1
ATOM 3566 C CA . LEU A 1 440 ? 27.743 -7.608 75.151 1.00 54.81 440 LEU A CA 1
ATOM 3567 C C . LEU A 1 440 ? 26.311 -8.182 75.153 1.00 63.31 440 LEU A C 1
ATOM 3568 O O . LEU A 1 440 ? 25.925 -8.986 76.028 1.00 72.84 440 LEU A O 1
ATOM 3573 N N . GLY A 1 441 ? 25.544 -7.764 74.144 1.00 64.86 441 GLY A N 1
ATOM 3574 C CA . GLY A 1 441 ? 24.143 -8.144 73.956 1.00 59.38 441 GLY A CA 1
ATOM 3575 C C . GLY A 1 441 ? 23.298 -7.692 75.130 1.00 65.02 441 GLY A C 1
ATOM 3576 O O . GLY A 1 441 ? 22.448 -8.460 75.564 1.00 65.79 441 GLY A O 1
ATOM 3577 N N . ALA A 1 442 ? 23.551 -6.464 75.635 1.00 57.37 442 ALA A N 1
ATOM 3578 C CA . ALA A 1 442 ? 22.876 -5.875 76.795 1.00 52.40 442 ALA A CA 1
ATOM 3579 C C . ALA A 1 442 ? 23.165 -4.364 76.965 1.00 61.54 442 ALA A C 1
ATOM 3580 O O . ALA A 1 442 ? 24.212 -3.873 76.539 1.00 62.58 442 ALA A O 1
ATOM 3582 N N . ASN A 1 443 ? 22.280 -3.639 77.648 1.00 60.38 443 ASN A N 1
ATOM 3583 C CA . ASN A 1 443 ? 22.522 -2.218 77.952 1.00 64.87 443 ASN A CA 1
ATOM 3584 C C . ASN A 1 443 ? 23.508 -1.937 79.107 1.00 69.52 443 ASN A C 1
ATOM 3585 O O . ASN A 1 443 ? 23.870 -2.858 79.862 1.00 71.30 443 ASN A O 1
ATOM 3590 N N . PRO A 1 444 ? 23.980 -0.671 79.237 1.00 66.87 444 PRO A N 1
ATOM 3591 C CA . PRO A 1 444 ? 24.824 -0.350 80.415 1.00 68.69 444 PRO A CA 1
ATOM 3592 C C . PRO A 1 444 ? 24.058 -0.375 81.756 1.00 68.19 444 PRO A C 1
ATOM 3593 O O . PRO A 1 444 ? 22.839 -0.146 81.795 1.00 60.26 444 PRO A O 1
ATOM 3597 N N . GLU A 1 445 ? 24.769 -0.632 82.851 1.00 71.74 445 GLU A N 1
ATOM 3598 C CA . GLU A 1 445 ? 24.074 -0.827 84.116 1.00 73.48 445 GLU A CA 1
ATOM 3599 C C . GLU A 1 445 ? 23.318 0.447 84.489 1.00 68.80 445 GLU A C 1
ATOM 3600 O O . GLU A 1 445 ? 22.146 0.381 84.861 1.00 70.24 445 GLU A O 1
ATOM 3603 N N . ASP A 1 446 ? 23.976 1.591 84.306 1.00 65.54 446 ASP A N 1
ATOM 3604 C CA . ASP A 1 446 ? 23.457 2.898 84.724 1.00 70.63 446 ASP A CA 1
ATOM 3605 C C . ASP A 1 446 ? 22.257 3.454 83.926 1.00 73.33 446 ASP A C 1
ATOM 3606 O O . ASP A 1 446 ? 21.677 4.494 84.305 1.00 64.62 446 ASP A O 1
ATOM 3611 N N . GLY A 1 447 ? 21.901 2.782 82.827 1.00 75.35 447 GLY A N 1
ATOM 3612 C CA . GLY A 1 447 ? 20.682 3.113 82.077 1.00 68.17 447 GLY A CA 1
ATOM 3613 C C . GLY A 1 447 ? 20.856 4.129 80.957 1.00 71.50 447 GLY A C 1
ATOM 3614 O O . GLY A 1 447 ? 20.018 4.173 80.027 1.00 65.18 447 GLY A O 1
ATOM 3615 N N . VAL A 1 448 ? 21.926 4.942 81.045 1.00 70.12 448 VAL A N 1
ATOM 3616 C CA . VAL A 1 448 ? 22.307 5.874 79.968 1.00 71.97 448 VAL A CA 1
ATOM 3617 C C . VAL A 1 448 ? 22.831 5.020 78.816 1.00 84.04 448 VAL A C 1
ATOM 3618 O O . VAL A 1 448 ? 24.022 4.645 78.800 1.00 74.79 448 VAL A O 1
ATOM 3622 N N . ARG A 1 449 ? 21.914 4.684 77.898 1.00 88.15 449 ARG A N 1
ATOM 3623 C CA . ARG A 1 449 ? 22.187 3.953 76.651 1.00 82.24 449 ARG A CA 1
ATOM 3624 C C . ARG A 1 449 ? 23.091 4.753 75.672 1.00 80.77 449 ARG A C 1
ATOM 3625 O O . ARG A 1 449 ? 23.084 5.995 75.647 1.00 78.04 449 ARG A O 1
ATOM 3633 N N . PRO A 1 450 ? 23.876 4.044 74.848 1.00 71.58 450 PRO A N 1
ATOM 3634 C CA . PRO A 1 450 ? 24.550 4.806 73.798 1.00 66.31 450 PRO A CA 1
ATOM 3635 C C . PRO A 1 450 ? 23.564 5.401 72.760 1.00 64.69 450 PRO A C 1
ATOM 3636 O O . PRO A 1 450 ? 22.640 4.723 72.293 1.00 58.58 450 PRO A O 1
ATOM 3640 N N . LYS A 1 451 ? 23.759 6.667 72.411 1.00 62.12 451 LYS A N 1
ATOM 3641 C CA . LYS A 1 451 ? 22.894 7.345 71.432 1.00 59.18 451 LYS A CA 1
ATOM 3642 C C . LYS A 1 451 ? 22.863 6.663 70.059 1.00 60.98 451 LYS A C 1
ATOM 3643 O O . LYS A 1 451 ? 21.855 6.709 69.343 1.00 64.12 451 LYS A O 1
ATOM 3649 N N . GLY A 1 452 ? 23.967 6.030 69.682 1.00 62.02 452 GLY A N 1
ATOM 3650 C CA . GLY A 1 452 ? 24.013 5.338 68.404 1.00 50.93 452 GLY A CA 1
ATOM 3651 C C . GLY A 1 452 ? 24.930 4.138 68.342 1.00 52.99 452 GLY A C 1
ATOM 3652 O O . GLY A 1 452 ? 25.652 3.807 69.312 1.00 53.28 452 GLY A O 1
ATOM 3653 N N . VAL A 1 453 ? 24.881 3.494 67.176 1.00 54.65 453 VAL A N 1
ATOM 3654 C CA . VAL A 1 453 ? 25.704 2.345 66.825 1.00 51.31 453 VAL A CA 1
ATOM 3655 C C . VAL A 1 453 ? 26.645 2.711 65.657 1.00 48.62 453 VAL A C 1
ATOM 3656 O O . VAL A 1 453 ? 26.200 3.196 64.618 1.00 41.14 453 VAL A O 1
ATOM 3660 N N . ILE A 1 454 ? 27.933 2.432 65.818 1.00 48.34 454 ILE A N 1
ATOM 3661 C CA . ILE A 1 454 ? 28.896 2.565 64.719 1.00 50.36 454 ILE A CA 1
ATOM 3662 C C . ILE A 1 454 ? 29.525 1.198 64.416 1.00 48.13 454 ILE A C 1
ATOM 3663 O O . ILE A 1 454 ? 29.677 0.383 65.321 1.00 43.38 454 ILE A O 1
ATOM 3668 N N . HIS A 1 455 ? 29.899 0.996 63.147 1.00 42.72 455 HIS A N 1
ATOM 3669 C CA . HIS A 1 455 ? 30.598 -0.174 62.690 1.00 41.97 455 HIS A CA 1
ATOM 3670 C C . HIS A 1 455 ? 32.084 -0.107 63.015 1.00 43.98 455 HIS A C 1
ATOM 3671 O O . HIS A 1 455 ? 32.580 0.957 63.431 1.00 50.67 455 HIS A O 1
ATOM 3678 N N . TRP A 1 456 ? 32.785 -1.238 62.869 1.00 35.83 456 TRP A N 1
ATOM 3679 C CA . TRP A 1 456 ? 34.164 -1.373 63.357 1.00 36.41 456 TRP A CA 1
ATOM 3680 C C . TRP A 1 456 ? 34.785 -2.667 62.761 1.00 37.32 456 TRP A C 1
ATOM 3681 O O . TRP A 1 456 ? 34.085 -3.470 62.168 1.00 37.51 456 TRP A O 1
ATOM 3692 N N . VAL A 1 457 ? 36.095 -2.840 62.823 1.00 38.21 457 VAL A N 1
ATOM 3693 C CA . VAL A 1 457 ? 36.669 -4.162 62.567 1.00 35.54 457 VAL A CA 1
ATOM 3694 C C . VAL A 1 457 ? 37.862 -4.220 63.473 1.00 38.44 457 VAL A C 1
ATOM 3695 O O . VAL A 1 457 ? 38.414 -3.143 63.800 1.00 35.54 457 VAL A O 1
ATOM 3699 N N . SER A 1 458 ? 38.219 -5.460 63.868 1.00 39.17 458 SER A N 1
ATOM 3700 C CA . SER A 1 458 ? 39.377 -5.794 64.685 1.00 36.73 458 SER A CA 1
ATOM 3701 C C . SER A 1 458 ? 40.625 -5.582 63.875 1.00 41.14 458 SER A C 1
ATOM 3702 O O . SER A 1 458 ? 40.762 -6.144 62.792 1.00 45.86 458 SER A O 1
ATOM 3705 N N . ALA A 1 459 ? 41.563 -4.825 64.439 1.00 45.56 459 ALA A N 1
ATOM 3706 C CA . ALA A 1 459 ? 42.788 -4.450 63.744 1.00 44.42 459 ALA A CA 1
ATOM 3707 C C . ALA A 1 459 ? 43.718 -5.653 63.738 1.00 40.62 459 ALA A C 1
ATOM 3708 O O . ALA A 1 459 ? 44.660 -5.713 62.955 1.00 37.84 459 ALA A O 1
ATOM 3710 N N . ARG A 1 460 ? 43.445 -6.605 64.619 1.00 42.75 460 ARG A N 1
ATOM 3711 C CA . ARG A 1 460 ? 44.247 -7.861 64.707 1.00 45.69 460 ARG A CA 1
ATOM 3712 C C . ARG A 1 460 ? 43.827 -8.930 63.694 1.00 42.75 460 ARG A C 1
ATOM 3713 O O . ARG A 1 460 ? 44.554 -9.861 63.482 1.00 42.52 460 ARG A O 1
ATOM 3721 N N . HIS A 1 461 ? 42.696 -8.724 63.009 1.00 46.80 461 HIS A N 1
ATOM 3722 C CA . HIS A 1 461 ? 42.096 -9.729 62.127 1.00 43.48 461 HIS A CA 1
ATOM 3723 C C . HIS A 1 461 ? 41.707 -9.334 60.703 1.00 38.79 461 HIS A C 1
ATOM 3724 O O . HIS A 1 461 ? 41.447 -10.198 59.856 1.00 41.34 461 HIS A O 1
ATOM 3731 N N . ALA A 1 462 ? 41.662 -8.042 60.451 1.00 37.20 462 ALA A N 1
ATOM 3732 C CA . ALA A 1 462 ? 40.942 -7.497 59.327 1.00 33.81 462 ALA A CA 1
ATOM 3733 C C . ALA A 1 462 ? 41.790 -7.537 58.075 1.00 35.88 462 ALA A C 1
ATOM 3734 O O . ALA A 1 462 ? 43.004 -7.562 58.147 1.00 34.52 462 ALA A O 1
ATOM 3736 N N . LEU A 1 463 ? 41.138 -7.551 56.924 1.00 34.86 463 LEU A N 1
ATOM 3737 C CA . LEU A 1 463 ? 41.845 -7.673 55.676 1.00 40.19 463 LEU A CA 1
ATOM 3738 C C . LEU A 1 463 ? 41.995 -6.243 55.030 1.00 42.95 463 LEU A C 1
ATOM 3739 O O . LEU A 1 463 ? 41.077 -5.382 55.127 1.00 40.53 463 LEU A O 1
ATOM 3744 N N . PRO A 1 464 ? 43.164 -5.968 54.434 1.00 39.70 464 PRO A N 1
ATOM 3745 C CA . PRO A 1 464 ? 43.330 -4.708 53.686 1.00 38.98 464 PRO A CA 1
ATOM 3746 C C . PRO A 1 464 ? 42.403 -4.753 52.493 1.00 36.21 464 PRO A C 1
ATOM 3747 O O . PRO A 1 464 ? 42.241 -5.797 51.881 1.00 39.70 464 PRO A O 1
ATOM 3751 N N . VAL A 1 465 ? 41.700 -3.670 52.224 1.00 35.49 465 VAL A N 1
ATOM 3752 C CA . VAL A 1 465 ? 40.940 -3.579 50.969 1.00 33.34 465 VAL A CA 1
ATOM 3753 C C . VAL A 1 465 ? 41.248 -2.236 50.318 1.00 37.66 465 VAL A C 1
ATOM 3754 O O . VAL A 1 465 ? 41.416 -1.207 51.031 1.00 40.56 465 VAL A O 1
ATOM 3758 N N . GLU A 1 466 ? 41.402 -2.258 48.993 1.00 37.43 466 GLU A N 1
ATOM 3759 C CA . GLU A 1 466 ? 41.302 -1.071 48.205 1.00 40.60 466 GLU A CA 1
ATOM 3760 C C . GLU A 1 466 ? 39.825 -0.819 47.836 1.00 40.33 466 GLU A C 1
ATOM 3761 O O . GLU A 1 466 ? 39.227 -1.568 47.065 1.00 37.17 466 GLU A O 1
ATOM 3767 N N . PHE A 1 467 ? 39.245 0.241 48.400 1.00 38.58 467 PHE A N 1
ATOM 3768 C CA . PHE A 1 467 ? 37.870 0.582 48.124 1.00 37.03 467 PHE A CA 1
ATOM 3769 C C . PHE A 1 467 ? 37.809 1.575 46.985 1.00 40.77 467 PHE A C 1
ATOM 3770 O O . PHE A 1 467 ? 38.554 2.522 46.934 1.00 49.18 467 PHE A O 1
ATOM 3778 N N . ARG A 1 468 ? 36.932 1.345 46.041 1.00 46.30 468 ARG A N 1
ATOM 3779 C CA . ARG A 1 468 ? 36.778 2.258 44.948 1.00 44.91 468 ARG A CA 1
ATOM 3780 C C . ARG A 1 468 ? 35.375 2.884 45.065 1.00 49.83 468 ARG A C 1
ATOM 3781 O O . ARG A 1 468 ? 34.338 2.273 44.708 1.00 46.11 468 ARG A O 1
ATOM 3789 N N . LEU A 1 469 ? 35.358 4.107 45.575 1.00 44.09 469 LEU A N 1
ATOM 3790 C CA . LEU A 1 469 ? 34.114 4.715 45.992 1.00 43.51 469 LEU A CA 1
ATOM 3791 C C . LEU A 1 469 ? 33.506 5.492 44.830 1.00 45.38 469 LEU A C 1
ATOM 3792 O O . LEU A 1 469 ? 33.984 6.568 44.503 1.00 50.42 469 LEU A O 1
ATOM 3797 N N . TYR A 1 470 ? 32.487 4.931 44.173 1.00 42.01 470 TYR A N 1
ATOM 3798 C CA . TYR A 1 470 ? 31.908 5.563 42.990 1.00 39.05 470 TYR A CA 1
ATOM 3799 C C . TYR A 1 470 ? 30.758 6.559 43.270 1.00 41.79 470 TYR A C 1
ATOM 3800 O O . TYR A 1 470 ? 29.887 6.306 44.111 1.00 43.67 470 TYR A O 1
ATOM 3809 N N . GLY A 1 471 ? 30.756 7.698 42.558 1.00 43.78 471 GLY A N 1
ATOM 3810 C CA . GLY A 1 471 ? 29.606 8.603 42.579 1.00 33.84 471 GLY A CA 1
ATOM 3811 C C . GLY A 1 471 ? 29.149 8.795 41.164 1.00 38.97 471 GLY A C 1
ATOM 3812 O O . GLY A 1 471 ? 29.750 8.262 40.212 1.00 38.05 471 GLY A O 1
ATOM 3813 N N . ARG A 1 472 ? 28.105 9.605 41.006 1.00 40.04 472 ARG A N 1
ATOM 3814 C CA . ARG A 1 472 ? 27.640 10.045 39.694 1.00 37.09 472 ARG A CA 1
ATOM 3815 C C . ARG A 1 472 ? 28.751 10.704 38.891 1.00 36.84 472 ARG A C 1
ATOM 3816 O O . ARG A 1 472 ? 29.728 11.234 39.443 1.00 43.63 472 ARG A O 1
ATOM 3824 N N . LEU A 1 473 ? 28.679 10.610 37.579 1.00 39.14 473 LEU A N 1
ATOM 3825 C CA . LEU A 1 473 ? 29.847 11.012 36.787 1.00 43.58 473 LEU A CA 1
ATOM 3826 C C . LEU A 1 473 ? 29.871 12.541 36.559 1.00 52.56 473 LEU A C 1
ATOM 3827 O O . LEU A 1 473 ? 30.942 13.128 36.418 1.00 62.10 473 LEU A O 1
ATOM 3832 N N . PHE A 1 474 ? 28.679 13.162 36.578 1.00 57.79 474 PHE A N 1
ATOM 3833 C CA . PHE A 1 474 ? 28.490 14.607 36.463 1.00 58.42 474 PHE A CA 1
ATOM 3834 C C . PHE A 1 474 ? 27.788 15.225 37.656 1.00 57.81 474 PHE A C 1
ATOM 3835 O O . PHE A 1 474 ? 26.894 14.609 38.231 1.00 56.07 474 PHE A O 1
ATOM 3843 N N . ARG A 1 475 ? 28.194 16.456 38.000 1.00 58.31 475 ARG A N 1
ATOM 3844 C CA . ARG A 1 475 ? 27.497 17.300 38.996 1.00 56.42 475 ARG A CA 1
ATOM 3845 C C . ARG A 1 475 ? 26.117 17.820 38.544 1.00 55.55 475 ARG A C 1
ATOM 3846 O O . ARG A 1 475 ? 25.150 17.770 39.289 1.00 53.99 475 ARG A O 1
ATOM 3854 N N . THR A 1 476 ? 26.052 18.315 37.314 1.00 58.27 476 THR A N 1
ATOM 3855 C CA . THR A 1 476 ? 24.863 18.907 36.738 1.00 60.04 476 THR A CA 1
ATOM 3856 C C . THR A 1 476 ? 23.858 17.873 36.215 1.00 59.53 476 THR A C 1
ATOM 3857 O O . THR A 1 476 ? 24.229 16.874 35.597 1.00 61.94 476 THR A O 1
ATOM 3861 N N . LYS A 1 477 ? 22.579 18.150 36.458 1.00 65.58 477 LYS A N 1
ATOM 3862 C CA . LYS A 1 477 ? 21.463 17.243 36.167 1.00 66.99 477 LYS A CA 1
ATOM 3863 C C . LYS A 1 477 ? 21.418 16.977 34.657 1.00 70.48 477 LYS A C 1
ATOM 3864 O O . LYS A 1 477 ? 21.075 15.879 34.184 1.00 70.05 477 LYS A O 1
ATOM 3870 N N . ASP A 1 478 ? 21.844 17.990 33.912 1.00 69.22 478 ASP A N 1
ATOM 3871 C CA . ASP A 1 478 ? 21.778 17.978 32.480 1.00 69.49 478 ASP A CA 1
ATOM 3872 C C . ASP A 1 478 ? 23.158 18.285 31.883 1.00 77.34 478 ASP A C 1
ATOM 3873 O O . ASP A 1 478 ? 23.453 19.420 31.503 1.00 78.44 478 ASP A O 1
ATOM 3878 N N . PRO A 1 479 ? 24.028 17.265 31.818 1.00 82.66 479 PRO A N 1
ATOM 3879 C CA . PRO A 1 479 ? 25.303 17.452 31.143 1.00 72.41 479 PRO A CA 1
ATOM 3880 C C . PRO A 1 479 ? 25.207 17.319 29.598 1.00 70.06 479 PRO A C 1
ATOM 3881 O O . PRO A 1 479 ? 25.889 18.049 28.876 1.00 54.50 479 PRO A O 1
ATOM 3885 N N . GLU A 1 480 ? 24.358 16.415 29.104 1.00 75.45 480 GLU A N 1
ATOM 3886 C CA . GLU A 1 480 ? 24.340 16.023 27.676 1.00 74.79 480 GLU A CA 1
ATOM 3887 C C . GLU A 1 480 ? 23.971 17.166 26.707 1.00 77.33 480 GLU A C 1
ATOM 3888 O O . GLU A 1 480 ? 24.152 17.019 25.498 1.00 64.96 480 GLU A O 1
ATOM 3894 N N . GLU A 1 481 ? 23.462 18.284 27.243 1.00 76.38 481 GLU A N 1
ATOM 3895 C CA . GLU A 1 481 ? 22.975 19.419 26.443 1.00 77.89 481 GLU A CA 1
ATOM 3896 C C . GLU A 1 481 ? 23.442 20.789 26.989 1.00 90.88 481 GLU A C 1
ATOM 3897 O O . GLU A 1 481 ? 23.122 21.859 26.413 1.00 78.42 481 GLU A O 1
ATOM 3903 N N . GLY A 1 482 ? 24.208 20.734 28.084 1.00 90.35 482 GLY A N 1
ATOM 3904 C CA . GLY A 1 482 ? 24.372 21.846 29.023 1.00 81.01 482 GLY A CA 1
ATOM 3905 C C . GLY A 1 482 ? 25.357 22.947 28.694 1.00 85.34 482 GLY A C 1
ATOM 3906 O O . GLY A 1 482 ? 25.340 24.010 29.335 1.00 85.75 482 GLY A O 1
ATOM 3907 N N . GLY A 1 483 ? 26.214 22.720 27.701 1.00 86.04 483 GLY A N 1
ATOM 3908 C CA . GLY A 1 483 ? 27.273 23.692 27.389 1.00 91.75 483 GLY A CA 1
ATOM 3909 C C . GLY A 1 483 ? 28.651 23.092 27.574 1.00 92.60 483 GLY A C 1
ATOM 3910 O O . GLY A 1 483 ? 29.107 22.324 26.735 1.00 94.76 483 GLY A O 1
ATOM 3911 N N . ASP A 1 484 ? 29.325 23.439 28.667 1.00 100.04 484 ASP A N 1
ATOM 3912 C CA . ASP A 1 484 ? 30.619 22.833 28.970 1.00 104.90 484 ASP A CA 1
ATOM 3913 C C . ASP A 1 484 ? 30.307 21.470 29.561 1.00 104.69 484 ASP A C 1
ATOM 3914 O O . ASP A 1 484 ? 29.688 21.379 30.623 1.00 115.70 484 ASP A O 1
ATOM 3916 N N . PHE A 1 485 ? 30.687 20.410 28.856 1.00 94.10 485 PHE A N 1
ATOM 3917 C CA . PHE A 1 485 ? 30.329 19.055 29.306 1.00 83.02 485 PHE A CA 1
ATOM 3918 C C . PHE A 1 485 ? 31.407 18.471 30.215 1.00 76.34 485 PHE A C 1
ATOM 3919 O O . PHE A 1 485 ? 31.098 17.991 31.289 1.00 76.54 485 PHE A O 1
ATOM 3927 N N . LEU A 1 486 ? 32.669 18.615 29.841 1.00 62.56 486 LEU A N 1
ATOM 3928 C CA . LEU A 1 486 ? 33.743 18.312 30.762 1.00 57.75 486 LEU A CA 1
ATOM 3929 C C . LEU A 1 486 ? 33.909 19.258 31.977 1.00 62.95 486 LEU A C 1
ATOM 3930 O O . LEU A 1 486 ? 34.628 18.941 32.943 1.00 61.37 486 LEU A O 1
ATOM 3935 N N . GLN A 1 487 ? 33.261 20.416 31.963 1.00 64.00 487 GLN A N 1
ATOM 3936 C CA . GLN A 1 487 ? 33.378 21.285 33.143 1.00 73.49 487 GLN A CA 1
ATOM 3937 C C . GLN A 1 487 ? 32.334 20.905 34.208 1.00 75.48 487 GLN A C 1
ATOM 3938 O O . GLN A 1 487 ? 32.316 21.444 35.327 1.00 72.65 487 GLN A O 1
ATOM 3940 N N . ASN A 1 488 ? 31.490 19.939 33.859 1.00 78.87 488 ASN A N 1
ATOM 3941 C CA . ASN A 1 488 ? 30.417 19.505 34.740 1.00 75.40 488 ASN A CA 1
ATOM 3942 C C . ASN A 1 488 ? 30.713 18.171 35.447 1.00 77.22 488 ASN A C 1
ATOM 3943 O O . ASN A 1 488 ? 29.935 17.732 36.312 1.00 75.50 488 ASN A O 1
ATOM 3948 N N . LEU A 1 489 ? 31.853 17.550 35.105 1.00 69.53 489 LEU A N 1
ATOM 3949 C CA . LEU A 1 489 ? 32.283 16.297 35.748 1.00 56.69 489 LEU A CA 1
ATOM 3950 C C . LEU A 1 489 ? 32.271 16.416 37.243 1.00 59.20 489 LEU A C 1
ATOM 3951 O O . LEU A 1 489 ? 32.618 17.480 37.790 1.00 54.61 489 LEU A O 1
ATOM 3956 N N . ASN A 1 490 ? 31.880 15.326 37.911 1.00 54.39 490 ASN A N 1
ATOM 3957 C CA . ASN A 1 490 ? 31.927 15.281 39.358 1.00 48.50 490 ASN A CA 1
ATOM 3958 C C . ASN A 1 490 ? 33.321 14.835 39.739 1.00 56.25 490 ASN A C 1
ATOM 3959 O O . ASN A 1 490 ? 33.717 13.733 39.376 1.00 57.74 490 ASN A O 1
ATOM 3964 N N . PRO A 1 491 ? 34.106 15.723 40.414 1.00 66.22 491 PRO A N 1
ATOM 3965 C CA . PRO A 1 491 ? 35.487 15.390 40.842 1.00 64.93 491 PRO A CA 1
ATOM 3966 C C . PRO A 1 491 ? 35.541 14.195 41.791 1.00 66.00 491 PRO A C 1
ATOM 3967 O O . PRO A 1 491 ? 36.604 13.627 41.990 1.00 58.11 491 PRO A O 1
ATOM 3971 N N . GLU A 1 492 ? 34.381 13.848 42.357 1.00 71.80 492 GLU A N 1
ATOM 3972 C CA . GLU A 1 492 ? 34.209 12.771 43.343 1.00 70.76 492 GLU A CA 1
ATOM 3973 C C . GLU A 1 492 ? 33.678 11.504 42.698 1.00 62.49 492 GLU A C 1
ATOM 3974 O O . GLU A 1 492 ? 33.250 10.600 43.411 1.00 59.85 492 GLU A O 1
ATOM 3980 N N . ALA A 1 493 ? 33.689 11.444 41.364 1.00 58.72 493 ALA A N 1
ATOM 3981 C CA . ALA A 1 493 ? 33.208 10.264 40.627 1.00 57.91 493 ALA A CA 1
ATOM 3982 C C . ALA A 1 493 ? 33.843 8.963 41.124 1.00 52.78 493 ALA A C 1
ATOM 3983 O O . ALA A 1 493 ? 33.182 7.928 41.194 1.00 55.72 493 ALA A O 1
ATOM 3985 N N . LEU A 1 494 ? 35.129 9.046 41.452 1.00 47.65 494 LEU A N 1
ATOM 3986 C CA . LEU A 1 494 ? 35.899 7.977 42.064 1.00 44.16 494 LEU A CA 1
ATOM 3987 C C . LEU A 1 494 ? 36.877 8.501 43.121 1.00 44.64 494 LEU A C 1
ATOM 3988 O O . LEU A 1 494 ? 37.805 9.225 42.807 1.00 46.10 494 LEU A O 1
ATOM 3993 N N . VAL A 1 495 ? 36.656 8.141 44.379 1.00 44.03 495 VAL A N 1
ATOM 3994 C CA . VAL A 1 495 ? 37.695 8.270 45.386 1.00 44.05 495 VAL A CA 1
ATOM 3995 C C . VAL A 1 495 ? 38.183 6.857 45.672 1.00 48.25 495 VAL A C 1
ATOM 3996 O O . VAL A 1 495 ? 37.394 5.874 45.716 1.00 48.51 495 VAL A O 1
ATOM 4000 N N . VAL A 1 496 ? 39.493 6.744 45.843 1.00 44.92 496 VAL A N 1
ATOM 4001 C CA . VAL A 1 496 ? 40.045 5.477 46.194 1.00 42.00 496 VAL A CA 1
ATOM 4002 C C . VAL A 1 496 ? 40.531 5.607 47.592 1.00 43.93 496 VAL A C 1
ATOM 4003 O O . VAL A 1 496 ? 41.418 6.395 47.857 1.00 54.64 496 VAL A O 1
ATOM 4007 N N . LYS A 1 497 ? 39.909 4.849 48.494 1.00 50.79 497 LYS A N 1
ATOM 4008 C CA . LYS A 1 497 ? 40.386 4.697 49.871 1.00 54.66 497 LYS A CA 1
ATOM 4009 C C . LYS A 1 497 ? 40.988 3.285 50.159 1.00 50.19 497 LYS A C 1
ATOM 4010 O O . LYS A 1 497 ? 40.518 2.272 49.635 1.00 50.44 497 LYS A O 1
ATOM 4016 N N . ARG A 1 498 ? 42.037 3.250 50.986 1.00 44.54 498 ARG A N 1
ATOM 4017 C CA . ARG A 1 498 ? 42.598 2.006 51.542 1.00 38.41 498 ARG A CA 1
ATOM 4018 C C . ARG A 1 498 ? 41.997 1.662 52.913 1.00 41.37 498 ARG A C 1
ATOM 4019 O O . ARG A 1 498 ? 41.998 2.452 53.866 1.00 46.82 498 ARG A O 1
ATOM 4027 N N . GLY A 1 499 ? 41.418 0.492 53.023 1.00 44.28 499 GLY A N 1
ATOM 4028 C CA . GLY A 1 499 ? 40.570 0.287 54.178 1.00 43.17 499 GLY A CA 1
ATOM 4029 C C . GLY A 1 499 ? 40.697 -1.121 54.655 1.00 42.86 499 GLY A C 1
ATOM 4030 O O . GLY A 1 499 ? 41.607 -1.836 54.248 1.00 42.86 499 GLY A O 1
ATOM 4031 N N . PHE A 1 500 ? 39.752 -1.513 55.494 1.00 42.82 500 PHE A N 1
ATOM 4032 C CA . PHE A 1 500 ? 39.740 -2.821 56.116 1.00 39.90 500 PHE A CA 1
ATOM 4033 C C . PHE A 1 500 ? 38.367 -3.481 56.045 1.00 43.48 500 PHE A C 1
ATOM 4034 O O . PHE A 1 500 ? 37.322 -2.803 56.067 1.00 42.61 500 PHE A O 1
ATOM 4042 N N . ILE A 1 501 ? 38.350 -4.801 55.924 1.00 38.80 501 ILE A N 1
ATOM 4043 C CA . ILE A 1 501 ? 37.063 -5.512 56.017 1.00 35.02 501 ILE A CA 1
ATOM 4044 C C . ILE A 1 501 ? 37.203 -6.794 56.839 1.00 33.97 501 ILE A C 1
ATOM 4045 O O . ILE A 1 501 ? 38.271 -7.404 56.861 1.00 40.09 501 ILE A O 1
ATOM 4050 N N . GLU A 1 502 ? 36.135 -7.196 57.517 1.00 36.80 502 GLU A N 1
ATOM 4051 C CA . GLU A 1 502 ? 36.174 -8.342 58.437 1.00 37.29 502 GLU A CA 1
ATOM 4052 C C . GLU A 1 502 ? 36.688 -9.538 57.662 1.00 35.05 502 GLU A C 1
ATOM 4053 O O . GLU A 1 502 ? 36.435 -9.620 56.470 1.00 34.02 502 GLU A O 1
ATOM 4059 N N . PRO A 1 503 ? 37.427 -10.450 58.320 1.00 37.35 503 PRO A N 1
ATOM 4060 C CA . PRO A 1 503 ? 38.069 -11.621 57.646 1.00 34.44 503 PRO A CA 1
ATOM 4061 C C . PRO A 1 503 ? 37.093 -12.621 57.021 1.00 34.64 503 PRO A C 1
ATOM 4062 O O . PRO A 1 503 ? 37.395 -13.185 55.980 1.00 42.64 503 PRO A O 1
ATOM 4066 N N . SER A 1 504 ? 35.909 -12.810 57.583 1.00 37.60 504 SER A N 1
ATOM 4067 C CA . SER A 1 504 ? 34.947 -13.750 56.967 1.00 40.47 504 SER A CA 1
ATOM 4068 C C . SER A 1 504 ? 34.783 -13.683 55.446 1.00 45.29 504 SER A C 1
ATOM 4069 O O . SER A 1 504 ? 34.595 -14.738 54.807 1.00 39.68 504 SER A O 1
ATOM 4072 N N . VAL A 1 505 ? 34.823 -12.470 54.866 1.00 42.02 505 VAL A N 1
ATOM 4073 C CA . VAL A 1 505 ? 34.694 -12.338 53.402 1.00 39.54 505 VAL A CA 1
ATOM 4074 C C . VAL A 1 505 ? 35.606 -13.317 52.637 1.00 41.52 505 VAL A C 1
ATOM 4075 O O . VAL A 1 505 ? 35.305 -13.696 51.490 1.00 47.63 505 VAL A O 1
ATOM 4079 N N . ALA A 1 506 ? 36.697 -13.761 53.262 1.00 38.53 506 ALA A N 1
ATOM 4080 C CA . ALA A 1 506 ? 37.642 -14.605 52.517 1.00 45.66 506 ALA A CA 1
ATOM 4081 C C . ALA A 1 506 ? 36.999 -15.969 52.101 1.00 47.60 506 ALA A C 1
ATOM 4082 O O . ALA A 1 506 ? 37.348 -16.546 51.065 1.00 49.55 506 ALA A O 1
ATOM 4084 N N . GLN A 1 507 ? 36.035 -16.426 52.896 1.00 46.54 507 GLN A N 1
ATOM 4085 C CA . GLN A 1 507 ? 35.347 -17.730 52.719 1.00 48.16 507 GLN A CA 1
ATOM 4086 C C . GLN A 1 507 ? 34.070 -17.601 51.924 1.00 47.53 507 GLN A C 1
ATOM 4087 O O . GLN A 1 507 ? 33.163 -18.370 52.161 1.00 47.57 507 GLN A O 1
ATOM 4093 N N . ASP A 1 508 ? 33.975 -16.609 51.028 1.00 49.21 508 ASP A N 1
ATOM 4094 C CA . ASP A 1 508 ? 32.741 -16.356 50.257 1.00 41.48 508 ASP A CA 1
ATOM 4095 C C . ASP A 1 508 ? 33.042 -16.489 48.783 1.00 37.67 508 ASP A C 1
ATOM 4096 O O . ASP A 1 508 ? 34.176 -16.305 48.386 1.00 38.11 508 ASP A O 1
ATOM 4101 N N . PRO A 1 509 ? 32.039 -16.815 47.955 1.00 37.35 509 PRO A N 1
ATOM 4102 C CA . PRO A 1 509 ? 32.436 -16.914 46.552 1.00 39.49 509 PRO A CA 1
ATOM 4103 C C . PRO A 1 509 ? 32.727 -15.513 46.046 1.00 47.34 509 PRO A C 1
ATOM 4104 O O . PRO A 1 509 ? 32.079 -14.545 46.483 1.00 46.89 509 PRO A O 1
ATOM 4108 N N . GLU A 1 510 ? 33.673 -15.428 45.117 1.00 47.57 510 GLU A N 1
ATOM 4109 C CA . GLU A 1 510 ? 34.153 -14.159 44.576 1.00 49.45 510 GLU A CA 1
ATOM 4110 C C . GLU A 1 510 ? 33.082 -13.163 44.108 1.00 46.40 510 GLU A C 1
ATOM 4111 O O . GLU A 1 510 ? 33.303 -11.968 44.113 1.00 48.50 510 GLU A O 1
ATOM 4117 N N . ASP A 1 511 ? 31.928 -13.663 43.715 1.00 45.27 511 ASP A N 1
ATOM 4118 C CA . ASP A 1 511 ? 30.894 -12.837 43.157 1.00 41.77 511 ASP A CA 1
ATOM 4119 C C . ASP A 1 511 ? 29.879 -12.433 44.194 1.00 40.02 511 ASP A C 1
ATOM 4120 O O . ASP A 1 511 ? 28.751 -12.1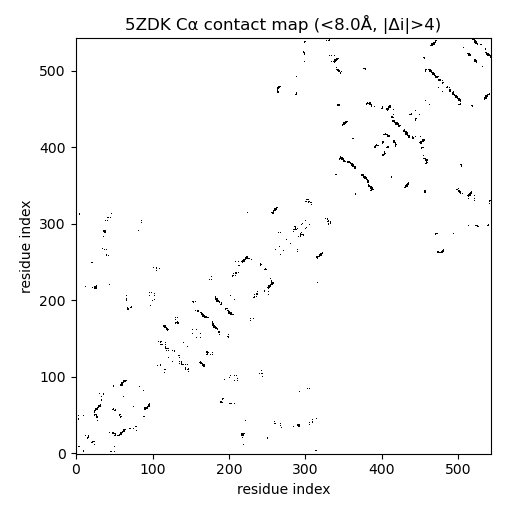31 43.866 1.00 44.74 511 ASP A O 1
ATOM 4125 N N . THR A 1 512 ? 30.259 -12.402 45.455 1.00 40.01 512 THR A N 1
ATOM 4126 C CA . THR A 1 512 ? 29.289 -11.999 46.447 1.00 39.36 512 THR A CA 1
ATOM 4127 C C . THR A 1 512 ? 29.123 -10.454 46.469 1.00 47.71 512 THR A C 1
ATOM 4128 O O . THR A 1 512 ? 30.093 -9.649 46.367 1.00 38.09 512 THR A O 1
ATOM 4132 N N . ARG A 1 513 ? 27.862 -10.046 46.577 1.00 48.41 513 ARG A N 1
ATOM 4133 C CA . ARG A 1 513 ? 27.517 -8.650 46.762 1.00 45.23 513 ARG A CA 1
ATOM 4134 C C . ARG A 1 513 ? 27.170 -8.492 48.240 1.00 49.03 513 ARG A C 1
ATOM 4135 O O . ARG A 1 513 ? 26.400 -9.276 48.799 1.00 47.19 513 ARG A O 1
ATOM 4143 N N . TYR A 1 514 ? 27.863 -7.563 48.894 1.00 45.40 514 TYR A N 1
ATOM 4144 C CA . TYR A 1 514 ? 27.779 -7.388 50.328 1.00 44.53 514 TYR A CA 1
ATOM 4145 C C . TYR A 1 514 ? 27.137 -6.032 50.655 1.00 45.46 514 TYR A C 1
ATOM 4146 O O . TYR A 1 514 ? 27.181 -5.071 49.863 1.00 35.48 514 TYR A O 1
ATOM 4155 N N . GLN A 1 515 ? 26.575 -5.930 51.846 1.00 46.45 515 GLN A N 1
ATOM 4156 C CA . GLN A 1 515 ? 26.254 -4.600 52.318 1.00 47.00 515 GLN A CA 1
ATOM 4157 C C . GLN A 1 515 ? 27.215 -4.329 53.462 1.00 46.40 515 GLN A C 1
ATOM 4158 O O . GLN A 1 515 ? 27.238 -5.086 54.422 1.00 52.00 515 GLN A O 1
ATOM 4164 N N . LEU A 1 516 ? 28.060 -3.310 53.321 1.00 44.09 516 LEU A N 1
ATOM 4165 C CA . LEU A 1 516 ? 28.891 -2.894 54.426 1.00 42.33 516 LEU A CA 1
ATOM 4166 C C . LEU A 1 516 ? 28.021 -1.950 55.229 1.00 43.57 516 LEU A C 1
ATOM 4167 O O . LEU A 1 516 ? 27.547 -0.910 54.727 1.00 35.43 516 LEU A O 1
ATOM 4172 N N . GLU A 1 517 ? 27.772 -2.333 56.476 1.00 40.81 517 GLU A N 1
ATOM 4173 C CA . GLU A 1 517 ? 26.795 -1.583 57.260 1.00 41.76 517 GLU A CA 1
ATOM 4174 C C . GLU A 1 517 ? 27.167 -0.098 57.304 1.00 41.63 517 GLU A C 1
ATOM 4175 O O . GLU A 1 517 ? 28.331 0.263 57.448 1.00 39.43 517 GLU A O 1
ATOM 4181 N N . ARG A 1 518 ? 26.174 0.748 57.119 1.00 43.44 518 ARG A N 1
ATOM 4182 C CA . ARG A 1 518 ? 26.336 2.211 57.159 1.00 42.89 518 ARG A CA 1
ATOM 4183 C C . ARG A 1 518 ? 27.270 2.796 56.095 1.00 46.50 518 ARG A C 1
ATOM 4184 O O . ARG A 1 518 ? 27.649 3.973 56.207 1.00 44.69 518 ARG A O 1
ATOM 4192 N N . LEU A 1 519 ? 27.620 2.000 55.071 1.00 48.06 519 LEU A N 1
ATOM 4193 C CA . LEU A 1 519 ? 28.556 2.450 54.030 1.00 45.47 519 LEU A CA 1
ATOM 4194 C C . LEU A 1 519 ? 28.007 2.446 52.601 1.00 47.18 519 LEU A C 1
ATOM 4195 O O . LEU A 1 519 ? 28.292 3.374 51.814 1.00 52.89 519 LEU A O 1
ATOM 4200 N N . GLY A 1 520 ? 27.233 1.402 52.288 1.00 44.79 520 GLY A N 1
ATOM 4201 C CA . GLY A 1 520 ? 26.719 1.112 50.935 1.00 42.67 520 GLY A CA 1
ATOM 4202 C C . GLY A 1 520 ? 26.870 -0.360 50.576 1.00 41.95 520 GLY A C 1
ATOM 4203 O O . GLY A 1 520 ? 27.278 -1.189 51.408 1.00 44.32 520 GLY A O 1
ATOM 4204 N N . TYR A 1 521 ? 26.567 -0.688 49.330 1.00 39.61 521 TYR A N 1
ATOM 4205 C CA . TYR A 1 521 ? 26.734 -2.069 48.825 1.00 41.70 521 TYR A CA 1
ATOM 4206 C C . TYR A 1 521 ? 28.059 -2.195 48.070 1.00 43.93 521 TYR A C 1
ATOM 4207 O O . TYR A 1 521 ? 28.552 -1.177 47.505 1.00 40.90 521 TYR A O 1
ATOM 4216 N N . PHE A 1 522 ? 28.644 -3.411 48.100 1.00 36.30 522 PHE A N 1
ATOM 4217 C CA . PHE A 1 522 ? 30.008 -3.615 47.635 1.00 36.62 522 PHE A CA 1
ATOM 4218 C C . PHE A 1 522 ? 30.191 -4.999 47.087 1.00 38.33 522 PHE A C 1
ATOM 4219 O O . PHE A 1 522 ? 29.441 -5.909 47.454 1.00 40.46 522 PHE A O 1
ATOM 4227 N N . TRP A 1 523 ? 31.199 -5.158 46.218 1.00 37.85 523 TRP A N 1
ATOM 4228 C CA . TRP A 1 523 ? 31.596 -6.502 45.733 1.00 39.58 523 TRP A CA 1
ATOM 4229 C C . TRP A 1 523 ? 33.031 -6.516 45.209 1.00 38.28 523 TRP A C 1
ATOM 4230 O O . TRP A 1 523 ? 33.559 -5.473 44.916 1.00 35.94 523 TRP A O 1
ATOM 4241 N N . ARG A 1 524 ? 33.691 -7.664 45.151 1.00 39.21 524 ARG A N 1
ATOM 4242 C CA . ARG A 1 524 ? 34.993 -7.696 44.468 1.00 44.72 524 ARG A CA 1
ATOM 4243 C C . ARG A 1 524 ? 34.919 -7.181 43.024 1.00 42.87 524 ARG A C 1
ATOM 4244 O O . ARG A 1 524 ? 34.150 -7.691 42.243 1.00 47.47 524 ARG A O 1
ATOM 4252 N N . ASP A 1 525 ? 35.729 -6.179 42.689 1.00 45.18 525 ASP A N 1
ATOM 4253 C CA . ASP A 1 525 ? 35.929 -5.750 41.300 1.00 44.23 525 ASP A CA 1
ATOM 4254 C C . ASP A 1 525 ? 36.444 -6.909 40.498 1.00 42.94 525 ASP A C 1
ATOM 4255 O O . ASP A 1 525 ? 37.554 -7.348 40.745 1.00 51.07 525 ASP A O 1
ATOM 4260 N N . PRO A 1 526 ? 35.686 -7.381 39.506 1.00 45.24 526 PRO A N 1
ATOM 4261 C CA . PRO A 1 526 ? 36.021 -8.603 38.729 1.00 46.40 526 PRO A CA 1
ATOM 4262 C C . PRO A 1 526 ? 37.368 -8.596 37.992 1.00 47.19 526 PRO A C 1
ATOM 4263 O O . PRO A 1 526 ? 37.851 -9.643 37.527 1.00 51.09 526 PRO A O 1
ATOM 4267 N N . VAL A 1 527 ? 37.971 -7.428 37.850 1.00 49.85 527 VAL A N 1
ATOM 4268 C CA . VAL A 1 527 ? 39.230 -7.346 37.092 1.00 46.34 527 VAL A CA 1
ATOM 4269 C C . VAL A 1 527 ? 40.489 -7.343 37.989 1.00 45.79 527 VAL A C 1
ATOM 4270 O O . VAL A 1 527 ? 41.460 -8.007 37.680 1.00 46.87 527 VAL A O 1
ATOM 4274 N N . ASP A 1 528 ? 40.455 -6.620 39.114 1.00 41.07 528 ASP A N 1
ATOM 4275 C CA . ASP A 1 528 ? 41.671 -6.279 39.793 1.00 36.43 528 ASP A CA 1
ATOM 4276 C C . ASP A 1 528 ? 41.760 -6.898 41.163 1.00 39.30 528 ASP A C 1
ATOM 4277 O O . ASP A 1 528 ? 42.866 -7.074 41.679 1.00 42.31 528 ASP A O 1
ATOM 4282 N N . SER A 1 529 ? 40.606 -7.208 41.777 1.00 39.74 529 SER A N 1
ATOM 4283 C CA . SER A 1 529 ? 40.615 -7.843 43.087 1.00 38.53 529 SER A CA 1
ATOM 4284 C C . SER A 1 529 ? 41.298 -9.218 43.009 1.00 45.87 529 SER A C 1
ATOM 4285 O O . SER A 1 529 ? 41.127 -9.939 42.022 1.00 45.49 529 SER A O 1
ATOM 4288 N N . ARG A 1 530 ? 42.082 -9.547 44.038 1.00 45.69 530 ARG A N 1
ATOM 4289 C CA . ARG A 1 530 ? 42.773 -10.831 44.158 1.00 41.22 530 ARG A CA 1
ATOM 4290 C C . ARG A 1 530 ? 42.661 -11.174 45.634 1.00 46.28 530 ARG A C 1
ATOM 4291 O O . ARG A 1 530 ? 42.721 -10.245 46.457 1.00 44.66 530 ARG A O 1
ATOM 4299 N N . PRO A 1 531 ? 42.530 -12.484 45.988 1.00 42.79 531 PRO A N 1
ATOM 4300 C CA . PRO A 1 531 ? 42.307 -12.855 47.422 1.00 43.12 531 PRO A CA 1
ATOM 4301 C C . PRO A 1 531 ? 43.390 -12.314 48.364 1.00 41.59 531 PRO A C 1
ATOM 4302 O O . PRO A 1 531 ? 43.130 -12.057 49.546 1.00 35.13 531 PRO A O 1
ATOM 4306 N N . GLU A 1 532 ? 44.604 -12.184 47.842 1.00 42.55 532 GLU A N 1
ATOM 4307 C CA . GLU A 1 532 ? 45.716 -11.662 48.612 1.00 38.84 532 GLU A CA 1
ATOM 4308 C C . GLU A 1 532 ? 45.902 -10.129 48.474 1.00 37.51 532 GLU A C 1
ATOM 4309 O O . GLU A 1 532 ? 46.895 -9.574 48.971 1.00 33.01 532 GLU A O 1
ATOM 4315 N N . ALA A 1 533 ? 44.965 -9.460 47.809 1.00 35.08 533 ALA A N 1
ATOM 4316 C CA . ALA A 1 533 ? 45.039 -7.989 47.576 1.00 32.10 533 ALA A CA 1
ATOM 4317 C C . ALA A 1 533 ? 43.665 -7.498 47.215 1.00 33.35 533 ALA A C 1
ATOM 4318 O O . ALA A 1 533 ? 43.436 -7.217 46.046 1.00 33.49 533 ALA A O 1
ATOM 4320 N N . LEU A 1 534 ? 42.732 -7.444 48.175 1.00 28.43 534 LEU A N 1
ATOM 4321 C CA . LEU A 1 534 ? 41.349 -7.276 47.801 1.00 30.43 534 LEU A CA 1
ATOM 4322 C C . LEU A 1 534 ? 41.080 -5.851 47.270 1.00 35.96 534 LEU A C 1
ATOM 4323 O O . LEU A 1 534 ? 41.714 -4.888 47.707 1.00 33.50 534 LEU A O 1
ATOM 4328 N N . VAL A 1 535 ? 40.150 -5.762 46.315 1.00 36.69 535 VAL A N 1
ATOM 4329 C CA . VAL A 1 535 ? 39.694 -4.551 45.715 1.00 37.20 535 VAL A CA 1
ATOM 4330 C C . VAL A 1 535 ? 38.188 -4.700 45.536 1.00 42.03 535 VAL A C 1
ATOM 4331 O O . VAL A 1 535 ? 37.705 -5.606 44.849 1.00 46.22 535 VAL A O 1
ATOM 4335 N N . MET A 1 536 ? 37.444 -3.805 46.167 1.00 39.60 536 MET A N 1
ATOM 4336 C CA . MET A 1 536 ? 35.993 -3.833 46.172 1.00 38.92 536 MET A CA 1
ATOM 4337 C C . MET A 1 536 ? 35.439 -2.496 45.719 1.00 41.31 536 MET A C 1
ATOM 4338 O O . MET A 1 536 ? 35.862 -1.414 46.203 1.00 45.96 536 MET A O 1
ATOM 4343 N N . ASN A 1 537 ? 34.534 -2.556 44.760 1.00 36.90 537 ASN A N 1
ATOM 4344 C CA . ASN A 1 537 ? 33.822 -1.388 44.310 1.00 39.63 537 ASN A CA 1
ATOM 4345 C C . ASN A 1 537 ? 32.614 -1.136 45.184 1.00 39.66 537 ASN A C 1
ATOM 4346 O O . ASN A 1 537 ? 31.916 -2.077 45.566 1.00 39.06 537 ASN A O 1
ATOM 4351 N N . ARG A 1 538 ? 32.360 0.130 45.501 1.00 39.27 538 ARG A N 1
ATOM 4352 C CA . ARG A 1 538 ? 31.035 0.507 45.971 1.00 40.20 538 ARG A CA 1
ATOM 4353 C C . ARG A 1 538 ? 30.149 0.534 44.740 1.00 42.30 538 ARG A C 1
ATOM 4354 O O . ARG A 1 538 ? 30.416 1.247 43.786 1.00 46.86 538 ARG A O 1
ATOM 4362 N N . ILE A 1 539 ? 29.118 -0.286 44.758 1.00 39.97 539 ILE A N 1
ATOM 4363 C CA . ILE A 1 539 ? 28.123 -0.321 43.736 1.00 34.69 539 ILE A CA 1
ATOM 4364 C C . ILE A 1 539 ? 27.138 0.845 43.820 1.00 36.89 539 ILE A C 1
ATOM 4365 O O . ILE A 1 539 ? 26.671 1.377 42.795 1.00 34.63 539 ILE A O 1
ATOM 4370 N N . VAL A 1 540 ? 26.731 1.153 45.046 1.00 38.47 540 VAL A N 1
ATOM 4371 C CA . VAL A 1 540 ? 25.865 2.258 45.314 1.00 37.37 540 VAL A CA 1
ATOM 4372 C C . VAL A 1 540 ? 25.976 2.537 46.789 1.00 41.27 540 VAL A C 1
ATOM 4373 O O . VAL A 1 540 ? 26.184 1.604 47.574 1.00 43.50 540 VAL A O 1
ATOM 4377 N N . PRO A 1 541 ? 25.847 3.819 47.175 1.00 40.25 541 PRO A N 1
ATOM 4378 C CA . PRO A 1 541 ? 25.735 4.176 48.595 1.00 41.55 541 PRO A CA 1
ATOM 4379 C C . PRO A 1 541 ? 24.320 3.934 49.144 1.00 38.99 541 PRO A C 1
ATOM 4380 O O . PRO A 1 541 ? 23.415 3.548 48.395 1.00 39.01 541 PRO A O 1
ATOM 4384 N N . LEU A 1 542 ? 24.141 4.135 50.446 1.00 43.66 542 LEU A N 1
ATOM 4385 C CA . LEU A 1 542 ? 22.827 4.005 51.071 1.00 48.98 542 LEU A CA 1
ATOM 4386 C C . LEU A 1 542 ? 22.021 5.299 50.914 1.00 61.11 542 LEU A C 1
ATOM 4387 O O . LEU A 1 542 ? 22.606 6.390 50.659 1.00 56.34 542 LEU A O 1
ATOM 4392 N N . LYS A 1 543 ? 20.698 5.160 51.105 1.00 61.23 543 LYS A N 1
ATOM 4393 C CA . LYS A 1 543 ? 19.707 6.238 50.965 1.00 61.61 543 LYS A CA 1
ATOM 4394 C C . LYS A 1 543 ? 19.796 7.290 52.082 1.00 57.97 543 LYS A C 1
ATOM 4395 O O . LYS A 1 543 ? 20.872 7.571 52.596 1.00 50.47 543 LYS A O 1
#